Protein AF-A0A1X2G4L2-F1 (afdb_monomer)

Radius of gyration: 29.06 Å; Cα contacts (8 Å, |Δi|>4): 930; chains: 1; bounding box: 88×46×89 Å

Nearest PDB structures (foldseek):
  8ej4-assembly1_C  TM=4.981E-01  e=4.860E-02  Homo sapiens

Sequence (518 aa):
MNRGDLSIQDLCRFLQVCPDVNTLVLHSFVFSESYRRLSSAKQSRLDSHTTELHAHLKENLRPLFDSRPNIKTLKLIDAAFQPLLYDIIHSILPHLSHLRSLDLGVRESSIRDDSSIGFPPSLAQLQSCCPQLESLIYPVTRQEYGSIYQWKDEKKKGTDPDAVIEPWTTVTDLWMMDPSNNFTVGTLGSFAAFTSVKFPRVKSFGTRFEIDYDQVEPVGLNQAWMDPSLASFLQLEALDLQVDGCVRAALLVFNHFTSTEPRALKSLTIHLDDGDNSFDFLDVLSQFSSIQHLRTEGSGGISAAVTNDTYLVCNSLTSINMARSWPVYHQHSDAALLAIGKLCPQLQHLKFTLGPWEASTKKENSVAFTIKEYALDQMNLVSRCILPQPKVIALPDFNNLSSLDIDSFEDHDVPGLLFVAEVECSSSSLGHTATKAWYIEPALAEGQPRKIRRLGNGNHPELDGLDDIGHWDETAAVSDSNDSDTSSETPTFEGFVNVIVMQKLPKNLYFNSQKLSM

Mean predicted aligned error: 14.3 Å

pLDDT: mean 71.01, std 20.46, range [24.78, 98.19]

Organism: NCBI:txid101127

Solvent-accessible surface area (backbone atoms only — not comparable to full-atom values): 29118 Å² total; per-residue (Å²): 129,87,73,81,76,61,47,60,67,55,52,46,54,50,47,66,77,42,69,83,52,35,68,46,78,43,53,52,67,47,53,45,61,73,44,54,76,51,55,83,78,41,82,92,44,52,89,81,42,49,69,61,52,49,51,52,51,37,66,64,48,43,68,62,41,72,76,35,81,55,41,30,30,45,34,37,38,66,54,94,46,50,40,58,50,26,58,48,45,65,60,48,38,82,50,38,46,64,24,32,31,44,33,68,27,66,91,76,44,85,76,71,89,64,93,73,72,51,71,61,69,50,69,68,57,47,44,73,29,27,62,54,26,31,30,42,36,48,74,45,49,69,77,64,38,53,47,43,59,59,26,52,52,31,51,73,71,69,55,73,29,50,82,71,48,64,64,41,68,53,31,29,36,40,32,43,29,43,87,82,33,77,38,50,71,48,55,47,28,42,43,53,36,27,47,20,51,36,28,49,42,27,28,33,41,31,38,49,44,28,29,66,70,91,71,73,57,86,85,59,54,80,78,59,45,74,61,44,91,79,28,39,42,72,43,31,30,33,42,36,41,37,37,48,60,43,55,67,59,52,52,54,45,50,34,56,31,39,64,61,82,72,63,45,44,29,33,41,35,40,34,20,80,42,66,86,38,61,47,54,51,60,58,52,48,72,60,45,61,54,28,27,34,42,37,34,32,39,47,12,29,36,34,32,79,76,54,101,81,69,81,70,68,35,71,47,30,32,34,40,35,28,51,69,14,27,65,39,65,55,101,86,42,70,42,18,60,46,28,47,22,65,30,27,54,49,26,28,33,45,31,44,32,51,69,81,85,74,94,73,80,83,85,79,89,88,89,86,91,55,80,61,55,71,61,43,64,68,63,66,62,91,75,92,69,95,49,69,81,64,48,75,46,68,42,69,47,44,73,50,32,46,32,40,38,42,37,40,64,71,93,54,82,53,29,37,40,41,38,41,30,33,41,70,91,57,99,84,65,94,58,64,47,76,78,49,38,36,40,35,48,44,49,91,46,96,91,54,69,54,55,74,44,75,50,66,98,63,87,42,85,88,39,60,60,50,61,48,65,72,51,66,77,73,80,77,80,77,78,84,75,88,82,81,92,76,89,70,80,78,73,80,65,84,42,50,41,39,36,38,39,25,55,51,76,39,85,39,77,47,79,48,63,55,71,79,84,127

InterPro domains:
  IPR032675 Leucine-rich repeat domain superfamily [G3DSA:3.80.10.10] (2-353)

Foldseek 3Di:
DPDPQQELVNVLVVCVVVLQDQADEAEPCNCVVLVVVVVVPDPPCCVVCLVVSLVVLLVSCCSVQQVRLSHQYYAYADDPPQLVLQSSCVSCLLRQQSHAEYHSHPVVDPPPPDPPHHDHDAPVSNCVSHLQHQYYADEDECVRLVLLVVLLVCVVVVHDSCVSAPARANHAHYEYEHPVLEDQLLSLQSNLQSCCRNHVNHQEYEYEHEYAPVRDDPPCNVVSHDQLVNGANPRHAEYEYEYRYDPLSNLVSNLRRQVDPPRRHAYYEYEDADQDDEDEPVSNCVSRLQYAEYEYHYNYEYEYADDPPDPQARANHAEYADYNYAHDDDPDDPRRLQRCLVRHLNHAYYEHEDDDDPVDDPDDDDDDDDPVCVVVVQLPDDDDAPDDDAAEAENASNPNYQEYEYEYEDQDQFKEKEWEWAFAPDDDDTQIDGQWMKIWDGDPDPPDFTDIDTDHPDDDVLCVLVVCVRVSPDPRPDDPDDDDDDPPPRRHGDGHHYYYYYNDDHNYYHYGYDYDPD

Secondary structure (DSSP, 8-state):
----PPPHHHHHHHHHH-TT--EEEEEGGGGHHHHHHHHTT-GGGHHHHHHHHHHHHHHHHHHHHTT-TT--EEEEE-GGGHHHHHHHHHHHGGG-TT-SEEE-SGGG------S--PPPPPHHHHHHH-TT-SEEEEEPPHHHHTTHHHHHHHHHHTS-GGGTS----S--EEEEEEEEEE--HHHHHHHHHHHHHH-TT-SEEEEEEEE-GGG--TTTHHHHSPPTTTS--SS--EEEEEEEE-HHHHHHHHHHHH-SSS----EEEEEE-STT-EEEHHHHHHH-TT--EEEEEES-EEE----TT-----SS--EEEEES-EE--BTTB-HHHHHHHHH-TT--EEEEEE----S-----------THHHHHTTS-S-----SPPPEEEEETT-TT-SEEEEEE----SS-EEEEEEEE---TT---EEEEEEEEEPPPSSTTPPPPEEEE-SS--TTTTTTGGGGG-SSSSS--SS-------PPPP--SEEEEEEESS--SEEEEEEPPP--

Structure (mmCIF, N/CA/C/O backbone):
data_AF-A0A1X2G4L2-F1
#
_entry.id   AF-A0A1X2G4L2-F1
#
loop_
_atom_site.group_PDB
_atom_site.id
_atom_site.type_symbol
_atom_site.label_atom_id
_atom_site.label_alt_id
_atom_site.label_comp_id
_atom_site.label_asym_id
_atom_site.label_entity_id
_atom_site.label_seq_id
_atom_site.pdbx_PDB_ins_code
_atom_site.Cartn_x
_atom_site.Cartn_y
_atom_site.Cartn_z
_atom_site.occupancy
_atom_site.B_iso_or_equiv
_atom_site.auth_seq_id
_atom_site.auth_comp_id
_atom_site.auth_asym_id
_atom_site.auth_atom_id
_atom_site.pdbx_PDB_model_num
ATOM 1 N N . MET A 1 1 ? -26.179 1.017 -23.003 1.00 33.75 1 MET A N 1
ATOM 2 C CA . MET A 1 1 ? -26.585 -0.380 -22.729 1.00 33.75 1 MET A CA 1
ATOM 3 C C . MET A 1 1 ? -27.273 -0.389 -21.372 1.00 33.75 1 MET A C 1
ATOM 5 O O . MET A 1 1 ? -26.608 -0.103 -20.387 1.00 33.75 1 MET A O 1
ATOM 9 N N . ASN A 1 2 ? -28.586 -0.625 -21.315 1.00 36.69 2 ASN A N 1
ATOM 10 C CA . ASN A 1 2 ? -29.303 -0.773 -20.045 1.00 36.69 2 ASN A CA 1
ATOM 11 C C . ASN A 1 2 ? -28.877 -2.111 -19.425 1.00 36.69 2 ASN A C 1
ATOM 13 O O . ASN A 1 2 ? -29.384 -3.154 -19.836 1.00 36.69 2 ASN A O 1
ATOM 17 N N . ARG A 1 3 ? -27.899 -2.098 -18.505 1.00 44.97 3 ARG A N 1
ATOM 18 C CA . ARG A 1 3 ? -27.647 -3.247 -17.625 1.00 44.97 3 ARG A CA 1
ATOM 19 C C . ARG A 1 3 ? -28.967 -3.525 -16.904 1.00 44.97 3 ARG A C 1
ATOM 21 O O . ARG A 1 3 ? -29.538 -2.617 -16.312 1.00 44.97 3 ARG A O 1
ATOM 28 N N . GLY A 1 4 ? -29.503 -4.734 -17.043 1.00 48.75 4 GLY A N 1
ATOM 29 C CA . GLY A 1 4 ? -30.631 -5.161 -16.223 1.00 48.75 4 GLY A CA 1
ATOM 30 C C . GLY A 1 4 ? -30.143 -5.225 -14.783 1.00 48.75 4 GLY A C 1
ATOM 31 O O . GLY A 1 4 ? -29.405 -6.147 -14.444 1.00 48.75 4 GLY A O 1
ATOM 32 N N . ASP A 1 5 ? -30.466 -4.205 -13.991 1.00 59.56 5 ASP A N 1
ATOM 33 C CA . ASP A 1 5 ? -30.067 -4.114 -12.589 1.00 59.56 5 ASP A CA 1
ATOM 34 C C . ASP A 1 5 ? -30.670 -5.313 -11.837 1.00 59.56 5 ASP A C 1
ATOM 36 O O . ASP A 1 5 ? -31.888 -5.491 -11.803 1.00 59.56 5 ASP A O 1
ATOM 40 N N . LEU A 1 6 ? -29.813 -6.180 -11.289 1.00 65.81 6 LEU A N 1
ATOM 41 C CA . LEU A 1 6 ? -30.227 -7.282 -10.420 1.00 65.81 6 LEU A CA 1
ATOM 42 C C . LEU A 1 6 ? -30.940 -6.705 -9.193 1.00 65.81 6 LEU A C 1
ATOM 44 O O . LEU A 1 6 ? -30.374 -5.864 -8.492 1.00 65.81 6 LEU A O 1
ATOM 48 N N . SER A 1 7 ? -32.154 -7.179 -8.906 1.00 75.31 7 SER A N 1
ATOM 49 C CA . SER A 1 7 ? -32.867 -6.782 -7.690 1.00 75.31 7 SER A CA 1
ATOM 50 C C . SER A 1 7 ? -32.278 -7.477 -6.454 1.00 75.31 7 SER A C 1
ATOM 52 O O . SER A 1 7 ? -31.689 -8.559 -6.541 1.00 75.31 7 SER A O 1
ATOM 54 N N . ILE A 1 8 ? -32.507 -6.913 -5.262 1.00 76.62 8 ILE A N 1
ATOM 55 C CA . ILE A 1 8 ? -32.162 -7.563 -3.981 1.00 76.62 8 ILE A CA 1
ATOM 56 C C . ILE A 1 8 ? -32.808 -8.959 -3.872 1.00 76.62 8 ILE A C 1
ATOM 58 O O . ILE A 1 8 ? -32.217 -9.888 -3.323 1.00 76.62 8 ILE A O 1
ATOM 62 N N . GLN A 1 9 ? -34.009 -9.142 -4.433 1.00 78.50 9 GLN A N 1
ATOM 63 C CA . GLN A 1 9 ? -34.698 -10.436 -4.423 1.00 78.50 9 GLN A CA 1
ATOM 64 C C . GLN A 1 9 ? -33.980 -11.476 -5.287 1.00 78.50 9 GLN A C 1
ATOM 66 O O . GLN A 1 9 ? -33.897 -12.642 -4.896 1.00 78.50 9 GLN A O 1
ATOM 71 N N . ASP A 1 10 ? -33.438 -11.068 -6.434 1.00 82.38 10 ASP A N 1
ATOM 72 C CA . ASP A 1 10 ? -32.659 -11.956 -7.298 1.00 82.38 10 ASP A CA 1
ATOM 73 C C . ASP A 1 10 ? -31.335 -12.342 -6.639 1.00 82.38 10 ASP A C 1
ATOM 75 O O . ASP A 1 10 ? -30.947 -13.509 -6.691 1.00 82.38 10 ASP A O 1
ATOM 79 N N . LEU A 1 11 ? -30.705 -11.409 -5.918 1.00 82.88 11 LEU A N 1
ATOM 80 C CA . LEU A 1 11 ? -29.530 -11.693 -5.094 1.00 82.88 11 LEU A CA 1
ATOM 81 C C . LEU A 1 11 ? -29.846 -12.735 -4.006 1.00 82.88 11 LEU A C 1
ATOM 83 O O . LEU A 1 11 ? -29.124 -13.721 -3.866 1.00 82.88 11 LEU A O 1
ATOM 87 N N . CYS A 1 12 ? -30.959 -12.574 -3.280 1.00 80.81 12 CYS A N 1
ATOM 88 C CA . CYS A 1 12 ? -31.414 -13.550 -2.285 1.00 80.81 12 CYS A CA 1
ATOM 89 C C . CYS A 1 12 ? -31.620 -14.946 -2.895 1.00 80.81 12 CYS A C 1
ATOM 91 O O . CYS A 1 12 ? -31.172 -15.938 -2.316 1.00 80.81 12 CYS A O 1
ATOM 93 N N . ARG A 1 13 ? -32.270 -15.039 -4.065 1.00 83.31 13 ARG A N 1
ATOM 94 C CA . ARG A 1 13 ? -32.468 -16.315 -4.780 1.00 83.31 13 ARG A CA 1
ATOM 95 C C . ARG A 1 13 ? -31.139 -16.925 -5.215 1.00 83.31 13 ARG A C 1
ATOM 97 O O . ARG A 1 13 ? -30.943 -18.126 -5.056 1.00 83.31 13 ARG A O 1
ATOM 104 N N . PHE A 1 14 ? -30.214 -16.113 -5.720 1.00 85.25 14 PHE A N 1
ATOM 105 C CA . PHE A 1 14 ? -28.895 -16.583 -6.130 1.00 85.25 14 PHE A CA 1
ATOM 106 C C . PHE A 1 14 ? -28.116 -17.166 -4.947 1.00 85.25 14 PHE A C 1
ATOM 108 O O . PHE A 1 14 ? -27.624 -18.289 -5.019 1.00 85.25 14 PHE A O 1
ATOM 115 N N . LEU A 1 15 ? -28.090 -16.464 -3.812 1.00 84.12 15 LEU A N 1
ATOM 116 C CA . LEU A 1 15 ? -27.441 -16.953 -2.593 1.00 84.12 15 LEU A CA 1
ATOM 117 C C . LEU A 1 15 ? -28.126 -18.207 -2.024 1.00 84.12 15 LEU A C 1
ATOM 119 O O . LEU A 1 15 ? -27.469 -19.032 -1.391 1.00 84.12 15 LEU A O 1
ATOM 123 N N . GLN A 1 16 ? -29.429 -18.405 -2.261 1.00 83.50 16 GLN A N 1
ATOM 124 C CA . GLN A 1 16 ? -30.120 -19.660 -1.930 1.00 83.50 16 GLN A CA 1
ATOM 125 C C . GLN A 1 16 ? -29.614 -20.858 -2.717 1.00 83.50 16 GLN A C 1
ATOM 127 O O . GLN A 1 16 ? -29.444 -21.921 -2.124 1.00 83.50 16 GLN A O 1
ATOM 132 N N . VAL A 1 17 ? -29.330 -20.680 -4.002 1.00 86.88 17 VAL A N 1
ATOM 133 C CA . VAL A 1 17 ? -28.780 -21.744 -4.850 1.00 86.88 17 VAL A CA 1
ATOM 134 C C . VAL A 1 17 ? -27.275 -21.935 -4.613 1.00 86.88 17 VAL A C 1
ATOM 136 O O . VAL A 1 17 ? -26.765 -23.034 -4.809 1.00 86.88 17 VAL A O 1
ATOM 139 N N . CYS A 1 18 ? -26.581 -20.903 -4.126 1.00 86.00 18 CYS A N 1
ATOM 140 C CA . CYS A 1 18 ? -25.135 -20.894 -3.894 1.00 86.00 18 CYS A CA 1
ATOM 141 C C . CYS A 1 18 ? -24.789 -20.760 -2.389 1.00 86.00 18 CYS A C 1
ATOM 143 O O . CYS A 1 18 ? -24.301 -19.711 -1.962 1.00 86.00 18 CYS A O 1
ATOM 145 N N . PRO A 1 19 ? -25.029 -21.790 -1.550 1.00 81.38 19 PRO A N 1
ATOM 146 C CA . PRO A 1 19 ? -24.873 -21.697 -0.092 1.00 81.38 19 PRO A CA 1
ATOM 147 C C . PRO A 1 19 ? -23.421 -21.562 0.398 1.00 81.38 19 PRO A C 1
ATOM 149 O O . PRO A 1 19 ? -23.205 -21.099 1.520 1.00 81.38 19 PRO A O 1
ATOM 152 N N . ASP A 1 20 ? -22.446 -21.930 -0.434 1.00 86.25 20 ASP A N 1
ATOM 153 C CA . ASP A 1 20 ? -21.015 -21.911 -0.100 1.00 86.25 20 ASP A CA 1
ATOM 154 C C . ASP A 1 20 ? -20.338 -20.558 -0.381 1.00 86.25 20 ASP A C 1
ATOM 156 O O . ASP A 1 2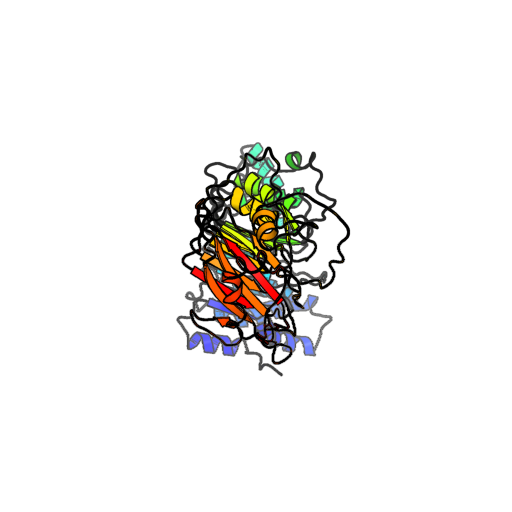0 ? -19.133 -20.402 -0.169 1.00 86.25 20 ASP A O 1
ATOM 160 N N . VAL A 1 21 ? -21.093 -19.563 -0.861 1.00 88.31 21 VAL A N 1
ATOM 161 C CA . VAL A 1 21 ? -20.574 -18.211 -1.101 1.00 88.31 21 VAL A CA 1
ATOM 162 C C . VAL A 1 21 ? -20.094 -17.604 0.215 1.00 88.31 21 VAL A C 1
ATOM 164 O O . VAL A 1 21 ? -20.864 -17.430 1.159 1.00 88.31 21 VAL A O 1
ATOM 167 N N . ASN A 1 22 ? -18.809 -17.253 0.250 1.00 90.38 22 ASN A N 1
ATOM 168 C CA . ASN A 1 22 ? -18.155 -16.644 1.408 1.00 90.38 22 ASN A CA 1
ATOM 169 C C . ASN A 1 22 ? -17.811 -15.160 1.209 1.00 90.38 22 ASN A C 1
ATOM 171 O O . ASN A 1 22 ? -17.531 -14.465 2.183 1.00 90.38 22 ASN A O 1
ATOM 175 N N . THR A 1 23 ? -17.846 -14.684 -0.036 1.00 91.44 23 THR A N 1
ATOM 176 C CA . THR A 1 23 ? -17.486 -13.324 -0.427 1.00 91.44 23 THR A CA 1
ATOM 177 C C . THR A 1 23 ? -18.632 -12.727 -1.211 1.00 91.44 23 THR A C 1
ATOM 179 O O . THR A 1 23 ? -19.058 -13.286 -2.221 1.00 91.44 23 THR A O 1
ATOM 182 N N . LEU A 1 24 ? -19.112 -11.581 -0.748 1.00 88.38 24 LEU A N 1
ATOM 183 C CA . LEU A 1 24 ? -20.172 -10.833 -1.390 1.00 88.38 24 LEU A CA 1
ATOM 184 C C . LEU A 1 24 ? -19.644 -9.451 -1.774 1.00 88.38 24 LEU A C 1
ATOM 186 O O . LEU A 1 24 ? -19.261 -8.669 -0.908 1.00 88.38 24 LEU A O 1
ATOM 190 N N . VAL A 1 25 ? -19.627 -9.165 -3.074 1.00 87.62 25 VAL A N 1
ATOM 191 C CA . VAL A 1 25 ? -19.298 -7.841 -3.613 1.00 87.62 25 VAL A CA 1
ATOM 192 C C . VAL A 1 25 ? -20.592 -7.218 -4.117 1.00 87.62 25 VAL A C 1
ATOM 194 O O . VAL A 1 25 ? -21.209 -7.737 -5.048 1.00 87.62 25 VAL A O 1
ATOM 197 N N . LEU A 1 26 ? -21.026 -6.140 -3.473 1.00 80.44 26 LEU A N 1
ATOM 198 C CA . LEU A 1 26 ? -22.259 -5.435 -3.789 1.00 80.44 26 LEU A CA 1
ATOM 199 C C . LEU A 1 26 ? -21.939 -4.085 -4.402 1.00 80.44 26 LEU A C 1
ATOM 201 O O . LEU A 1 26 ? -21.324 -3.226 -3.778 1.00 80.44 26 LEU A O 1
ATOM 205 N N . HIS A 1 27 ? -22.421 -3.889 -5.618 1.00 78.25 27 HIS A N 1
ATOM 206 C CA . HIS A 1 27 ? -22.413 -2.580 -6.240 1.00 78.25 27 HIS A CA 1
ATOM 207 C C . HIS A 1 27 ? -23.545 -1.730 -5.673 1.00 78.25 27 HIS A C 1
ATOM 209 O O . HIS A 1 27 ? -24.678 -2.205 -5.563 1.00 78.25 27 HIS A O 1
ATOM 215 N N . SER A 1 28 ? -23.267 -0.462 -5.379 1.00 71.38 28 SER A N 1
ATOM 216 C CA . SER A 1 28 ? -24.265 0.483 -4.864 1.00 71.38 28 SER A CA 1
ATOM 217 C C . SER A 1 28 ? -25.542 0.588 -5.729 1.00 71.38 28 SER A C 1
ATOM 219 O O . SER A 1 28 ? -26.637 0.757 -5.190 1.00 71.38 28 SER A O 1
ATOM 221 N N . PHE A 1 29 ? -25.458 0.370 -7.053 1.00 71.81 29 PHE A N 1
ATOM 222 C CA . PHE A 1 29 ? -26.619 0.335 -7.958 1.00 71.81 29 PHE A CA 1
ATOM 223 C C . PHE A 1 29 ? -27.647 -0.757 -7.641 1.00 71.81 29 PHE A C 1
ATOM 225 O O . PHE A 1 29 ? -28.815 -0.581 -7.990 1.00 71.81 29 PHE A O 1
ATOM 232 N N . VAL A 1 30 ? -27.280 -1.841 -6.947 1.00 72.12 30 VAL A N 1
ATOM 233 C CA . VAL A 1 30 ? -28.246 -2.868 -6.496 1.00 72.12 30 VAL A CA 1
ATOM 234 C C . VAL A 1 30 ? -29.306 -2.256 -5.566 1.00 72.12 30 VAL A C 1
ATOM 236 O O . VAL A 1 30 ? -30.431 -2.745 -5.476 1.00 72.12 30 VAL A O 1
ATOM 239 N N . PHE A 1 31 ? -28.988 -1.130 -4.923 1.00 68.12 31 PHE A N 1
ATOM 240 C CA . PHE A 1 31 ? -29.905 -0.392 -4.056 1.00 68.12 31 PHE A CA 1
ATOM 241 C C . PHE A 1 31 ? -30.700 0.699 -4.796 1.00 68.12 31 PHE A C 1
ATOM 243 O O . PHE A 1 31 ? -31.607 1.303 -4.219 1.00 68.12 31 PHE A O 1
ATOM 250 N N . SER A 1 32 ? -30.422 0.934 -6.084 1.00 65.44 32 SER A N 1
ATOM 251 C CA . SER A 1 32 ? -31.053 2.001 -6.872 1.00 65.44 32 SER A CA 1
ATOM 252 C C . SER A 1 32 ? -32.543 1.764 -7.151 1.00 65.44 32 SER A C 1
ATOM 254 O O . SER A 1 32 ? -33.298 2.728 -7.272 1.00 65.44 32 SER A O 1
ATOM 256 N N . GLU A 1 33 ? -33.016 0.511 -7.208 1.00 63.72 33 GLU A N 1
ATOM 257 C CA . GLU A 1 33 ? -34.443 0.207 -7.408 1.00 63.72 33 GLU A CA 1
ATOM 258 C C . GLU A 1 33 ? -35.287 0.629 -6.194 1.00 63.72 33 GLU A C 1
ATOM 260 O O . GLU A 1 33 ? -36.340 1.254 -6.354 1.00 63.72 33 GLU A O 1
ATOM 265 N N . SER A 1 34 ? -34.782 0.371 -4.981 1.00 61.50 34 SER A N 1
ATOM 266 C CA . SER A 1 34 ? -35.379 0.847 -3.725 1.00 61.50 34 SER A CA 1
ATOM 267 C C . SER A 1 34 ? -35.515 2.372 -3.719 1.00 61.50 34 SER A C 1
ATOM 269 O O . SER A 1 34 ? -36.486 2.906 -3.189 1.00 61.50 34 SER A O 1
ATOM 271 N N . TYR A 1 35 ? -34.587 3.070 -4.382 1.00 57.25 35 TYR A N 1
ATOM 272 C CA . TYR A 1 35 ? -34.602 4.521 -4.541 1.00 57.25 35 TYR A CA 1
ATOM 273 C C . TYR A 1 35 ? -35.544 5.007 -5.654 1.00 57.25 35 TYR A C 1
ATOM 275 O O . TYR A 1 35 ? -36.302 5.953 -5.449 1.00 57.25 35 TYR A O 1
ATOM 283 N N . ARG A 1 36 ? -35.565 4.359 -6.830 1.00 58.94 36 ARG A N 1
ATOM 284 C CA . ARG A 1 36 ? -36.454 4.722 -7.957 1.00 58.94 36 ARG A CA 1
ATOM 285 C C . ARG A 1 36 ? -37.935 4.669 -7.575 1.00 58.94 36 ARG A C 1
ATOM 287 O O . ARG A 1 36 ? -38.718 5.489 -8.048 1.00 58.94 36 ARG A O 1
ATOM 294 N N . ARG A 1 37 ? -38.319 3.745 -6.687 1.00 54.84 37 ARG A N 1
ATOM 295 C CA . ARG A 1 37 ? -39.687 3.671 -6.140 1.00 54.84 37 ARG A CA 1
ATOM 296 C C . ARG A 1 37 ? -40.048 4.866 -5.248 1.00 54.84 37 ARG A C 1
ATOM 298 O O . ARG A 1 37 ? -41.229 5.149 -5.074 1.00 54.84 37 ARG A O 1
ATOM 305 N N . LEU A 1 38 ? -39.054 5.579 -4.720 1.00 49.84 38 LEU A N 1
ATOM 306 C CA . LEU A 1 38 ? -39.224 6.782 -3.899 1.00 49.84 38 LEU A CA 1
ATOM 307 C C . LEU A 1 38 ? -39.062 8.077 -4.720 1.00 49.84 38 LEU A C 1
ATOM 309 O O . LEU A 1 38 ? -39.704 9.088 -4.417 1.00 49.84 38 LEU A O 1
ATOM 313 N N . SER A 1 39 ? -38.259 8.053 -5.793 1.00 46.50 39 SER A N 1
ATOM 314 C CA . SER A 1 39 ? -37.942 9.232 -6.612 1.00 46.50 39 SER A CA 1
ATOM 315 C C . SER A 1 39 ? -39.071 9.689 -7.540 1.00 46.50 39 SER A C 1
ATOM 317 O O . SER A 1 39 ? -39.103 10.860 -7.913 1.00 46.50 39 SER A O 1
ATOM 319 N N . SER A 1 40 ? -40.055 8.840 -7.859 1.00 48.09 40 SER A N 1
ATOM 320 C CA . SER A 1 40 ? -41.198 9.257 -8.688 1.00 48.09 40 SER A CA 1
ATOM 321 C C . SER A 1 40 ? -42.150 10.231 -7.983 1.00 48.09 40 SER A C 1
ATOM 323 O O . SER A 1 40 ? -43.070 10.737 -8.622 1.00 48.09 40 SER A O 1
ATOM 325 N N . ALA A 1 41 ? -41.958 10.502 -6.685 1.00 41.81 41 ALA A N 1
ATOM 326 C CA . ALA A 1 41 ? -42.808 11.429 -5.951 1.00 41.81 41 ALA A CA 1
ATOM 327 C C . ALA A 1 41 ? -42.084 12.645 -5.357 1.00 41.81 41 ALA A C 1
ATOM 329 O O . ALA A 1 41 ? -42.688 13.714 -5.388 1.00 41.81 41 ALA A O 1
ATOM 330 N N . LYS A 1 42 ? -40.878 12.558 -4.764 1.00 44.84 42 LYS A N 1
ATOM 331 C CA . LYS A 1 42 ? -40.361 13.687 -3.952 1.00 44.84 42 LYS A CA 1
ATOM 332 C C . LYS A 1 42 ? -38.838 13.720 -3.753 1.00 44.84 42 LYS A C 1
ATOM 334 O O . LYS A 1 42 ? -38.340 13.308 -2.710 1.00 44.84 42 LYS A O 1
ATOM 339 N N . GLN A 1 43 ? -38.106 14.340 -4.677 1.00 43.31 43 GLN A N 1
ATOM 340 C CA . GLN A 1 43 ? -36.687 14.675 -4.469 1.00 43.31 43 GLN A CA 1
ATOM 341 C C . GLN A 1 43 ? -36.488 15.717 -3.341 1.00 43.31 43 GLN A C 1
ATOM 343 O O . GLN A 1 43 ? -35.468 15.711 -2.670 1.00 43.31 43 GLN A O 1
ATOM 348 N N . SER A 1 44 ? -37.489 16.570 -3.069 1.00 44.34 44 SER A N 1
ATOM 349 C CA . SER A 1 44 ? -37.447 17.601 -2.014 1.00 44.34 44 SER A CA 1
ATOM 350 C C . SER A 1 44 ? -37.921 17.137 -0.628 1.00 44.34 44 SER A C 1
ATOM 352 O O . SER A 1 44 ? -38.052 17.958 0.276 1.00 44.34 44 SER A O 1
ATOM 354 N N . ARG A 1 45 ? -38.229 15.843 -0.441 1.00 44.78 45 ARG A N 1
ATOM 355 C CA . ARG A 1 45 ? -38.677 15.289 0.856 1.00 44.78 45 ARG A CA 1
ATOM 356 C C . ARG A 1 45 ? -37.806 14.155 1.393 1.00 44.78 45 ARG A C 1
ATOM 358 O O . ARG A 1 45 ? -38.221 13.511 2.359 1.00 44.78 45 ARG A O 1
ATOM 365 N N . LEU A 1 46 ? -36.637 13.909 0.802 1.00 46.50 46 LEU A N 1
ATOM 366 C CA . LEU A 1 46 ? -35.746 12.832 1.239 1.00 46.50 46 LEU A CA 1
ATOM 367 C C . LEU A 1 46 ? -35.372 12.962 2.726 1.00 46.50 46 LEU A C 1
ATOM 369 O O . LEU A 1 46 ? -35.486 11.982 3.455 1.00 46.50 46 LEU A O 1
ATOM 373 N N . ASP A 1 47 ? -35.115 14.183 3.199 1.00 48.03 47 ASP A N 1
ATOM 374 C CA . ASP A 1 47 ? -34.794 14.464 4.608 1.00 48.03 47 ASP A CA 1
ATOM 375 C C . ASP A 1 47 ? -35.921 14.069 5.582 1.00 48.03 47 ASP A C 1
ATOM 377 O O . ASP A 1 47 ? -35.670 13.718 6.731 1.00 48.03 47 ASP A O 1
ATOM 381 N N . SER A 1 48 ? -37.177 14.082 5.117 1.00 46.19 48 SER A N 1
ATOM 382 C CA . SER A 1 48 ? -38.370 13.776 5.926 1.00 46.19 48 SER A CA 1
ATOM 383 C C . SER A 1 48 ? -38.859 12.321 5.841 1.00 46.19 48 SER A C 1
ATOM 385 O O . SER A 1 48 ? -39.746 11.946 6.604 1.00 46.19 48 SER A O 1
ATOM 387 N N . HIS A 1 49 ? -38.306 11.503 4.936 1.00 49.94 49 HIS A N 1
ATOM 388 C CA . HIS A 1 49 ? -38.699 10.097 4.723 1.00 49.94 49 HIS A CA 1
ATOM 389 C C . HIS A 1 49 ? -37.569 9.093 5.032 1.00 49.94 49 HIS A C 1
ATOM 391 O O . HIS A 1 49 ? -37.709 7.900 4.755 1.00 49.94 49 HIS A O 1
ATOM 397 N N . THR A 1 50 ? -36.474 9.548 5.651 1.00 58.59 50 THR A N 1
ATOM 398 C CA . THR A 1 50 ? -35.326 8.720 6.069 1.00 58.59 50 THR A CA 1
ATOM 399 C C . THR A 1 50 ? -35.754 7.495 6.878 1.00 58.59 50 THR A C 1
ATOM 401 O O . THR A 1 50 ? -35.317 6.387 6.591 1.00 58.59 50 THR A O 1
ATOM 404 N N . THR A 1 51 ? -36.696 7.629 7.816 1.00 62.09 51 THR A N 1
ATOM 405 C CA . THR A 1 51 ? -37.138 6.499 8.655 1.00 62.09 51 THR A CA 1
ATOM 406 C C . THR A 1 51 ? -37.874 5.399 7.877 1.00 62.09 51 THR A C 1
ATOM 408 O O . THR A 1 51 ? -37.634 4.217 8.122 1.00 62.09 51 THR A O 1
ATOM 411 N N . GLU A 1 52 ? -38.747 5.754 6.928 1.00 64.25 52 GLU A N 1
ATOM 412 C CA . GLU A 1 52 ? -39.490 4.781 6.105 1.00 64.25 52 GLU A CA 1
ATOM 413 C C . GLU A 1 52 ? -38.570 4.091 5.090 1.00 64.25 52 GLU A C 1
ATOM 415 O O . GLU A 1 52 ? -38.651 2.875 4.908 1.00 64.25 52 GLU A O 1
ATOM 420 N N . LEU A 1 53 ? -37.646 4.844 4.481 1.00 65.44 53 LEU A N 1
ATOM 421 C CA . LEU A 1 53 ? -36.606 4.297 3.609 1.00 65.44 53 LEU A CA 1
ATOM 422 C C .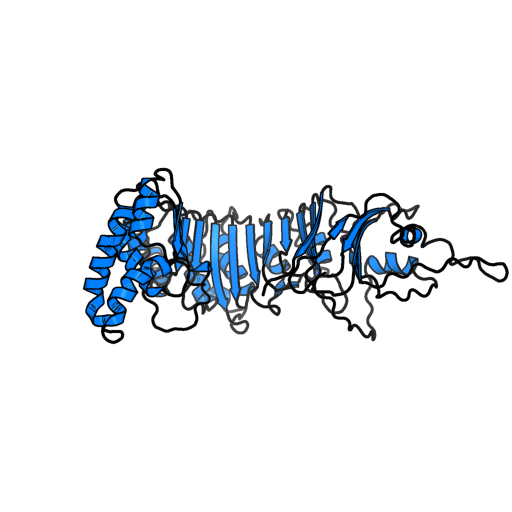 LEU A 1 53 ? -35.693 3.332 4.379 1.00 65.44 53 LEU A C 1
ATOM 424 O O . LEU A 1 53 ? -35.423 2.237 3.891 1.00 65.44 53 LEU A O 1
ATOM 428 N N . HIS A 1 54 ? -35.260 3.697 5.589 1.00 64.94 54 HIS A N 1
ATOM 429 C CA . HIS A 1 54 ? -34.423 2.841 6.433 1.00 64.94 54 HIS A CA 1
ATOM 430 C C . HIS A 1 54 ? -35.155 1.558 6.827 1.00 64.94 54 HIS A C 1
ATOM 432 O O . HIS A 1 54 ? -34.579 0.477 6.734 1.00 64.94 54 HIS A O 1
ATOM 438 N N . ALA A 1 55 ? -36.432 1.648 7.212 1.00 69.62 55 ALA A N 1
ATOM 439 C CA . ALA A 1 55 ? -37.244 0.472 7.512 1.00 69.62 55 ALA A CA 1
ATOM 440 C C . ALA A 1 55 ? -37.375 -0.448 6.286 1.00 69.62 55 ALA A C 1
ATOM 442 O O . ALA A 1 55 ? -37.150 -1.651 6.399 1.00 69.62 55 ALA A O 1
ATOM 443 N N . HIS A 1 56 ? -37.643 0.119 5.106 1.00 70.31 56 HIS A N 1
ATOM 444 C CA . HIS A 1 56 ? -37.780 -0.647 3.869 1.00 70.31 56 HIS A CA 1
ATOM 445 C C . HIS A 1 56 ? -36.467 -1.309 3.426 1.00 70.31 56 HIS A C 1
ATOM 447 O O . HIS A 1 56 ? -36.447 -2.492 3.082 1.00 70.31 56 HIS A O 1
ATOM 453 N N . LEU A 1 57 ? -35.350 -0.575 3.456 1.00 69.81 57 LEU A N 1
ATOM 454 C CA . LEU A 1 57 ? -34.026 -1.123 3.153 1.00 69.81 57 LEU A CA 1
ATOM 455 C C . LEU A 1 57 ? -33.654 -2.220 4.146 1.00 69.81 57 LEU A C 1
ATOM 457 O O . LEU A 1 57 ? -33.223 -3.293 3.732 1.00 69.81 57 LEU A O 1
ATOM 461 N N . LYS A 1 58 ? -33.884 -1.997 5.442 1.00 71.81 58 LYS A N 1
ATOM 462 C CA . LYS A 1 58 ? -33.635 -2.996 6.479 1.00 71.81 58 LYS A CA 1
ATOM 463 C C . LYS A 1 58 ? -34.441 -4.270 6.235 1.00 71.81 58 LYS A C 1
ATOM 465 O O . LYS A 1 58 ? -33.865 -5.351 6.268 1.00 71.81 58 LYS A O 1
ATOM 470 N N . GLU A 1 59 ? -35.737 -4.167 5.952 1.00 74.25 59 GLU A N 1
ATOM 471 C CA . GLU A 1 59 ? -36.583 -5.332 5.659 1.00 74.25 59 GLU A CA 1
ATOM 472 C C . GLU A 1 59 ? -36.121 -6.102 4.416 1.00 74.25 59 GLU A C 1
ATOM 474 O O . GLU A 1 59 ? -36.109 -7.333 4.434 1.00 74.25 59 GLU A O 1
ATOM 479 N N . ASN A 1 60 ? -35.686 -5.403 3.365 1.00 72.56 60 ASN A N 1
ATOM 480 C CA . ASN A 1 60 ? -35.221 -6.040 2.132 1.00 72.56 60 ASN A CA 1
ATOM 481 C C . ASN A 1 60 ? -33.822 -6.662 2.256 1.00 72.56 60 ASN A C 1
ATOM 483 O O . ASN A 1 60 ? -33.552 -7.677 1.616 1.00 72.56 60 ASN A O 1
ATOM 487 N N . LEU A 1 61 ? -32.931 -6.066 3.054 1.00 74.50 61 LEU A N 1
ATOM 488 C CA . LEU A 1 61 ? -31.543 -6.518 3.203 1.00 74.50 61 LEU A CA 1
ATOM 489 C C . LEU A 1 61 ? -31.369 -7.581 4.279 1.00 74.50 61 LEU A C 1
ATOM 491 O O . LEU A 1 61 ? -30.488 -8.428 4.167 1.00 74.50 61 LEU A O 1
ATOM 495 N N . ARG A 1 62 ? -32.213 -7.575 5.310 1.00 74.38 62 ARG A N 1
ATOM 496 C CA . ARG A 1 62 ? -32.145 -8.533 6.415 1.00 74.38 62 ARG A CA 1
ATOM 497 C C . ARG A 1 62 ? -32.085 -10.004 5.956 1.00 74.38 62 ARG A C 1
ATOM 499 O O . ARG A 1 62 ? -31.240 -10.730 6.476 1.00 74.38 62 ARG A O 1
ATOM 506 N N . PRO A 1 63 ? -32.861 -10.467 4.952 1.00 74.44 63 PRO A N 1
ATOM 507 C CA . PRO A 1 63 ? -32.751 -11.834 4.437 1.00 74.44 63 PRO A CA 1
ATOM 508 C C . PRO A 1 63 ? -31.372 -12.203 3.866 1.00 74.44 63 PRO A C 1
ATOM 510 O O . PRO A 1 63 ? -31.018 -13.383 3.877 1.00 74.44 63 PRO A O 1
ATOM 513 N N . LEU A 1 64 ? -30.593 -11.229 3.376 1.00 73.31 64 LEU A N 1
ATOM 514 C CA . LEU A 1 64 ? -29.247 -11.475 2.849 1.00 73.31 64 LEU A CA 1
ATOM 515 C C . LEU A 1 64 ? -28.260 -11.846 3.956 1.00 73.31 64 LEU A C 1
ATOM 517 O O . LEU A 1 64 ? -27.387 -12.678 3.724 1.00 73.31 64 LEU A O 1
ATOM 521 N N . PHE A 1 65 ? -28.409 -11.254 5.144 1.00 73.81 65 PHE A N 1
ATOM 522 C CA . PHE A 1 65 ? -27.399 -11.317 6.202 1.00 73.81 65 PHE A CA 1
ATOM 523 C C . PHE A 1 65 ? -27.821 -12.193 7.394 1.00 73.81 65 PHE A C 1
ATOM 525 O O . PHE A 1 65 ? -26.999 -12.954 7.898 1.00 73.81 65 PHE A O 1
ATOM 532 N N . ASP A 1 66 ? -29.105 -12.216 7.776 1.00 69.94 66 ASP A N 1
ATOM 533 C CA . ASP A 1 66 ? -29.597 -13.027 8.911 1.00 69.94 66 ASP A CA 1
ATOM 534 C C . ASP A 1 66 ? -29.460 -14.531 8.681 1.00 69.94 66 ASP A C 1
ATOM 536 O O . ASP A 1 66 ? -29.322 -15.311 9.620 1.00 69.94 66 ASP A O 1
ATOM 540 N N . SER A 1 67 ? -29.558 -14.955 7.423 1.00 66.75 67 SER A N 1
ATOM 541 C CA . SER A 1 67 ? -29.681 -16.368 7.055 1.00 66.75 67 SER A CA 1
ATOM 542 C C . SER A 1 67 ? -28.381 -16.960 6.503 1.00 66.75 67 SER A C 1
ATOM 544 O O . SER A 1 67 ? -28.403 -18.059 5.945 1.00 66.75 67 SER A O 1
ATOM 546 N N . ARG A 1 68 ? -27.256 -16.229 6.581 1.00 73.69 68 ARG A N 1
ATOM 547 C CA . ARG A 1 68 ? -26.029 -16.543 5.827 1.00 73.69 68 ARG A CA 1
ATOM 548 C C . ARG A 1 68 ? -24.741 -16.377 6.641 1.00 73.69 68 ARG A C 1
ATOM 550 O O . ARG A 1 68 ? -23.872 -15.614 6.236 1.00 73.69 68 ARG A O 1
ATOM 557 N N . PRO A 1 69 ? -24.532 -17.179 7.702 1.00 76.50 69 PRO A N 1
ATOM 558 C CA . PRO A 1 69 ? -23.303 -17.119 8.504 1.00 76.50 69 PRO A CA 1
ATOM 559 C C . PRO A 1 69 ? -22.020 -17.466 7.719 1.00 76.50 69 PRO A C 1
ATOM 561 O O . PRO A 1 69 ? -20.916 -17.273 8.222 1.00 76.50 69 PRO A O 1
ATOM 564 N N . ASN A 1 70 ? -22.147 -18.001 6.499 1.00 83.31 70 ASN A N 1
ATOM 565 C CA . ASN A 1 70 ? -21.018 -18.356 5.641 1.00 83.31 70 ASN A CA 1
ATOM 566 C C . ASN A 1 70 ? -20.353 -17.141 4.973 1.00 83.31 70 ASN A C 1
ATOM 568 O O . ASN A 1 70 ? -19.204 -17.263 4.546 1.00 83.31 70 ASN A O 1
ATOM 572 N N . ILE A 1 71 ? -21.032 -15.989 4.885 1.00 88.38 71 ILE A N 1
ATOM 573 C CA . ILE A 1 71 ? -20.489 -14.781 4.250 1.00 88.38 71 ILE A CA 1
ATOM 574 C C . ILE A 1 71 ? -19.476 -14.136 5.196 1.00 88.38 71 ILE A C 1
ATOM 576 O O . ILE A 1 71 ? -19.819 -13.457 6.153 1.00 88.38 71 ILE A O 1
ATOM 580 N N . LYS A 1 72 ? -18.191 -14.343 4.926 1.00 92.19 72 LYS A N 1
ATOM 581 C CA . LYS A 1 72 ? -17.093 -13.819 5.749 1.00 92.19 72 LYS A CA 1
ATOM 582 C C . LYS A 1 72 ? -16.547 -12.497 5.231 1.00 92.19 72 LYS A C 1
ATOM 584 O O . LYS A 1 72 ? -15.907 -11.781 5.997 1.00 92.19 72 LYS A O 1
ATOM 589 N N . THR A 1 73 ? -16.794 -12.178 3.965 1.00 93.94 73 THR A N 1
ATOM 590 C CA . THR A 1 73 ? -16.292 -10.968 3.319 1.00 93.94 73 THR A CA 1
ATOM 591 C C . THR A 1 73 ? -17.440 -10.213 2.672 1.00 93.94 73 THR A C 1
ATOM 593 O O . THR A 1 73 ? -18.146 -10.765 1.826 1.00 93.94 73 THR A O 1
ATOM 596 N N . LEU A 1 74 ? -17.596 -8.944 3.042 1.00 91.00 74 LEU A N 1
ATOM 597 C CA . LEU A 1 74 ? -18.526 -8.014 2.413 1.00 91.00 74 LEU A CA 1
ATOM 598 C C . LEU A 1 74 ? -17.734 -6.849 1.832 1.00 91.00 74 LEU A C 1
ATOM 600 O O . LEU A 1 74 ? -17.018 -6.167 2.562 1.00 91.00 74 LEU A O 1
ATOM 604 N N . LYS A 1 75 ? -17.892 -6.617 0.529 1.00 89.19 75 LYS A N 1
ATOM 605 C CA . LYS A 1 75 ? -17.352 -5.444 -0.152 1.00 89.19 75 LYS A CA 1
ATOM 606 C C . LYS A 1 75 ? -18.470 -4.642 -0.778 1.00 89.19 75 LYS A C 1
ATOM 608 O O . LYS A 1 75 ? -19.299 -5.202 -1.494 1.00 89.19 75 LYS A O 1
ATOM 613 N N . LEU A 1 76 ? -18.475 -3.347 -0.526 1.00 81.81 76 LEU A N 1
ATOM 614 C CA . LEU A 1 76 ? -19.338 -2.388 -1.191 1.00 81.81 76 LEU A CA 1
ATOM 615 C C . LEU A 1 76 ? -18.492 -1.637 -2.213 1.00 81.81 76 LEU A C 1
ATOM 617 O O . LEU A 1 76 ? -17.424 -1.156 -1.863 1.00 81.81 76 LEU A O 1
ATOM 621 N N . ILE A 1 77 ? -18.940 -1.571 -3.464 1.00 74.94 77 ILE A N 1
ATOM 622 C CA . ILE A 1 77 ? -18.214 -0.888 -4.545 1.00 74.94 77 ILE A CA 1
ATOM 623 C C . ILE A 1 77 ? -19.062 0.236 -5.150 1.00 74.94 77 ILE A C 1
ATOM 625 O O . ILE A 1 77 ? -20.299 0.160 -5.145 1.00 74.94 77 ILE A O 1
ATOM 629 N N . ASP A 1 78 ? -18.361 1.225 -5.711 1.00 67.56 78 ASP A N 1
ATOM 630 C CA . ASP A 1 78 ? -18.843 2.480 -6.313 1.00 67.56 78 ASP A CA 1
ATOM 631 C C . ASP A 1 78 ? -19.288 3.602 -5.346 1.00 67.56 78 ASP A C 1
ATOM 633 O O . ASP A 1 78 ? -20.168 3.442 -4.495 1.00 67.56 78 ASP A O 1
ATOM 637 N N . ALA A 1 79 ? -18.701 4.784 -5.568 1.00 57.16 79 ALA A N 1
ATOM 638 C CA . ALA A 1 79 ? -18.810 5.997 -4.767 1.00 57.16 79 ALA A CA 1
ATOM 639 C C . ALA A 1 79 ? -20.076 6.831 -5.029 1.00 57.16 79 ALA A C 1
ATOM 641 O O . ALA A 1 79 ? -20.423 7.674 -4.201 1.00 57.16 79 ALA A O 1
ATOM 642 N N . ALA A 1 80 ? -20.794 6.595 -6.137 1.00 58.66 80 ALA A N 1
ATOM 643 C CA . ALA A 1 80 ? -21.936 7.421 -6.552 1.00 58.66 80 ALA A CA 1
ATOM 644 C C . ALA A 1 80 ? -23.081 7.510 -5.515 1.00 58.66 80 ALA A C 1
ATOM 646 O O . ALA A 1 80 ? -23.922 8.404 -5.600 1.00 58.66 80 ALA A O 1
ATOM 647 N N . PHE A 1 81 ? -23.112 6.609 -4.524 1.00 64.62 81 PHE A N 1
ATOM 648 C CA . PHE A 1 81 ? -24.120 6.577 -3.461 1.00 64.62 81 PHE A CA 1
ATOM 649 C C . PHE A 1 81 ? -23.520 6.392 -2.051 1.00 64.62 81 PHE A C 1
ATOM 651 O O . PHE A 1 81 ? -24.147 5.749 -1.210 1.00 64.62 81 PHE A O 1
ATOM 658 N N . GLN A 1 82 ? -22.327 6.933 -1.758 1.00 66.00 82 GLN A N 1
ATOM 659 C CA . GLN A 1 82 ? -21.679 6.765 -0.439 1.00 66.00 82 GLN A CA 1
ATOM 660 C C . GLN A 1 82 ? -22.579 7.065 0.781 1.00 66.00 82 GLN A C 1
ATOM 662 O O . GLN A 1 82 ? -22.615 6.227 1.683 1.00 66.00 82 GLN A O 1
ATOM 667 N N . PRO A 1 83 ? -23.363 8.165 0.833 1.00 67.56 83 PRO A N 1
ATOM 668 C CA . PRO A 1 83 ? -24.252 8.421 1.972 1.00 67.56 83 PRO A CA 1
ATOM 669 C C . PRO A 1 83 ? -25.260 7.285 2.210 1.00 67.56 83 PRO A C 1
ATOM 671 O O . PRO A 1 83 ? -25.447 6.835 3.337 1.00 67.56 83 PRO A O 1
ATOM 674 N N . LEU A 1 84 ? -25.830 6.746 1.127 1.00 66.44 84 LEU A N 1
ATOM 675 C CA . LEU A 1 84 ? -26.757 5.615 1.175 1.00 66.44 84 LEU A CA 1
ATOM 676 C C . LEU A 1 84 ? -26.062 4.329 1.642 1.00 66.44 84 LEU A C 1
ATOM 678 O O . LEU A 1 84 ? -26.658 3.540 2.373 1.00 66.44 84 LEU A O 1
ATOM 682 N N . LEU A 1 85 ? -24.811 4.103 1.226 1.00 72.06 85 LEU A N 1
ATOM 683 C CA . LEU A 1 85 ? -24.028 2.956 1.690 1.00 72.06 85 LEU A CA 1
ATOM 684 C C . LEU A 1 85 ? -23.831 3.001 3.209 1.00 72.06 85 LEU A C 1
ATOM 686 O O . LEU A 1 85 ? -23.964 1.966 3.861 1.00 72.06 85 LEU A O 1
ATOM 690 N N . TYR A 1 86 ? -23.588 4.179 3.790 1.00 76.62 86 TYR A N 1
ATOM 691 C CA . TYR A 1 86 ? -23.460 4.309 5.241 1.00 76.62 86 TYR A CA 1
ATOM 692 C C . TYR A 1 86 ? -24.773 4.011 5.971 1.00 76.62 86 TYR A C 1
ATOM 694 O O . TYR A 1 86 ? -24.762 3.222 6.919 1.00 76.62 86 TYR A O 1
ATOM 702 N N . ASP A 1 87 ? -25.908 4.534 5.498 1.00 72.06 87 ASP A N 1
ATOM 703 C CA . ASP A 1 87 ? -27.234 4.242 6.074 1.00 72.06 87 ASP A CA 1
ATOM 704 C C . ASP A 1 87 ? -27.590 2.746 6.008 1.00 72.06 87 ASP A C 1
ATOM 706 O O . ASP A 1 87 ? -28.152 2.161 6.947 1.00 72.06 87 ASP A O 1
ATOM 710 N N . ILE A 1 88 ? -27.227 2.097 4.899 1.00 72.56 88 ILE A N 1
ATOM 711 C CA . ILE A 1 88 ? -27.380 0.654 4.721 1.00 72.56 88 ILE A CA 1
ATOM 712 C C . ILE A 1 88 ? -26.545 -0.095 5.752 1.00 72.56 88 ILE A C 1
ATOM 714 O O . ILE A 1 88 ? -27.078 -0.971 6.438 1.00 72.56 88 ILE A O 1
ATOM 718 N N . ILE A 1 89 ? -25.264 0.253 5.886 1.00 79.19 89 ILE A N 1
ATOM 719 C CA . ILE A 1 89 ? -24.356 -0.421 6.812 1.00 79.19 89 ILE A CA 1
ATOM 720 C C . ILE A 1 89 ? -24.874 -0.287 8.243 1.00 79.19 89 ILE A C 1
ATOM 722 O O . ILE A 1 89 ? -25.029 -1.307 8.912 1.00 79.19 89 ILE A O 1
ATOM 726 N N . HIS A 1 90 ? -25.275 0.911 8.677 1.00 79.69 90 HIS A N 1
ATOM 727 C CA . HIS A 1 90 ? -25.922 1.122 9.982 1.00 79.69 90 HIS A CA 1
ATOM 728 C C . HIS A 1 90 ? -27.073 0.147 10.248 1.00 79.69 90 HIS A C 1
ATOM 730 O O . HIS A 1 90 ? -27.215 -0.373 11.357 1.00 79.69 90 HIS A O 1
ATOM 736 N N . SER A 1 91 ? -27.877 -0.134 9.223 1.00 75.12 91 SER A N 1
ATOM 737 C CA . SER A 1 91 ? -29.057 -0.994 9.330 1.00 75.12 91 SER A CA 1
ATOM 738 C C . SER A 1 91 ? -28.730 -2.488 9.392 1.00 75.12 91 SER A C 1
ATOM 740 O O . SER A 1 91 ? -29.465 -3.237 10.042 1.00 75.12 91 SER A O 1
ATOM 742 N N . ILE A 1 92 ? -27.662 -2.930 8.722 1.00 79.88 92 ILE A N 1
ATOM 743 C CA . ILE A 1 92 ? -27.308 -4.355 8.615 1.00 79.88 92 ILE A CA 1
ATOM 744 C C . ILE A 1 92 ? -26.241 -4.798 9.615 1.00 79.88 92 ILE A C 1
ATOM 746 O O . ILE A 1 92 ? -26.157 -5.990 9.893 1.00 79.88 92 ILE A O 1
ATOM 750 N N . LEU A 1 93 ? -25.467 -3.876 10.197 1.00 85.50 93 LEU A N 1
ATOM 751 C CA . LEU A 1 93 ? -24.362 -4.186 11.113 1.00 85.50 93 LEU A CA 1
ATOM 752 C C . LEU A 1 93 ? -24.684 -5.210 12.213 1.00 85.50 93 LEU A C 1
ATOM 754 O O . LEU A 1 93 ? -23.881 -6.127 12.390 1.00 85.50 93 LEU A O 1
ATOM 758 N N . PRO A 1 94 ? -25.838 -5.146 12.911 1.00 85.62 94 PRO A N 1
ATOM 759 C CA . PRO A 1 94 ? -26.177 -6.128 13.947 1.00 85.62 94 PRO A CA 1
ATOM 760 C C . PRO A 1 94 ? -26.236 -7.582 13.449 1.00 85.62 94 PRO A C 1
ATOM 762 O O . PRO A 1 94 ? -26.187 -8.516 14.246 1.00 85.62 94 PRO A O 1
ATOM 765 N N . HIS A 1 95 ? -26.348 -7.775 12.136 1.00 84.50 95 HIS A N 1
ATOM 766 C CA . HIS A 1 95 ? -26.480 -9.067 11.472 1.00 84.50 95 HIS A CA 1
ATOM 767 C C . HIS A 1 95 ? -25.151 -9.565 10.871 1.00 84.50 95 HIS A C 1
ATOM 769 O O . HIS A 1 95 ? -25.086 -10.674 10.343 1.00 84.50 95 HIS A O 1
ATOM 775 N N . LEU A 1 96 ? -24.074 -8.778 10.983 1.00 87.19 96 LEU A N 1
ATOM 776 C CA . LEU A 1 96 ? -22.756 -9.048 10.395 1.00 87.19 96 LEU A CA 1
ATOM 777 C C . LEU A 1 96 ? -21.710 -9.522 11.420 1.00 87.19 96 LEU A C 1
ATOM 779 O O . LEU A 1 96 ? -20.513 -9.475 11.160 1.00 87.19 96 LEU A O 1
ATOM 783 N N . SER A 1 97 ? -22.126 -10.038 12.578 1.00 89.81 97 SER A N 1
ATOM 784 C CA . SER A 1 97 ? -21.204 -10.439 13.659 1.00 89.81 97 SER A CA 1
ATOM 785 C C . SER A 1 97 ? -20.215 -11.559 13.311 1.00 89.81 97 SER A C 1
ATOM 787 O O . SER A 1 97 ? -19.216 -11.746 14.005 1.00 89.81 97 SER A O 1
ATOM 789 N N . HIS A 1 98 ? -20.479 -12.291 12.231 1.00 89.00 98 HIS A N 1
ATOM 790 C CA . HIS A 1 98 ? -19.648 -13.371 11.703 1.00 89.00 98 HIS A CA 1
ATOM 791 C C . HIS A 1 98 ? -18.614 -12.898 10.663 1.00 89.00 98 HIS A C 1
ATOM 793 O O . HIS A 1 98 ? -17.784 -13.700 10.221 1.00 89.00 98 HIS A O 1
ATOM 799 N N . LEU A 1 99 ? -18.667 -11.623 10.257 1.00 92.88 99 LEU A N 1
ATOM 800 C CA . LEU A 1 99 ? -17.810 -11.069 9.215 1.00 92.88 99 LEU A CA 1
ATOM 801 C C . LEU A 1 99 ? -16.339 -11.053 9.660 1.00 92.88 99 LEU A C 1
ATOM 803 O O . LEU A 1 99 ? -16.014 -10.744 10.807 1.00 92.88 99 LEU A O 1
ATOM 807 N N . ARG A 1 100 ? -15.443 -11.363 8.721 1.00 96.06 100 ARG A N 1
ATOM 808 C CA . ARG A 1 100 ? -13.982 -11.308 8.881 1.00 96.06 100 ARG A CA 1
ATOM 809 C C . ARG A 1 100 ? -13.351 -10.185 8.067 1.00 96.06 100 ARG A C 1
ATOM 811 O O . ARG A 1 100 ? -12.291 -9.703 8.443 1.00 96.06 100 ARG A O 1
ATOM 818 N N . SER A 1 101 ? -13.986 -9.747 6.982 1.00 96.94 101 SER A N 1
ATOM 819 C CA . SER A 1 101 ? -13.478 -8.668 6.133 1.00 96.94 101 SER A CA 1
ATOM 820 C C . SER A 1 101 ? -14.602 -7.744 5.678 1.00 96.94 101 SER A C 1
ATOM 822 O O . SER A 1 101 ? -15.576 -8.212 5.082 1.00 96.94 101 SER A O 1
ATOM 824 N N . LEU A 1 102 ? -14.461 -6.448 5.965 1.00 93.88 102 LEU A N 1
ATOM 825 C CA . LEU A 1 102 ? -15.398 -5.400 5.560 1.00 93.88 102 LEU A CA 1
ATOM 826 C C . LEU A 1 102 ? -14.687 -4.362 4.694 1.00 93.88 102 LEU A C 1
ATOM 828 O O . LEU A 1 102 ? -13.699 -3.770 5.126 1.00 93.88 102 LEU A O 1
ATOM 832 N N . ASP A 1 103 ? -15.233 -4.104 3.511 1.00 91.62 103 ASP A N 1
ATOM 833 C CA . ASP A 1 103 ? -14.786 -3.039 2.619 1.00 91.62 103 ASP A CA 1
ATOM 834 C C . ASP A 1 103 ? -15.947 -2.105 2.285 1.00 91.62 103 ASP A C 1
ATOM 836 O O . ASP A 1 103 ? -16.955 -2.533 1.719 1.00 91.62 103 ASP A O 1
ATOM 840 N N . LEU A 1 104 ? -15.813 -0.836 2.677 1.00 85.06 104 LEU A N 1
ATOM 841 C CA . LEU A 1 104 ? -16.817 0.201 2.441 1.00 85.06 104 LEU A CA 1
ATOM 842 C C . LEU A 1 104 ? -16.616 0.963 1.118 1.00 85.06 104 LEU A C 1
ATOM 844 O O . LEU A 1 104 ? -17.285 1.970 0.902 1.00 85.06 104 LEU A O 1
ATOM 848 N N . GLY A 1 105 ? -15.722 0.506 0.233 1.00 75.31 105 GLY A N 1
ATOM 849 C CA . GLY A 1 105 ? -15.604 1.022 -1.137 1.00 75.31 105 GLY A CA 1
ATOM 850 C C . GLY A 1 105 ? -14.887 2.361 -1.257 1.00 75.31 105 GLY A C 1
ATOM 851 O O . GLY A 1 105 ? -15.020 3.059 -2.259 1.00 75.31 105 GLY A O 1
ATOM 852 N N . VAL A 1 106 ? -14.130 2.744 -0.231 1.00 74.75 106 VAL A N 1
ATOM 853 C CA . VAL A 1 106 ? -13.476 4.060 -0.153 1.00 74.75 106 VAL A CA 1
ATOM 854 C C . VAL A 1 106 ? -12.203 4.163 -0.997 1.00 74.75 106 VAL A C 1
ATOM 856 O O . VAL A 1 106 ? -11.846 5.255 -1.427 1.00 74.75 106 VAL A O 1
ATOM 859 N N . ARG A 1 107 ? -11.563 3.034 -1.328 1.00 70.12 107 ARG A N 1
ATOM 860 C CA . ARG A 1 107 ? -10.357 3.000 -2.180 1.00 70.12 107 ARG A CA 1
ATOM 861 C C . ARG A 1 107 ? -10.603 3.457 -3.620 1.00 70.12 107 ARG A C 1
ATOM 863 O O . ARG A 1 107 ? -9.681 3.924 -4.272 1.00 70.12 107 ARG A O 1
ATOM 870 N N . GLU A 1 108 ? -11.822 3.285 -4.124 1.00 59.09 108 GLU A N 1
ATOM 871 C CA . GLU A 1 108 ? -12.171 3.523 -5.534 1.00 59.09 108 GLU A CA 1
ATOM 872 C C . GLU A 1 108 ? -12.717 4.937 -5.784 1.00 59.09 108 GLU A C 1
ATOM 874 O O . GLU A 1 108 ? -13.048 5.293 -6.915 1.00 59.09 108 GLU A O 1
ATOM 879 N N . SER A 1 109 ? -12.865 5.748 -4.735 1.00 51.22 109 SER A N 1
ATOM 880 C CA . SER A 1 109 ? -13.612 6.993 -4.841 1.00 51.22 109 SER A CA 1
ATOM 881 C C . SER A 1 109 ? -12.752 8.158 -5.334 1.00 51.22 109 SER A C 1
ATOM 883 O O . SER A 1 109 ? -11.946 8.714 -4.596 1.00 51.22 109 SER A O 1
ATOM 885 N N . SER A 1 110 ? -13.002 8.603 -6.570 1.00 47.56 110 SER A N 1
ATOM 886 C CA . SER A 1 110 ? -12.836 10.012 -6.932 1.00 47.56 110 SER A CA 1
ATOM 887 C C . SER A 1 110 ? -13.930 10.787 -6.190 1.00 47.56 110 SER A C 1
ATOM 889 O O . SER A 1 110 ? -15.006 11.029 -6.748 1.00 47.56 110 SER A O 1
ATOM 891 N N . ILE A 1 111 ? -13.733 11.058 -4.896 1.00 51.38 111 ILE A N 1
ATOM 892 C CA . ILE A 1 111 ? -14.681 11.842 -4.098 1.00 51.38 111 ILE A CA 1
ATOM 893 C C . ILE A 1 111 ? -14.658 13.251 -4.679 1.00 51.38 111 ILE A C 1
ATOM 895 O O . ILE A 1 111 ? -13.816 14.076 -4.349 1.00 51.38 111 ILE A O 1
ATOM 899 N N . ARG A 1 112 ? -15.561 13.512 -5.623 1.00 44.88 112 ARG A N 1
ATOM 900 C CA . ARG A 1 112 ? -15.873 14.870 -6.039 1.00 44.88 112 ARG A CA 1
ATOM 901 C C . ARG A 1 112 ? -16.569 15.507 -4.850 1.00 44.88 112 ARG A C 1
ATOM 903 O O . ARG A 1 112 ? -17.640 15.031 -4.499 1.00 44.88 112 ARG A O 1
ATOM 910 N N . ASP A 1 113 ? -15.892 16.483 -4.255 1.00 41.62 113 ASP A N 1
ATOM 911 C CA . ASP A 1 113 ? -16.264 17.619 -3.387 1.00 41.62 113 ASP A CA 1
ATOM 912 C C . ASP A 1 113 ? -17.754 17.949 -3.100 1.00 41.62 113 ASP A C 1
ATOM 914 O O . ASP A 1 113 ? -18.117 19.102 -2.867 1.00 41.62 113 ASP A O 1
ATOM 918 N N . ASP A 1 114 ? -18.664 16.979 -3.069 1.00 44.47 114 ASP A N 1
ATOM 919 C CA . ASP A 1 114 ? -20.063 17.211 -2.745 1.00 44.47 114 ASP A CA 1
ATOM 920 C C . ASP A 1 114 ? -20.269 17.066 -1.237 1.00 44.47 114 ASP A C 1
ATOM 922 O O . ASP A 1 114 ? -20.350 15.980 -0.665 1.00 44.47 114 ASP A O 1
ATOM 926 N N . SER A 1 115 ? -20.368 18.238 -0.614 1.00 41.47 115 SER A N 1
ATOM 927 C CA . SER A 1 115 ? -20.627 18.590 0.792 1.00 41.47 115 SER A CA 1
ATOM 928 C C . SER A 1 115 ? -21.783 17.882 1.541 1.00 41.47 115 SER A C 1
ATOM 930 O O . SER A 1 115 ? -22.166 18.323 2.624 1.00 41.47 115 SER A O 1
ATOM 932 N N . SER A 1 116 ? -22.334 16.776 1.035 1.00 47.75 116 SER A N 1
ATOM 933 C CA . SER A 1 116 ? -23.391 15.983 1.688 1.00 47.75 116 SER A CA 1
ATOM 934 C C . SER A 1 116 ? -22.934 14.552 1.997 1.00 47.75 116 SER A C 1
ATOM 936 O O . SER A 1 116 ? -23.578 13.565 1.649 1.00 47.75 116 SER A O 1
ATOM 938 N N . ILE A 1 117 ? -21.785 14.429 2.659 1.00 54.31 117 ILE A N 1
ATOM 939 C CA . ILE A 1 117 ? -21.234 13.137 3.073 1.00 54.31 117 ILE A CA 1
ATOM 940 C C . ILE A 1 117 ? -22.033 12.650 4.293 1.00 54.31 117 ILE A C 1
ATOM 942 O O . ILE A 1 117 ? -21.958 13.238 5.372 1.00 54.31 117 ILE A O 1
ATOM 946 N N . GLY A 1 118 ? -22.830 11.589 4.129 1.00 58.97 118 GLY A N 1
ATOM 947 C CA . GLY A 1 118 ? -23.381 10.845 5.266 1.00 58.97 118 GLY A CA 1
ATOM 948 C C . GLY A 1 118 ? -22.246 10.329 6.158 1.00 58.97 118 GLY A C 1
ATOM 949 O O . GLY A 1 118 ? -21.134 10.122 5.682 1.00 58.97 118 GLY A O 1
ATOM 950 N N . PHE A 1 119 ? -22.489 10.123 7.451 1.00 70.31 119 PHE A N 1
ATOM 951 C CA . PHE A 1 119 ? -21.426 9.673 8.353 1.00 70.31 119 PHE A CA 1
ATOM 952 C C . PHE A 1 119 ? -21.325 8.142 8.371 1.00 70.31 119 PHE A C 1
ATOM 954 O O . PHE A 1 119 ? -22.340 7.478 8.628 1.00 70.31 119 PHE A O 1
ATOM 961 N N . PRO A 1 120 ? -20.127 7.563 8.157 1.00 80.81 120 PRO A N 1
ATOM 962 C CA . PRO A 1 120 ? -19.931 6.132 8.344 1.00 80.81 120 PRO A CA 1
ATOM 963 C C . PRO A 1 120 ? -20.257 5.723 9.793 1.00 80.81 120 PRO A C 1
ATOM 965 O O . PRO A 1 120 ? -20.189 6.551 10.709 1.00 80.81 120 PRO A O 1
ATOM 968 N N . PRO A 1 121 ? -20.631 4.454 10.035 1.00 85.75 121 PRO A N 1
ATOM 969 C CA . PRO A 1 121 ? -20.779 3.948 11.393 1.00 85.75 121 PRO A CA 1
ATOM 970 C C . PRO A 1 121 ? -19.470 4.036 12.155 1.00 85.75 121 PRO A C 1
ATOM 972 O O . PRO A 1 121 ? -18.454 3.576 11.649 1.00 85.75 121 PRO A O 1
ATOM 975 N N . SER A 1 122 ? -19.515 4.557 13.383 1.00 90.88 122 SER A N 1
ATOM 976 C CA . SER A 1 122 ? -18.307 4.738 14.187 1.00 90.88 122 SER A CA 1
ATOM 977 C C . SER A 1 122 ? -17.559 3.422 14.394 1.00 90.88 122 SER A C 1
ATOM 979 O O . SER A 1 122 ? -18.158 2.344 14.489 1.00 90.88 122 SER A O 1
ATOM 981 N N . LEU A 1 123 ? -16.241 3.502 14.562 1.00 93.81 123 LEU A N 1
ATOM 982 C CA . LEU A 1 123 ? -15.400 2.339 14.837 1.00 93.81 123 LEU A CA 1
ATOM 983 C C . LEU A 1 123 ? -15.851 1.568 16.086 1.00 93.81 123 LEU A C 1
ATOM 985 O O . LEU A 1 123 ? -15.735 0.347 16.119 1.00 93.81 123 LEU A O 1
ATOM 989 N N . ALA A 1 124 ? -16.407 2.245 17.096 1.00 93.00 124 ALA A N 1
ATOM 990 C CA . ALA A 1 124 ? -16.973 1.594 18.282 1.00 93.00 124 ALA A CA 1
ATOM 991 C C . ALA A 1 124 ? -18.234 0.772 17.948 1.00 93.00 124 ALA A C 1
ATOM 993 O O . ALA A 1 124 ? -18.408 -0.356 18.421 1.00 93.00 124 ALA A O 1
ATOM 994 N N . GLN A 1 125 ? -19.107 1.302 17.087 1.00 92.81 125 GLN A N 1
ATOM 995 C CA . GLN A 1 125 ? -20.279 0.573 16.606 1.00 92.81 125 GLN A CA 1
ATOM 996 C C . GLN A 1 125 ? -19.863 -0.631 15.750 1.00 92.81 125 GLN A C 1
ATOM 998 O O . GLN A 1 125 ? -20.394 -1.726 15.938 1.00 92.81 125 GLN A O 1
ATOM 1003 N N . LEU A 1 126 ? -18.872 -0.463 14.868 1.00 94.06 126 LEU A N 1
ATOM 1004 C CA . LEU A 1 126 ? -18.312 -1.561 14.080 1.00 94.06 126 LEU A CA 1
ATOM 1005 C C . LEU A 1 126 ? -17.690 -2.643 14.968 1.00 94.06 126 LEU A C 1
ATOM 1007 O O . LEU A 1 126 ? -17.990 -3.819 14.779 1.00 94.06 126 LEU A O 1
ATOM 1011 N N . GLN A 1 127 ? -16.890 -2.261 15.964 1.00 95.69 127 GLN A N 1
ATOM 1012 C CA . GLN A 1 127 ? -16.245 -3.195 16.890 1.00 95.69 127 GLN A CA 1
ATOM 1013 C C . GLN A 1 127 ? -17.260 -3.995 17.707 1.00 95.69 127 GLN A C 1
ATOM 1015 O O . GLN A 1 127 ? -17.112 -5.206 17.854 1.00 95.69 127 GLN A O 1
ATOM 1020 N N . SER A 1 128 ? -18.315 -3.346 18.204 1.00 95.06 128 SER A N 1
ATOM 1021 C CA . SER A 1 128 ? -19.358 -4.029 18.980 1.00 95.06 128 SER A CA 1
ATOM 1022 C C . SER A 1 128 ? -20.196 -4.995 18.136 1.00 95.06 128 SER A C 1
ATOM 1024 O O . SER A 1 128 ? -20.539 -6.080 18.604 1.00 95.06 128 SER A O 1
ATOM 1026 N N . CYS A 1 129 ? -20.515 -4.630 16.890 1.00 93.25 129 CYS A N 1
ATOM 1027 C CA . CYS A 1 129 ? -21.350 -5.453 16.014 1.00 93.25 129 CYS A CA 1
ATOM 1028 C C . CYS A 1 129 ? -20.560 -6.549 15.290 1.00 93.25 129 CYS A C 1
ATOM 1030 O O . CYS A 1 129 ? -21.095 -7.633 15.076 1.00 93.25 129 CYS A O 1
ATOM 1032 N N . CYS A 1 130 ? -19.304 -6.282 14.924 1.00 94.19 130 CYS A N 1
ATOM 1033 C CA . CYS A 1 130 ? -18.447 -7.156 14.121 1.00 94.19 130 CYS A CA 1
ATOM 1034 C C . CYS A 1 130 ? -17.100 -7.436 14.823 1.00 94.19 130 CYS A C 1
ATOM 1036 O O . CYS A 1 130 ? -16.041 -7.197 14.242 1.00 94.19 130 CYS A O 1
ATOM 1038 N N . PRO A 1 131 ? -17.085 -7.976 16.056 1.00 94.38 131 PRO A N 1
ATOM 1039 C CA . PRO A 1 131 ? -15.869 -8.071 16.871 1.00 94.38 131 PRO A CA 1
ATOM 1040 C C . PRO A 1 131 ? -14.796 -9.011 16.302 1.00 94.38 131 PRO A C 1
ATOM 1042 O O . PRO A 1 131 ? -13.669 -9.012 16.785 1.00 94.38 131 PRO A O 1
ATOM 1045 N N . GLN A 1 132 ? -15.134 -9.835 15.304 1.00 94.94 132 GLN A N 1
ATOM 1046 C CA . GLN A 1 132 ? -14.234 -10.817 14.689 1.00 94.94 132 GLN A CA 1
ATOM 1047 C C . GLN A 1 132 ? -13.549 -10.318 13.409 1.00 94.94 132 GLN A C 1
ATOM 1049 O O . GLN A 1 132 ? -12.883 -11.116 12.751 1.00 94.94 132 GLN A O 1
ATOM 1054 N N . LEU A 1 133 ? -13.703 -9.039 13.042 1.00 97.31 133 LEU A N 1
ATOM 1055 C CA . LEU A 1 133 ? -13.066 -8.491 11.844 1.00 97.31 133 LEU A CA 1
ATOM 1056 C C . LEU A 1 133 ? -11.543 -8.628 11.907 1.00 97.31 133 LEU A C 1
ATOM 1058 O O . LEU A 1 133 ? -10.910 -8.253 12.892 1.00 97.31 133 LEU A O 1
ATOM 1062 N N . GLU A 1 134 ? -10.981 -9.151 10.824 1.00 98.19 134 GLU A N 1
ATOM 1063 C CA . GLU A 1 134 ? -9.550 -9.339 10.579 1.00 98.19 134 GLU A CA 1
ATOM 1064 C C . GLU A 1 134 ? -9.028 -8.344 9.535 1.00 98.19 134 GLU A C 1
ATOM 1066 O O . GLU A 1 134 ? -7.865 -7.943 9.612 1.00 98.19 134 GLU A O 1
ATOM 1071 N N . SER A 1 135 ? -9.890 -7.929 8.597 1.00 98.00 135 SER A N 1
ATOM 1072 C CA . SER A 1 135 ? -9.599 -6.953 7.544 1.00 98.00 135 SER A CA 1
ATOM 1073 C C . SER A 1 135 ? -10.665 -5.851 7.498 1.00 98.00 135 SER A C 1
ATOM 1075 O O . SER A 1 135 ? -11.864 -6.145 7.543 1.00 98.00 135 SER A O 1
ATOM 1077 N N . LEU A 1 136 ? -10.245 -4.587 7.424 1.00 96.75 136 LEU A N 1
ATOM 1078 C CA . LEU A 1 136 ? -11.145 -3.430 7.413 1.00 96.75 136 LEU A CA 1
ATOM 1079 C C . LEU A 1 136 ? -10.655 -2.348 6.443 1.00 96.75 136 LEU A C 1
ATOM 1081 O O . LEU A 1 136 ? -9.525 -1.881 6.552 1.00 96.75 136 LEU A O 1
ATOM 1085 N N . ILE A 1 137 ? -11.527 -1.911 5.534 1.00 93.50 137 ILE A N 1
ATOM 1086 C CA . ILE A 1 137 ? -11.314 -0.753 4.656 1.00 93.50 137 ILE A CA 1
ATOM 1087 C C . ILE A 1 137 ? -12.390 0.288 4.996 1.00 93.50 137 ILE A C 1
ATOM 1089 O O . ILE A 1 137 ? -13.574 0.071 4.721 1.00 93.50 137 ILE A O 1
ATOM 1093 N N . TYR A 1 138 ? -11.989 1.383 5.651 1.00 90.62 138 TYR A N 1
ATOM 1094 C CA . TYR A 1 138 ? -12.908 2.277 6.365 1.00 90.62 138 TYR A CA 1
ATOM 1095 C C . TYR A 1 138 ? -12.518 3.770 6.273 1.00 90.62 138 TYR A C 1
ATOM 1097 O O . TYR A 1 138 ? -11.357 4.108 6.495 1.00 90.62 138 TYR A O 1
ATOM 1105 N N . PRO A 1 139 ? -13.468 4.686 6.009 1.00 88.12 139 PRO A N 1
ATOM 1106 C CA . PRO A 1 139 ? -13.243 6.128 6.104 1.00 88.12 139 PRO A CA 1
ATOM 1107 C C . PRO A 1 139 ? -13.313 6.587 7.563 1.00 88.12 139 PRO A C 1
ATOM 1109 O O . PRO A 1 139 ? -14.366 6.491 8.185 1.00 88.12 139 PRO A O 1
ATOM 1112 N N . VAL A 1 140 ? -12.225 7.129 8.107 1.00 89.50 140 VAL A N 1
ATOM 1113 C CA . VAL A 1 140 ? -12.189 7.635 9.487 1.00 89.50 140 VAL A CA 1
ATOM 1114 C C . VAL A 1 140 ? -12.265 9.148 9.515 1.00 89.50 140 VAL A C 1
ATOM 1116 O O . VAL A 1 140 ? -11.585 9.841 8.770 1.00 89.50 140 VAL A O 1
ATOM 1119 N N . THR A 1 141 ? -13.077 9.691 10.410 1.00 88.19 141 THR A N 1
ATOM 1120 C CA . THR A 1 141 ? -13.206 11.146 10.531 1.00 88.19 141 THR A CA 1
ATOM 1121 C C . THR A 1 141 ? -12.242 11.713 11.569 1.00 88.19 141 THR A C 1
ATOM 1123 O O . THR A 1 141 ? -11.864 11.043 12.535 1.00 88.19 141 THR A O 1
ATOM 1126 N N . ARG A 1 142 ? -11.925 13.007 11.447 1.00 87.19 142 ARG A N 1
ATOM 1127 C CA . ARG A 1 142 ? -11.178 13.758 12.470 1.00 87.19 142 ARG A CA 1
ATOM 1128 C C . ARG A 1 142 ? -11.800 13.722 13.858 1.00 87.19 142 ARG A C 1
ATOM 1130 O O . ARG A 1 142 ? -11.076 13.813 14.847 1.00 87.19 142 ARG A O 1
ATOM 1137 N N . GLN A 1 143 ? -13.119 13.579 13.950 1.00 87.81 143 GLN A N 1
ATOM 1138 C CA . GLN A 1 143 ? -13.791 13.421 15.238 1.00 87.81 143 GLN A CA 1
ATOM 1139 C C . GLN A 1 143 ? -13.394 12.108 15.920 1.00 87.81 143 GLN A C 1
ATOM 1141 O O . GLN A 1 143 ? -13.187 12.098 17.130 1.00 87.81 143 GLN A O 1
ATOM 1146 N N . GLU A 1 144 ? -13.227 11.026 15.153 1.00 90.75 144 GLU A N 1
ATOM 1147 C CA . GLU A 1 144 ? -12.797 9.735 15.688 1.00 90.75 144 GLU A CA 1
ATOM 1148 C C . GLU A 1 144 ? -11.316 9.757 16.070 1.00 90.75 144 GLU A C 1
ATOM 1150 O O . GLU A 1 144 ? -10.988 9.557 17.242 1.00 90.75 144 GLU A O 1
ATOM 1155 N N . TYR A 1 145 ? -10.410 10.062 15.130 1.00 91.62 145 TYR A N 1
ATOM 1156 C CA . TYR A 1 145 ? -8.976 10.022 15.441 1.00 91.62 145 TYR A CA 1
ATOM 1157 C C . TYR A 1 145 ? -8.519 11.163 16.361 1.00 91.62 145 TYR A C 1
ATOM 1159 O O . TYR A 1 145 ? -7.490 11.045 17.020 1.00 91.62 145 TYR A O 1
ATOM 1167 N N . GLY A 1 146 ? -9.294 12.247 16.483 1.00 90.69 146 GLY A N 1
ATOM 1168 C CA . GLY A 1 146 ? -9.046 13.336 17.434 1.00 90.69 146 GLY A CA 1
ATOM 1169 C C . GLY A 1 146 ? -9.121 12.913 18.907 1.00 90.69 146 GLY A C 1
ATOM 1170 O O . GLY A 1 146 ? -8.525 13.573 19.761 1.00 90.69 146 GLY A O 1
ATOM 1171 N N . SER A 1 147 ? -9.768 11.781 19.214 1.00 93.19 147 SER A N 1
ATOM 1172 C CA . SER A 1 147 ? -9.793 11.177 20.560 1.00 93.19 147 SER A CA 1
ATOM 1173 C C . SER A 1 147 ? -8.396 10.847 21.110 1.00 93.19 147 SER A C 1
ATOM 1175 O O . SER A 1 147 ? -8.207 10.752 22.325 1.00 93.19 147 SER A O 1
ATOM 1177 N N . ILE A 1 148 ? -7.388 10.761 20.236 1.00 94.00 148 ILE A N 1
ATOM 1178 C CA . ILE A 1 148 ? -5.997 10.472 20.593 1.00 94.00 148 ILE A CA 1
ATOM 1179 C C . ILE A 1 148 ? -5.388 11.495 21.562 1.00 94.00 148 ILE A C 1
ATOM 1181 O O . ILE A 1 148 ? -4.537 11.141 22.380 1.00 94.00 148 ILE A O 1
ATOM 1185 N N . TYR A 1 149 ? -5.841 12.753 21.535 1.00 92.06 149 TYR A N 1
ATOM 1186 C CA . TYR A 1 149 ? -5.384 13.770 22.486 1.00 92.06 149 TYR A CA 1
ATOM 1187 C C . TYR A 1 149 ? -5.878 13.479 23.905 1.00 92.06 149 TYR A C 1
ATOM 1189 O O . TYR A 1 149 ? -5.087 13.506 24.845 1.00 92.06 149 TYR A O 1
ATOM 1197 N N . GLN A 1 150 ? -7.157 13.125 24.054 1.00 93.38 150 GLN A N 1
ATOM 1198 C CA . GLN A 1 150 ? -7.718 12.740 25.347 1.00 93.38 150 GLN A CA 1
ATOM 1199 C C . GLN A 1 150 ? -7.071 11.448 25.857 1.00 93.38 150 GLN A C 1
ATOM 1201 O O . GLN A 1 150 ? -6.693 11.365 27.022 1.00 93.38 150 GLN A O 1
ATOM 1206 N N . TRP A 1 151 ? -6.872 10.467 24.975 1.00 95.00 151 TRP A N 1
ATOM 1207 C CA . TRP A 1 151 ? -6.194 9.215 25.307 1.00 95.00 151 TRP A CA 1
ATOM 1208 C C . TRP A 1 151 ? -4.776 9.450 25.850 1.00 95.00 151 TRP A C 1
ATOM 1210 O O . TRP A 1 151 ? -4.388 8.879 26.870 1.00 95.00 151 TRP A O 1
ATOM 1220 N N . LYS A 1 152 ? -4.014 10.353 25.215 1.00 92.00 152 LYS A N 1
ATOM 1221 C CA . LYS A 1 152 ? -2.676 10.763 25.669 1.00 92.00 152 LYS A CA 1
ATOM 1222 C C . LYS A 1 152 ? -2.712 11.368 27.070 1.00 92.00 152 LYS A C 1
ATOM 1224 O O . LYS A 1 152 ? -1.836 11.071 27.882 1.00 92.00 152 LYS A O 1
ATOM 1229 N N . ASP A 1 153 ? -3.685 12.233 27.341 1.00 91.69 153 ASP A N 1
ATOM 1230 C CA . ASP A 1 153 ? -3.814 12.902 28.633 1.00 91.69 153 ASP A CA 1
ATOM 1231 C C . ASP A 1 153 ? -4.170 11.914 29.747 1.00 91.69 153 ASP A C 1
ATOM 1233 O O . ASP A 1 153 ? -3.560 11.963 30.815 1.00 91.69 153 ASP A O 1
ATOM 1237 N N . GLU A 1 154 ? -5.083 10.975 29.493 1.00 92.62 154 GLU A N 1
ATOM 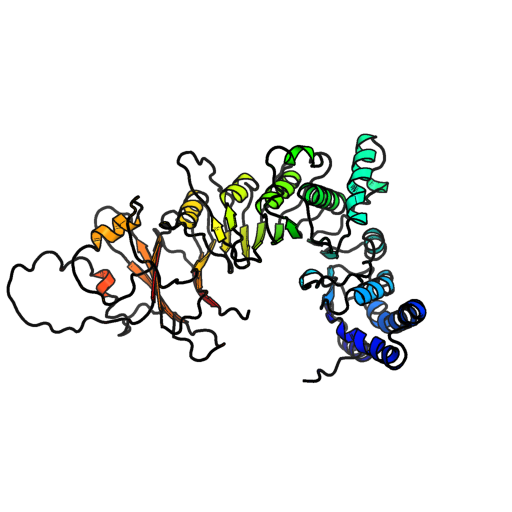1238 C CA . GLU A 1 154 ? -5.415 9.901 30.438 1.00 92.62 154 GLU A CA 1
ATOM 1239 C C . GLU A 1 154 ? -4.204 8.987 30.692 1.00 92.62 154 GLU A C 1
ATOM 1241 O O . GLU A 1 154 ? -3.822 8.746 31.841 1.00 92.62 154 GLU A O 1
ATOM 1246 N N . LYS A 1 155 ? -3.474 8.605 29.636 1.00 90.25 155 LYS A N 1
ATOM 1247 C CA . LYS A 1 155 ? -2.237 7.822 29.771 1.00 90.25 155 LYS A CA 1
ATOM 1248 C C . LYS A 1 155 ? -1.176 8.534 30.617 1.00 90.25 155 LYS A C 1
ATOM 1250 O O . LYS A 1 155 ? -0.509 7.897 31.429 1.00 90.25 155 LYS A O 1
ATOM 1255 N N . LYS A 1 156 ? -1.035 9.859 30.486 1.00 89.19 156 LYS A N 1
ATOM 1256 C CA . LYS A 1 156 ? -0.119 10.669 31.314 1.00 89.19 156 LYS A CA 1
ATOM 1257 C C . LYS A 1 156 ? -0.567 10.800 32.769 1.00 89.19 156 LYS A C 1
ATOM 1259 O O . LYS A 1 156 ? 0.284 10.900 33.649 1.00 89.19 156 LYS A O 1
ATOM 1264 N N . LYS A 1 157 ? -1.877 10.819 33.028 1.00 92.06 157 LYS A N 1
ATOM 1265 C CA . LYS A 1 157 ? -2.440 10.836 34.388 1.00 92.06 157 LYS A CA 1
ATOM 1266 C C . LYS A 1 157 ? -2.346 9.471 35.081 1.00 92.06 157 LYS A C 1
ATOM 1268 O O . LYS A 1 157 ? -2.554 9.411 36.290 1.00 92.06 157 LYS A O 1
ATOM 1273 N N . GLY A 1 158 ? -2.033 8.401 34.345 1.00 87.75 158 GLY A N 1
ATOM 1274 C CA . GLY A 1 158 ? -2.011 7.031 34.865 1.00 87.75 158 GLY A CA 1
ATOM 1275 C C . GLY A 1 158 ? -3.409 6.464 35.130 1.00 87.75 158 GLY A C 1
ATOM 1276 O O . GLY A 1 158 ? -3.556 5.587 35.979 1.00 87.75 158 GLY A O 1
ATOM 1277 N N . THR A 1 159 ? -4.431 7.000 34.459 1.00 92.31 159 THR A N 1
ATOM 1278 C CA . THR A 1 159 ? -5.810 6.488 34.479 1.00 92.31 159 THR A CA 1
ATOM 1279 C C . THR A 1 159 ? -5.980 5.379 33.433 1.00 92.31 159 THR A C 1
ATOM 1281 O O . THR A 1 159 ? -4.984 4.871 32.924 1.00 92.31 159 THR A O 1
ATOM 1284 N N . ASP A 1 160 ? -7.215 4.952 33.150 1.00 93.19 160 ASP A N 1
ATOM 1285 C CA . ASP A 1 160 ? -7.520 3.937 32.135 1.00 93.19 160 ASP A CA 1
ATOM 1286 C C . ASP A 1 160 ? -7.690 4.587 30.745 1.00 93.19 160 ASP A C 1
ATOM 1288 O O . ASP A 1 160 ? -8.745 5.167 30.467 1.00 93.19 160 ASP A O 1
ATOM 1292 N N . PRO A 1 161 ? -6.671 4.540 29.863 1.00 92.44 161 PRO A N 1
ATOM 1293 C CA . PRO A 1 161 ? -6.768 5.137 28.539 1.00 92.44 161 PRO A CA 1
ATOM 1294 C C . PRO A 1 161 ? -7.634 4.290 27.586 1.00 92.44 161 PRO A C 1
ATOM 1296 O O . PRO A 1 161 ? -8.164 4.830 26.612 1.00 92.44 161 PRO A O 1
ATOM 1299 N N . ASP A 1 162 ? -7.850 3.002 27.875 1.00 94.31 162 ASP A N 1
ATOM 1300 C CA . ASP A 1 162 ? -8.651 2.106 27.031 1.00 94.31 162 ASP A CA 1
ATOM 1301 C C . ASP A 1 162 ? -10.146 2.458 27.106 1.00 94.31 162 ASP A C 1
ATOM 1303 O O . ASP A 1 162 ? -10.902 2.187 26.174 1.00 94.31 162 ASP A O 1
ATOM 1307 N N . ALA A 1 163 ? -10.565 3.169 28.160 1.00 93.31 163 ALA A N 1
ATOM 1308 C CA . ALA A 1 163 ? -11.893 3.772 28.253 1.00 93.31 163 ALA A CA 1
ATOM 1309 C C . ALA A 1 163 ? -12.128 4.901 27.226 1.00 93.31 163 ALA A C 1
ATOM 1311 O O . ALA A 1 163 ? -13.278 5.219 26.921 1.00 93.31 163 ALA A O 1
ATOM 1312 N N . VAL A 1 164 ? -11.062 5.522 26.700 1.00 94.50 164 VAL A N 1
ATOM 1313 C CA . VAL A 1 164 ? -11.143 6.557 25.652 1.00 94.50 164 VAL A CA 1
ATOM 1314 C C . VAL A 1 164 ? -11.052 5.926 24.266 1.00 94.50 164 VAL A C 1
ATOM 1316 O O . VAL A 1 164 ? -11.857 6.231 23.388 1.00 94.50 164 VAL A O 1
ATOM 1319 N N . ILE A 1 165 ? -10.066 5.050 24.068 1.00 96.00 165 ILE A N 1
ATOM 1320 C CA . ILE A 1 165 ? -9.864 4.316 22.818 1.00 96.00 165 ILE A CA 1
ATOM 1321 C C . ILE A 1 165 ? -9.753 2.840 23.165 1.00 96.00 165 ILE A C 1
ATOM 1323 O O . ILE A 1 165 ? -8.678 2.369 23.520 1.00 96.00 165 ILE A O 1
ATOM 1327 N N . GLU A 1 166 ? -10.855 2.110 23.013 1.00 96.56 166 GLU A N 1
ATOM 1328 C CA . GLU A 1 166 ? -10.867 0.662 23.216 1.00 96.56 166 GLU A CA 1
ATOM 1329 C C . GLU A 1 166 ? -10.040 -0.027 22.112 1.00 96.56 166 GLU A C 1
ATOM 1331 O O . GLU A 1 166 ? -10.408 0.089 20.935 1.00 96.56 166 GLU A O 1
ATOM 1336 N N . PRO A 1 167 ? -8.952 -0.753 22.425 1.00 96.94 167 PRO A N 1
ATOM 1337 C CA . PRO A 1 167 ? -8.140 -1.403 21.402 1.00 96.94 167 PRO A CA 1
ATOM 1338 C C . PRO A 1 167 ? -8.888 -2.538 20.689 1.00 96.94 167 PRO A C 1
ATOM 1340 O O . PRO A 1 167 ? -9.490 -3.413 21.311 1.00 96.94 167 PRO A O 1
ATOM 1343 N N . TRP A 1 168 ? -8.788 -2.580 19.364 1.00 97.50 168 TRP A N 1
ATOM 1344 C CA . TRP A 1 168 ? -9.378 -3.599 18.507 1.00 97.50 168 TRP A CA 1
ATOM 1345 C C . TRP A 1 168 ? -8.297 -4.544 17.974 1.00 97.50 168 TRP A C 1
ATOM 1347 O O . TRP A 1 168 ? -7.600 -4.278 16.998 1.00 97.50 168 TRP A O 1
ATOM 1357 N N . THR A 1 169 ? -8.134 -5.677 18.656 1.00 96.12 169 THR A N 1
ATOM 1358 C CA . THR A 1 169 ? -6.975 -6.568 18.465 1.00 96.12 169 THR A CA 1
ATOM 1359 C C . THR A 1 169 ? -7.137 -7.630 17.376 1.00 96.12 169 THR A C 1
ATOM 1361 O O . THR A 1 169 ? -6.168 -8.319 17.064 1.00 96.12 169 THR A O 1
ATOM 1364 N N . THR A 1 170 ? -8.333 -7.822 16.820 1.00 97.81 170 THR A N 1
ATOM 1365 C CA . THR A 1 170 ? -8.569 -8.838 15.780 1.00 97.81 170 THR A CA 1
ATOM 1366 C C . THR A 1 170 ? -8.180 -8.350 14.390 1.00 97.81 170 THR A C 1
ATOM 1368 O O . THR A 1 170 ? -7.807 -9.168 13.555 1.00 97.81 170 THR A O 1
ATOM 1371 N N . VAL A 1 171 ? -8.225 -7.035 14.154 1.00 98.19 171 VAL A N 1
ATOM 1372 C CA . VAL A 1 171 ? -7.900 -6.431 12.860 1.00 98.19 171 VAL A CA 1
ATOM 1373 C C . VAL A 1 171 ? -6.389 -6.460 12.650 1.00 98.19 171 VAL A C 1
ATOM 1375 O O . VAL A 1 171 ? -5.619 -5.955 13.468 1.00 98.19 171 VAL A O 1
ATOM 1378 N N . THR A 1 172 ? -5.972 -7.068 11.543 1.00 97.62 172 THR A N 1
ATOM 1379 C CA . THR A 1 172 ? -4.562 -7.235 11.157 1.00 97.62 172 THR A CA 1
ATOM 1380 C C . THR A 1 172 ? -4.249 -6.632 9.790 1.00 97.62 172 THR A C 1
ATOM 1382 O O . THR A 1 172 ? -3.099 -6.275 9.542 1.00 97.62 172 THR A O 1
ATO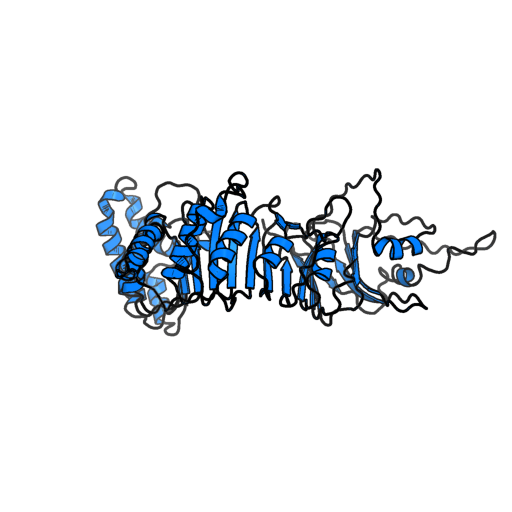M 1385 N N . ASP A 1 173 ? -5.254 -6.478 8.930 1.00 98.19 173 ASP A N 1
ATOM 1386 C CA . ASP A 1 173 ? -5.158 -5.811 7.634 1.00 98.19 173 ASP A CA 1
ATOM 1387 C C . ASP A 1 173 ? -6.108 -4.613 7.615 1.00 98.19 173 ASP A C 1
ATOM 1389 O O . ASP A 1 173 ? -7.310 -4.745 7.839 1.00 98.19 173 ASP A O 1
ATOM 1393 N N . LEU A 1 174 ? -5.565 -3.422 7.422 1.00 97.75 174 LEU A N 1
ATOM 1394 C CA . LEU A 1 174 ? -6.293 -2.188 7.646 1.00 97.75 174 LEU A CA 1
ATOM 1395 C C . LEU A 1 174 ? -6.003 -1.205 6.529 1.00 97.75 174 LEU A C 1
ATOM 1397 O O . LEU A 1 174 ? -4.854 -0.972 6.170 1.00 97.75 174 LEU A O 1
ATOM 1401 N N . TRP A 1 175 ? -7.047 -0.570 6.022 1.00 96.12 175 TRP A N 1
ATOM 1402 C CA . TRP A 1 175 ? -6.910 0.588 5.161 1.00 96.12 175 TRP A CA 1
ATOM 1403 C C . TRP A 1 175 ? -7.859 1.675 5.619 1.00 96.12 175 TRP A C 1
ATOM 1405 O O . TRP A 1 175 ? -9.054 1.430 5.795 1.00 96.12 175 TRP A O 1
ATOM 1415 N N . MET A 1 176 ? -7.322 2.868 5.834 1.00 93.44 176 MET A N 1
ATOM 1416 C CA . MET A 1 176 ? -8.087 3.996 6.341 1.00 93.44 176 MET A CA 1
ATOM 1417 C C . MET A 1 176 ? -7.741 5.265 5.581 1.00 93.44 176 MET A C 1
ATOM 1419 O O . MET A 1 176 ? -6.597 5.464 5.204 1.00 93.44 176 MET A O 1
ATOM 1423 N N . MET A 1 177 ? -8.717 6.147 5.400 1.00 89.19 177 MET A N 1
ATOM 1424 C CA . MET A 1 177 ? -8.486 7.499 4.886 1.00 89.19 177 MET A CA 1
ATOM 1425 C C . MET A 1 177 ? -9.346 8.498 5.653 1.00 89.19 177 MET A C 1
ATOM 1427 O O . MET A 1 177 ? -10.417 8.127 6.142 1.00 89.19 177 MET A O 1
ATOM 1431 N N . ASP A 1 178 ? -8.905 9.751 5.731 1.00 85.88 178 ASP A N 1
ATOM 1432 C CA . ASP A 1 178 ? -9.782 10.859 6.117 1.00 85.88 178 ASP A CA 1
ATOM 1433 C C . ASP A 1 178 ? -10.560 11.313 4.872 1.00 85.88 178 ASP A C 1
ATOM 1435 O O . ASP A 1 178 ? -9.922 11.678 3.885 1.00 85.88 178 ASP A O 1
ATOM 1439 N N . PRO A 1 179 ? -11.908 11.302 4.870 1.00 80.12 179 PRO A N 1
ATOM 1440 C CA . PRO A 1 179 ? -12.702 11.768 3.731 1.00 80.12 179 PRO A CA 1
ATOM 1441 C C . PRO A 1 179 ? -12.412 13.208 3.306 1.00 80.12 179 PRO A C 1
ATOM 1443 O O . PRO A 1 179 ? -12.640 13.546 2.152 1.00 80.12 179 PRO A O 1
ATOM 1446 N N . SER A 1 180 ? -11.931 14.057 4.222 1.00 77.12 180 SER A N 1
ATOM 1447 C CA . SER A 1 180 ? -11.511 15.419 3.875 1.00 77.12 180 SER A CA 1
ATOM 1448 C C . SER A 1 180 ? -10.205 15.460 3.083 1.00 77.12 180 SER A C 1
ATOM 1450 O O . SER A 1 180 ? -9.906 16.492 2.493 1.00 77.12 180 SER A O 1
ATOM 1452 N N . ASN A 1 181 ? -9.432 14.369 3.113 1.00 75.12 181 ASN A N 1
ATOM 1453 C CA . ASN A 1 181 ? -8.122 14.140 2.499 1.00 75.12 181 ASN A CA 1
ATOM 1454 C C . ASN A 1 181 ? -7.032 15.192 2.787 1.00 75.12 181 ASN A C 1
ATOM 1456 O O . ASN A 1 181 ? -5.878 14.955 2.466 1.00 75.12 181 ASN A O 1
ATOM 1460 N N . ASN A 1 182 ? -7.349 16.303 3.450 1.00 77.69 182 ASN A N 1
ATOM 1461 C CA . ASN A 1 182 ? -6.445 17.416 3.697 1.00 77.69 182 ASN A CA 1
ATOM 1462 C C . ASN A 1 182 ? -5.687 17.218 5.014 1.00 77.69 182 ASN A C 1
ATOM 1464 O O . ASN A 1 182 ? -6.197 17.491 6.110 1.00 77.69 182 ASN A O 1
ATOM 1468 N N . PHE A 1 183 ? -4.454 16.730 4.906 1.00 82.12 183 PHE A N 1
ATOM 1469 C CA . PHE A 1 183 ? -3.579 16.519 6.043 1.00 82.12 183 PHE A CA 1
ATOM 1470 C C . PHE A 1 183 ? -2.536 17.634 6.165 1.00 82.12 183 PHE A C 1
ATOM 1472 O O . PHE A 1 183 ? -1.823 17.992 5.238 1.00 82.12 183 PHE A O 1
ATOM 1479 N N . THR A 1 184 ? -2.355 18.103 7.395 1.00 85.19 184 THR A N 1
ATOM 1480 C CA . THR A 1 184 ? -1.075 18.656 7.850 1.00 85.19 184 THR A CA 1
ATOM 1481 C C . THR A 1 184 ? -0.198 17.519 8.378 1.00 85.19 184 THR A C 1
ATOM 1483 O O . THR A 1 184 ? -0.695 16.460 8.778 1.00 85.19 184 THR A O 1
ATOM 1486 N N . VAL A 1 185 ? 1.107 17.751 8.518 1.00 83.62 185 VAL A N 1
ATOM 1487 C CA . VAL A 1 185 ? 2.002 16.745 9.117 1.00 83.62 185 VAL A CA 1
ATOM 1488 C C . VAL A 1 185 ? 1.607 16.394 10.561 1.00 83.62 185 VAL A C 1
ATOM 1490 O O . VAL A 1 185 ? 1.714 15.244 10.988 1.00 83.62 185 VAL A O 1
ATOM 1493 N N . GLY A 1 186 ? 1.092 17.368 11.318 1.00 83.94 186 GLY A N 1
ATOM 1494 C CA . GLY A 1 186 ? 0.596 17.150 12.678 1.00 83.94 186 GLY A CA 1
ATOM 1495 C C . GLY A 1 186 ? -0.666 16.284 12.724 1.00 83.94 186 GLY A C 1
ATOM 1496 O O . GLY A 1 186 ? -0.762 15.378 13.552 1.00 83.94 186 GLY A O 1
ATOM 1497 N N . THR A 1 187 ? -1.624 16.517 11.821 1.00 87.50 187 THR A N 1
ATOM 1498 C CA . THR A 1 187 ? -2.842 15.693 11.739 1.00 87.50 187 THR A CA 1
ATOM 1499 C C . THR A 1 187 ? -2.539 14.285 11.241 1.00 87.50 187 THR A C 1
ATOM 1501 O O . THR A 1 187 ? -3.118 13.343 11.779 1.00 87.50 187 THR A O 1
ATOM 1504 N N . LEU A 1 188 ? -1.585 14.117 10.315 1.00 89.50 188 LEU A N 1
ATOM 1505 C CA . LEU A 1 188 ? -1.125 12.790 9.895 1.00 89.50 188 LEU A CA 1
ATOM 1506 C C . LEU A 1 188 ? -0.474 12.044 11.070 1.00 89.50 188 LEU A C 1
ATOM 1508 O O . LEU A 1 188 ? -0.742 10.864 11.281 1.00 89.50 188 LEU A O 1
ATOM 1512 N N . GLY A 1 189 ? 0.312 12.744 11.894 1.00 89.69 189 GLY A N 1
ATOM 1513 C CA . GLY A 1 189 ? 0.884 12.186 13.121 1.00 89.69 189 GLY A CA 1
ATOM 1514 C C . GLY A 1 189 ? -0.170 11.729 14.134 1.00 89.69 189 GLY A C 1
ATOM 1515 O O . GLY A 1 189 ? -0.072 10.627 14.670 1.00 89.69 189 GLY A O 1
ATOM 1516 N N . SER A 1 190 ? -1.211 12.533 14.371 1.00 89.62 190 SER A N 1
ATOM 1517 C CA . SER A 1 190 ? -2.342 12.137 15.226 1.00 89.62 190 SER A CA 1
ATOM 1518 C C . SER A 1 190 ? -3.102 10.935 14.669 1.00 89.62 190 SER A C 1
ATOM 1520 O O . SER A 1 190 ? -3.476 10.044 15.428 1.00 89.62 190 SER A O 1
ATOM 1522 N N . PHE A 1 191 ? -3.300 10.888 13.352 1.00 92.81 191 PHE A N 1
ATOM 1523 C CA . PHE A 1 191 ? -3.939 9.773 12.660 1.00 92.81 191 PHE A CA 1
ATOM 1524 C C . PHE A 1 191 ? -3.125 8.475 12.785 1.00 92.81 191 PHE A C 1
ATOM 1526 O O . PHE A 1 191 ? -3.677 7.435 13.151 1.00 92.81 191 PHE A O 1
ATOM 1533 N N . ALA A 1 192 ? -1.807 8.528 12.575 1.00 93.44 192 ALA A N 1
ATOM 1534 C CA . ALA A 1 192 ? -0.916 7.382 12.751 1.00 93.44 192 ALA A CA 1
ATOM 1535 C C . ALA A 1 192 ? -0.900 6.890 14.212 1.00 93.44 192 ALA A C 1
ATOM 1537 O O . ALA A 1 192 ? -1.068 5.695 14.467 1.00 93.44 192 ALA A O 1
ATOM 1538 N N . ALA A 1 193 ? -0.793 7.810 15.180 1.00 93.44 193 ALA A N 1
ATOM 1539 C CA . ALA A 1 193 ? -0.850 7.487 16.605 1.00 93.44 193 ALA A CA 1
ATOM 1540 C C . ALA A 1 193 ? -2.177 6.812 16.981 1.00 93.44 193 ALA A C 1
ATOM 1542 O O . ALA A 1 193 ? -2.166 5.736 17.582 1.00 93.44 193 ALA A O 1
ATOM 1543 N N . PHE A 1 194 ? -3.309 7.398 16.576 1.00 95.62 194 PHE A N 1
ATOM 1544 C CA . PHE A 1 194 ? -4.641 6.831 16.791 1.00 95.62 194 PHE A CA 1
ATOM 1545 C C . PHE A 1 194 ? -4.736 5.413 16.237 1.00 95.62 194 PHE A C 1
ATOM 1547 O O . PHE A 1 194 ? -5.156 4.504 16.948 1.00 95.62 194 PHE A O 1
ATOM 1554 N N . THR A 1 195 ? -4.295 5.217 14.997 1.00 96.19 195 THR A N 1
ATOM 1555 C CA . THR A 1 195 ? -4.341 3.919 14.320 1.00 96.19 195 THR A CA 1
ATOM 1556 C C . THR A 1 195 ? -3.531 2.870 15.081 1.00 96.19 195 THR A C 1
ATOM 1558 O O . THR A 1 195 ? -4.028 1.772 15.323 1.00 96.19 195 THR A O 1
ATOM 1561 N N . SER A 1 196 ? -2.323 3.214 15.537 1.00 94.69 196 SER A N 1
ATOM 1562 C CA . SER A 1 196 ? -1.464 2.289 16.290 1.00 94.69 196 SER A CA 1
ATOM 1563 C C . SER A 1 196 ? -2.040 1.884 17.656 1.00 94.69 196 SER A C 1
ATOM 1565 O O . SER A 1 196 ? -1.858 0.749 18.093 1.00 94.69 196 SER A O 1
ATOM 1567 N N . VAL A 1 197 ? -2.782 2.783 18.313 1.00 95.31 197 VAL A N 1
ATOM 1568 C CA . VAL A 1 197 ? -3.462 2.517 19.591 1.00 95.31 197 VAL A CA 1
ATOM 1569 C C . VAL A 1 197 ? -4.740 1.714 19.371 1.00 95.31 197 VAL A C 1
ATOM 1571 O O . VAL A 1 197 ? -4.984 0.726 20.064 1.00 95.31 197 VAL A O 1
ATOM 1574 N N . LYS A 1 198 ? -5.560 2.128 18.399 1.00 97.31 198 LYS A N 1
ATOM 1575 C CA . LYS A 1 198 ? -6.847 1.500 18.104 1.00 97.31 198 LYS A CA 1
ATOM 1576 C C . LYS A 1 198 ? -6.671 0.104 17.515 1.00 97.31 198 LYS A C 1
ATOM 1578 O O . LYS A 1 198 ? -7.490 -0.757 17.807 1.00 97.31 198 LYS A O 1
ATOM 1583 N N . PHE A 1 199 ? -5.617 -0.148 16.741 1.00 97.38 199 PHE A N 1
ATOM 1584 C CA . PHE A 1 199 ? -5.378 -1.418 16.051 1.00 97.38 199 PHE A CA 1
ATOM 1585 C C . PHE A 1 199 ? -3.973 -1.966 16.351 1.00 97.38 199 PHE A C 1
ATOM 1587 O O . PHE A 1 199 ? -3.124 -2.060 15.464 1.00 97.38 199 PHE A O 1
ATOM 1594 N N . PRO A 1 200 ? -3.694 -2.387 17.597 1.00 94.31 200 PRO A N 1
ATOM 1595 C CA . PRO A 1 200 ? -2.332 -2.708 18.042 1.00 94.31 200 PRO A CA 1
ATOM 1596 C C . PRO A 1 200 ? -1.734 -3.975 17.402 1.00 94.31 200 PRO A C 1
ATOM 1598 O O . PRO A 1 200 ? -0.547 -4.253 17.571 1.00 94.31 200 PRO A O 1
ATOM 1601 N N . ARG A 1 201 ? -2.545 -4.778 16.697 1.00 95.19 201 ARG A N 1
ATOM 1602 C CA . ARG A 1 201 ? -2.110 -5.987 15.971 1.00 95.19 201 ARG A CA 1
ATOM 1603 C C . ARG A 1 201 ? -2.106 -5.814 14.452 1.00 95.19 201 ARG A C 1
ATOM 1605 O O . ARG A 1 201 ? -1.999 -6.808 13.733 1.00 95.19 201 ARG A O 1
ATOM 1612 N N . VAL A 1 202 ? -2.224 -4.579 13.964 1.00 96.50 202 VAL A N 1
ATOM 1613 C CA . VAL A 1 202 ? -2.141 -4.304 12.532 1.00 96.50 202 VAL A CA 1
ATOM 1614 C C . VAL A 1 202 ? -0.773 -4.731 11.995 1.00 96.50 202 VAL A C 1
ATOM 1616 O O . VAL A 1 202 ? 0.271 -4.372 12.540 1.00 96.50 202 VAL A O 1
ATOM 1619 N N . LYS A 1 203 ? -0.800 -5.541 10.938 1.00 96.25 203 LYS A N 1
ATOM 1620 C CA . LYS A 1 203 ? 0.371 -6.039 10.209 1.00 96.25 203 LYS A CA 1
ATOM 1621 C C . LYS A 1 203 ? 0.493 -5.409 8.833 1.00 96.25 203 LYS A C 1
ATOM 1623 O O . LYS A 1 203 ? 1.604 -5.205 8.360 1.00 96.25 203 LYS A O 1
ATOM 1628 N N . SER A 1 204 ? -0.639 -5.113 8.210 1.00 97.44 204 SER A N 1
ATOM 1629 C CA . SER A 1 204 ? -0.746 -4.426 6.929 1.00 97.44 204 SER A CA 1
ATOM 1630 C C . SER A 1 204 ? -1.577 -3.173 7.145 1.00 97.44 204 SER A C 1
ATOM 1632 O O . SER A 1 204 ? -2.713 -3.271 7.609 1.00 97.44 204 SER A O 1
ATOM 1634 N N . PHE A 1 205 ? -0.997 -2.009 6.869 1.00 97.56 205 PHE A N 1
ATOM 1635 C CA . PHE A 1 205 ? -1.692 -0.735 6.966 1.00 97.56 205 PHE A CA 1
ATOM 1636 C C . PHE A 1 205 ? -1.578 0.035 5.658 1.00 97.56 205 PHE A C 1
ATOM 1638 O O . PHE A 1 205 ? -0.478 0.199 5.139 1.00 97.56 205 PHE A O 1
ATOM 1645 N N . GLY A 1 206 ? -2.700 0.540 5.153 1.00 96.00 206 GLY A N 1
ATOM 1646 C CA . GLY A 1 206 ? -2.723 1.445 4.016 1.00 96.00 206 GLY A CA 1
ATOM 1647 C C . GLY A 1 206 ? -3.514 2.720 4.274 1.00 96.00 206 GLY A C 1
ATOM 1648 O O . GLY A 1 206 ? -4.469 2.725 5.051 1.00 96.00 206 GLY A O 1
ATOM 1649 N N . THR A 1 207 ? -3.122 3.808 3.619 1.00 93.81 207 THR A N 1
ATOM 1650 C CA . THR A 1 207 ? -3.814 5.094 3.732 1.00 93.81 207 THR A CA 1
ATOM 1651 C C . THR A 1 207 ? -3.673 5.936 2.476 1.00 93.81 207 THR A C 1
ATOM 1653 O O . THR A 1 207 ? -2.659 5.853 1.785 1.00 93.81 207 THR A O 1
ATOM 1656 N N . ARG A 1 208 ? -4.677 6.781 2.222 1.00 89.62 208 ARG A N 1
ATOM 1657 C CA . ARG A 1 208 ? -4.612 7.893 1.266 1.00 89.62 208 ARG A CA 1
ATOM 1658 C C . ARG A 1 208 ? -4.614 9.222 2.012 1.00 89.62 208 ARG A C 1
ATOM 1660 O O . ARG A 1 208 ? -5.320 9.340 3.016 1.00 89.62 208 ARG A O 1
ATOM 1667 N N . PHE A 1 209 ? -3.801 10.168 1.562 1.00 86.56 209 PHE A N 1
ATOM 1668 C CA . PHE A 1 209 ? -3.752 11.523 2.104 1.00 86.56 209 PHE A CA 1
ATOM 1669 C C . PHE A 1 209 ? -3.209 12.511 1.070 1.00 86.56 209 PHE A C 1
ATOM 1671 O O . PHE A 1 209 ? -2.419 12.141 0.200 1.00 86.56 209 PHE A O 1
ATOM 1678 N N . GLU A 1 210 ? -3.575 13.778 1.244 1.00 85.81 210 GLU A N 1
ATOM 1679 C CA . GLU A 1 210 ? -3.022 14.921 0.527 1.00 85.81 210 GLU A CA 1
ATOM 1680 C C . GLU A 1 210 ? -2.280 15.845 1.502 1.00 85.81 210 GLU A C 1
ATOM 1682 O O . GLU A 1 210 ? -2.818 16.207 2.554 1.00 85.81 210 GLU A O 1
ATOM 1687 N N . ILE A 1 211 ? -1.023 16.182 1.191 1.00 81.06 211 ILE A N 1
ATOM 1688 C CA . ILE A 1 211 ? -0.202 17.126 1.970 1.00 81.06 211 ILE A CA 1
ATOM 1689 C C . ILE A 1 211 ? 0.490 18.095 1.014 1.00 81.06 211 ILE A C 1
ATOM 1691 O O . ILE A 1 211 ? 1.353 17.687 0.229 1.00 81.06 211 ILE A O 1
ATOM 1695 N N . ASP A 1 212 ? 0.195 19.384 1.175 1.00 77.56 212 ASP A N 1
ATOM 1696 C CA . ASP A 1 212 ? 0.864 2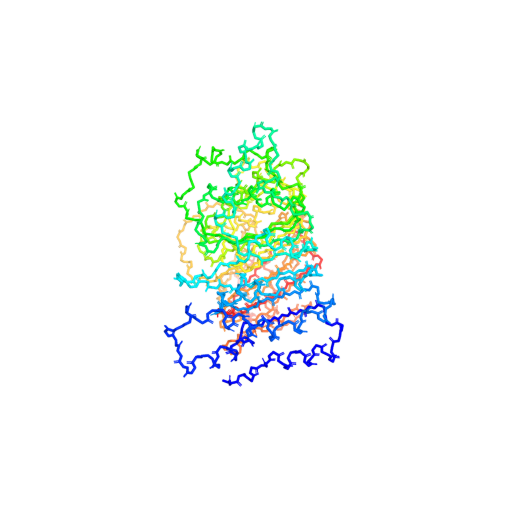0.473 0.462 1.00 77.56 212 ASP A CA 1
ATOM 1697 C C . ASP A 1 212 ? 2.387 20.457 0.687 1.00 77.56 212 ASP A C 1
ATOM 1699 O O . ASP A 1 212 ? 2.874 20.401 1.823 1.00 77.56 212 ASP A O 1
ATOM 1703 N N . TYR A 1 213 ? 3.157 20.602 -0.394 1.00 69.31 213 TYR A N 1
ATOM 1704 C CA . TYR A 1 213 ? 4.625 20.663 -0.354 1.00 69.31 213 TYR A CA 1
ATOM 1705 C C . TYR A 1 213 ? 5.172 21.781 0.542 1.00 69.31 213 TYR A C 1
ATOM 1707 O O . TYR A 1 213 ? 6.187 21.591 1.220 1.00 69.31 213 TYR A O 1
ATOM 1715 N N . ASP A 1 214 ? 4.477 22.918 0.591 1.00 65.50 214 ASP A N 1
ATOM 1716 C CA . ASP A 1 214 ? 4.901 24.117 1.321 1.00 65.50 214 ASP A CA 1
ATOM 1717 C C . ASP A 1 214 ? 4.753 23.989 2.847 1.00 65.50 214 ASP A C 1
ATOM 1719 O O . ASP A 1 214 ? 5.269 24.818 3.596 1.00 65.50 214 ASP A O 1
ATOM 1723 N N . GLN A 1 215 ? 4.076 22.946 3.341 1.00 64.19 215 GLN A N 1
ATOM 1724 C CA . GLN A 1 215 ? 3.768 22.785 4.767 1.00 64.19 215 GLN A CA 1
ATOM 1725 C C . GLN A 1 215 ? 4.817 21.975 5.557 1.00 64.19 215 GLN A C 1
ATOM 1727 O O . GLN A 1 215 ? 4.611 21.668 6.736 1.00 64.19 215 GLN A O 1
ATOM 1732 N N . VAL A 1 216 ? 5.957 21.619 4.951 1.00 63.47 216 VAL A N 1
ATOM 1733 C CA . VAL A 1 216 ? 6.991 20.781 5.590 1.00 63.47 216 VAL A CA 1
ATOM 1734 C C . VAL A 1 216 ? 8.172 21.621 6.089 1.00 63.47 216 VAL A C 1
ATOM 1736 O O . VAL A 1 216 ? 9.227 21.673 5.458 1.00 63.47 216 VAL A O 1
ATOM 1739 N N . GLU A 1 217 ? 8.034 22.242 7.264 1.00 58.00 217 GLU A N 1
ATOM 1740 C CA . GLU A 1 217 ? 9.160 22.908 7.939 1.00 58.00 217 GLU A CA 1
ATOM 1741 C C . GLU A 1 217 ? 10.019 21.912 8.755 1.00 58.00 217 GLU A C 1
ATOM 1743 O O . GLU A 1 217 ? 9.516 21.310 9.706 1.00 58.00 217 GLU A O 1
ATOM 1748 N N . PRO A 1 218 ? 11.336 21.770 8.489 1.00 52.12 218 PRO A N 1
ATOM 1749 C CA . PRO A 1 218 ? 12.199 20.772 9.140 1.00 52.12 218 PRO A CA 1
ATOM 1750 C C . PRO A 1 218 ? 12.279 20.864 10.674 1.00 52.12 218 PRO A C 1
ATOM 1752 O O . PRO A 1 218 ? 12.493 19.861 11.351 1.00 52.12 218 PRO A O 1
ATOM 1755 N N . VAL A 1 219 ? 12.141 22.070 11.234 1.00 49.81 219 VAL A N 1
ATOM 1756 C CA . VAL A 1 219 ? 12.467 22.359 12.643 1.00 49.81 219 VAL A CA 1
ATOM 1757 C C . VAL A 1 219 ? 11.259 22.167 13.580 1.00 49.81 219 VAL A C 1
ATOM 1759 O O . VAL A 1 219 ? 11.444 21.937 14.774 1.00 49.81 219 VAL A O 1
ATOM 1762 N N . GLY A 1 220 ? 10.025 22.189 13.055 1.00 48.59 220 GLY A N 1
ATOM 1763 C CA . GLY A 1 220 ? 8.783 22.067 13.840 1.00 48.59 220 GLY A CA 1
ATOM 1764 C C . GLY A 1 220 ? 8.178 20.656 13.914 1.00 48.59 220 GLY A C 1
ATOM 1765 O O . GLY A 1 220 ? 7.314 20.400 14.751 1.00 48.59 220 GLY A O 1
ATOM 1766 N N . LEU A 1 221 ? 8.643 19.728 13.073 1.00 55.06 221 LEU A N 1
ATOM 1767 C CA . LEU A 1 221 ? 8.028 18.407 12.875 1.00 55.06 221 LEU A CA 1
ATOM 1768 C C . LEU A 1 221 ? 8.034 17.536 14.140 1.00 55.06 221 LEU A C 1
ATOM 1770 O O . LEU A 1 221 ? 6.991 17.042 14.560 1.00 55.06 221 LEU A O 1
ATOM 1774 N N . ASN A 1 222 ? 9.179 17.430 14.818 1.00 53.09 222 ASN A N 1
ATOM 1775 C CA . ASN A 1 222 ? 9.328 16.548 15.983 1.00 53.09 222 ASN A CA 1
ATOM 1776 C C . ASN A 1 222 ? 8.534 17.013 17.219 1.00 53.09 222 ASN A C 1
ATOM 1778 O O . ASN A 1 222 ? 8.228 16.202 18.089 1.00 53.09 222 ASN A O 1
ATOM 1782 N N . GLN A 1 223 ? 8.206 18.307 17.327 1.00 52.78 223 GLN A N 1
ATOM 1783 C CA . GLN A 1 223 ? 7.455 18.843 18.473 1.00 52.78 223 GLN A CA 1
ATOM 1784 C C . GLN A 1 223 ? 5.940 18.623 18.347 1.00 52.78 223 GLN A C 1
ATOM 1786 O O . GLN A 1 223 ? 5.236 18.632 19.357 1.00 52.78 223 GLN A O 1
ATOM 1791 N N . ALA A 1 224 ? 5.435 18.414 17.127 1.00 59.97 224 ALA A N 1
ATOM 1792 C CA . ALA A 1 224 ? 4.011 18.226 16.861 1.00 59.97 224 ALA A CA 1
ATOM 1793 C C . ALA A 1 224 ? 3.534 16.783 17.105 1.00 59.97 224 ALA A C 1
ATOM 1795 O O . ALA A 1 224 ? 2.332 16.541 17.239 1.00 59.97 224 ALA A O 1
ATOM 1796 N N . TRP A 1 225 ? 4.456 15.820 17.161 1.00 71.69 225 TRP A N 1
ATOM 1797 C CA . TRP A 1 225 ? 4.121 14.401 17.204 1.00 71.69 225 TRP A CA 1
ATOM 1798 C C . TRP A 1 225 ? 3.942 13.863 18.623 1.00 71.69 225 TRP A C 1
ATOM 1800 O O . TRP A 1 225 ? 4.444 14.393 19.618 1.00 71.69 225 TRP A O 1
ATOM 1810 N N . MET A 1 226 ? 3.176 12.778 18.729 1.00 76.31 226 MET A N 1
ATOM 1811 C CA . MET A 1 226 ? 3.079 12.020 19.971 1.00 76.31 226 MET A CA 1
ATOM 1812 C C . MET A 1 226 ? 4.373 11.242 20.211 1.00 76.31 226 MET A C 1
ATOM 1814 O O . MET A 1 226 ? 4.957 10.727 19.269 1.00 76.31 226 MET A O 1
ATOM 1818 N N . ASP A 1 227 ? 4.807 11.135 21.466 1.00 79.19 227 ASP A N 1
ATOM 1819 C CA . ASP A 1 227 ? 5.942 10.289 21.846 1.00 79.19 227 ASP A CA 1
ATOM 1820 C C . ASP A 1 227 ? 5.674 8.824 21.424 1.00 79.19 227 ASP A C 1
ATOM 1822 O O . ASP A 1 227 ? 4.624 8.284 21.790 1.00 79.19 227 ASP A O 1
ATOM 1826 N N . PRO A 1 228 ? 6.580 8.173 20.668 1.00 79.94 228 PRO A N 1
ATOM 1827 C CA . PRO A 1 228 ? 6.357 6.827 20.147 1.00 79.94 228 PRO A CA 1
ATOM 1828 C C . PRO A 1 228 ? 6.390 5.749 21.247 1.00 79.94 228 PRO A C 1
ATOM 1830 O O . PRO A 1 228 ? 5.896 4.638 21.058 1.00 79.94 228 PRO A O 1
ATOM 1833 N N . SER A 1 229 ? 6.899 6.072 22.444 1.00 81.56 229 SER A N 1
ATOM 1834 C CA . SER A 1 229 ? 6.736 5.217 23.629 1.00 81.56 229 SER A CA 1
ATOM 1835 C C . SER A 1 229 ? 5.283 5.151 24.113 1.00 81.56 229 SER A C 1
ATOM 1837 O O . SER A 1 229 ? 4.887 4.203 24.796 1.00 81.56 229 SER A O 1
ATOM 1839 N N . LEU A 1 230 ? 4.463 6.146 23.758 1.00 83.50 230 LEU A N 1
ATOM 1840 C CA . LEU A 1 230 ? 3.042 6.152 24.076 1.00 83.50 230 LEU A CA 1
ATOM 1841 C C . LEU A 1 230 ? 2.245 5.392 23.022 1.00 83.50 230 LEU A C 1
ATOM 1843 O O . LEU A 1 230 ? 1.383 4.614 23.410 1.00 83.50 230 LEU A O 1
ATOM 1847 N N . ALA A 1 231 ? 2.529 5.576 21.740 1.00 86.44 231 ALA A N 1
ATOM 1848 C CA . ALA A 1 231 ? 1.801 4.953 20.640 1.00 86.44 231 ALA A CA 1
ATOM 1849 C C . ALA A 1 231 ? 2.806 4.468 19.591 1.00 86.44 231 ALA A C 1
ATOM 1851 O O . ALA A 1 231 ? 3.664 5.243 19.188 1.00 86.44 231 ALA A O 1
ATOM 1852 N N . SER A 1 232 ? 2.736 3.204 19.175 1.00 91.12 232 SER A N 1
ATOM 1853 C CA . SER A 1 232 ? 3.634 2.642 18.160 1.00 91.12 232 SER A CA 1
ATOM 1854 C C . SER A 1 232 ? 3.038 1.410 17.493 1.00 91.12 232 SER A C 1
ATOM 1856 O O . SER A 1 232 ? 2.247 0.662 18.073 1.00 91.12 232 SER A O 1
ATOM 1858 N N . PHE A 1 233 ? 3.435 1.198 16.245 1.00 92.38 233 PHE A N 1
ATOM 1859 C CA . PHE A 1 233 ? 3.079 0.031 15.460 1.00 92.38 233 PHE A CA 1
ATOM 1860 C C . PHE A 1 233 ? 4.006 -1.142 15.793 1.00 92.38 233 PHE A C 1
ATOM 1862 O O . PHE A 1 233 ? 5.072 -1.301 15.204 1.00 92.38 233 PHE A O 1
ATOM 1869 N N . LEU A 1 234 ? 3.583 -1.994 16.726 1.00 89.12 234 LEU A N 1
ATOM 1870 C CA . LEU A 1 234 ? 4.413 -3.098 17.227 1.00 89.12 234 LEU A CA 1
ATOM 1871 C C . LEU A 1 234 ? 4.527 -4.294 16.267 1.00 89.12 234 LEU A C 1
ATOM 1873 O O . LEU A 1 234 ? 5.441 -5.102 16.406 1.00 89.12 234 LEU A O 1
ATOM 1877 N N . GLN A 1 235 ? 3.576 -4.458 15.342 1.00 92.19 235 GLN A N 1
ATOM 1878 C CA . GLN A 1 235 ? 3.494 -5.624 14.446 1.00 92.19 235 GLN A CA 1
ATOM 1879 C C . GLN A 1 235 ? 3.415 -5.251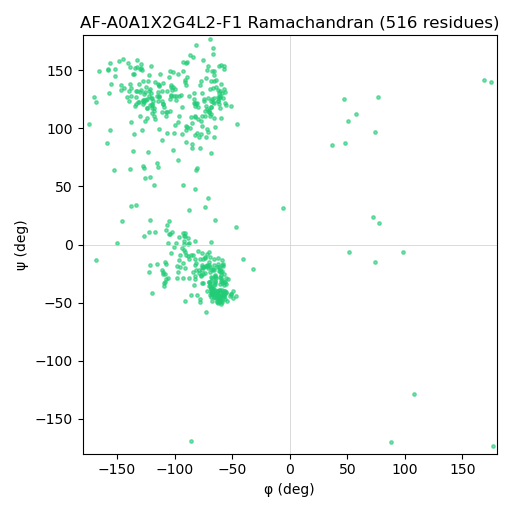 12.965 1.00 92.19 235 GLN A C 1
ATOM 1881 O O . GLN A 1 235 ? 3.185 -6.133 12.144 1.00 92.19 235 GLN A O 1
ATOM 1886 N N . LEU A 1 236 ? 3.578 -3.973 12.614 1.00 94.56 236 LEU A N 1
ATOM 1887 C CA . LEU A 1 236 ? 3.399 -3.527 11.238 1.00 94.56 236 LEU A CA 1
ATOM 1888 C C . LEU A 1 236 ? 4.533 -4.053 10.353 1.00 94.56 236 LEU A C 1
ATOM 1890 O O . LEU A 1 236 ? 5.693 -3.693 10.530 1.00 94.56 236 LEU A O 1
ATOM 1894 N N . GLU A 1 237 ? 4.176 -4.899 9.391 1.00 94.94 237 GLU A N 1
ATOM 1895 C CA . GLU A 1 237 ? 5.091 -5.530 8.440 1.00 94.94 237 GLU A CA 1
ATOM 1896 C C . GLU A 1 237 ? 4.990 -4.905 7.043 1.00 94.94 237 GLU A C 1
ATOM 1898 O O . GLU A 1 237 ? 5.985 -4.881 6.317 1.00 94.94 237 GLU A O 1
ATOM 1903 N N . ALA A 1 238 ? 3.821 -4.376 6.674 1.00 96.50 238 ALA A N 1
ATOM 1904 C CA . ALA A 1 238 ? 3.560 -3.770 5.375 1.00 96.50 238 ALA A CA 1
ATOM 1905 C C . ALA A 1 238 ? 2.845 -2.419 5.505 1.00 96.50 238 ALA A C 1
ATOM 1907 O O . ALA A 1 238 ? 1.842 -2.313 6.210 1.00 96.50 238 ALA A O 1
ATOM 1908 N N . LEU A 1 239 ? 3.351 -1.411 4.794 1.00 96.75 239 LEU A N 1
ATOM 1909 C CA . LEU A 1 239 ? 2.784 -0.068 4.719 1.00 96.75 239 LEU A CA 1
ATOM 1910 C C . LEU A 1 239 ? 2.476 0.287 3.258 1.00 96.75 239 LEU A C 1
ATOM 1912 O O . LEU A 1 239 ? 3.325 0.097 2.389 1.00 96.75 239 LEU A O 1
ATOM 1916 N N . ASP A 1 240 ? 1.276 0.793 2.996 1.00 95.69 240 ASP A N 1
ATOM 1917 C CA . ASP A 1 240 ? 0.793 1.191 1.671 1.00 95.69 240 ASP A CA 1
ATOM 1918 C C . ASP A 1 240 ? 0.340 2.662 1.682 1.00 95.69 240 ASP A C 1
ATOM 1920 O O . ASP A 1 240 ? -0.651 3.020 2.319 1.00 95.69 240 ASP A O 1
ATOM 1924 N N . LEU A 1 241 ? 1.096 3.541 1.030 1.00 93.19 241 LEU A N 1
ATOM 1925 C CA . LEU A 1 241 ? 0.884 4.988 1.054 1.00 93.19 241 LEU A CA 1
ATOM 1926 C C . LEU A 1 241 ? 0.411 5.468 -0.316 1.00 93.19 241 LEU A C 1
ATOM 1928 O O . LEU A 1 241 ? 1.180 5.433 -1.272 1.00 93.19 241 LEU A O 1
ATOM 1932 N N . GLN A 1 242 ? -0.822 5.958 -0.401 1.00 90.19 242 GLN A N 1
ATOM 1933 C CA . GLN A 1 242 ? -1.329 6.691 -1.561 1.00 90.19 242 GLN A CA 1
ATOM 1934 C C . GLN A 1 242 ? -1.178 8.185 -1.300 1.00 90.19 242 GLN A C 1
ATOM 1936 O O . GLN A 1 242 ? -1.824 8.716 -0.393 1.00 90.19 242 GLN A O 1
ATOM 1941 N N . VAL A 1 243 ? -0.270 8.832 -2.033 1.00 83.44 243 VAL A N 1
ATOM 1942 C CA . VAL A 1 243 ? 0.180 10.189 -1.713 1.00 83.44 243 VAL A CA 1
ATOM 1943 C C . VAL A 1 243 ? -0.153 11.161 -2.833 1.00 83.44 243 VAL A C 1
ATOM 1945 O O . VAL A 1 243 ? 0.457 11.123 -3.902 1.00 83.44 243 VAL A O 1
ATOM 1948 N N . ASP A 1 244 ? -1.036 12.100 -2.509 1.00 81.19 244 ASP A N 1
ATOM 1949 C CA . ASP A 1 244 ? -1.262 13.315 -3.281 1.00 81.19 244 ASP A CA 1
ATOM 1950 C C . ASP A 1 244 ? -0.364 14.422 -2.671 1.00 81.19 244 ASP A C 1
ATOM 1952 O O . ASP A 1 244 ? -0.674 15.016 -1.639 1.00 81.19 244 ASP A O 1
ATOM 1956 N N . GLY A 1 245 ? 0.838 14.636 -3.219 1.00 78.31 245 GLY A N 1
ATOM 1957 C CA . GLY A 1 245 ? 1.778 15.664 -2.740 1.00 78.31 245 GLY A CA 1
ATOM 1958 C C . GLY A 1 245 ? 3.012 15.134 -1.988 1.00 78.31 245 GLY A C 1
ATOM 1959 O O . GLY A 1 245 ? 3.778 14.314 -2.502 1.00 78.31 245 GLY A O 1
ATOM 1960 N N . CYS A 1 246 ? 3.299 15.648 -0.782 1.00 79.94 246 CYS A N 1
ATOM 1961 C CA . CYS A 1 246 ? 4.615 15.464 -0.148 1.00 79.94 246 CYS A CA 1
ATOM 1962 C C . CYS A 1 246 ? 4.846 14.083 0.515 1.00 79.94 246 CYS A C 1
ATOM 1964 O O . CYS A 1 246 ? 4.635 13.897 1.717 1.00 79.94 246 CYS A O 1
ATOM 1966 N N . VAL A 1 247 ? 5.427 13.137 -0.235 1.00 84.00 247 VAL A N 1
ATOM 1967 C CA . VAL A 1 247 ? 5.813 11.786 0.243 1.00 84.00 247 VAL A CA 1
ATOM 1968 C C . VAL A 1 247 ? 6.733 11.821 1.468 1.00 84.00 247 VAL A C 1
ATOM 1970 O O . VAL A 1 247 ? 6.545 11.054 2.415 1.00 84.00 247 VAL A O 1
ATOM 1973 N N . ARG A 1 248 ? 7.714 12.734 1.497 1.00 83.56 248 ARG A N 1
ATOM 1974 C CA . ARG A 1 248 ? 8.716 12.815 2.576 1.00 83.56 248 ARG A CA 1
ATOM 1975 C C . ARG A 1 248 ? 8.081 12.995 3.956 1.00 83.56 248 ARG A C 1
ATOM 1977 O O . ARG A 1 248 ? 8.533 12.384 4.923 1.00 83.56 248 ARG A O 1
ATOM 1984 N N . ALA A 1 249 ? 7.035 13.817 4.053 1.00 81.50 249 ALA A N 1
ATOM 1985 C CA . ALA A 1 249 ? 6.333 14.055 5.311 1.00 81.50 249 ALA A CA 1
ATOM 1986 C C . ALA A 1 249 ? 5.714 12.768 5.870 1.00 81.50 249 ALA A C 1
ATOM 1988 O O . ALA A 1 249 ? 5.797 12.504 7.070 1.00 81.50 249 ALA A O 1
ATOM 1989 N N . ALA A 1 250 ? 5.149 11.938 4.997 1.00 87.00 250 ALA A N 1
ATOM 1990 C CA . ALA A 1 250 ? 4.554 10.674 5.393 1.00 87.00 250 ALA A CA 1
ATOM 1991 C C . ALA A 1 250 ? 5.596 9.653 5.839 1.00 87.00 250 ALA A C 1
ATOM 1993 O O . ALA A 1 250 ? 5.418 9.026 6.882 1.00 87.00 250 ALA A O 1
ATOM 1994 N N . LEU A 1 251 ? 6.708 9.532 5.106 1.00 88.56 251 LEU A N 1
ATOM 1995 C CA . LEU A 1 251 ? 7.812 8.649 5.495 1.00 88.56 251 LEU A CA 1
ATOM 1996 C C . LEU A 1 251 ? 8.340 9.010 6.890 1.00 88.56 251 LEU A C 1
ATOM 1998 O O . LEU A 1 251 ? 8.527 8.123 7.719 1.00 88.56 251 LEU A O 1
ATOM 2002 N N . LEU A 1 252 ? 8.507 10.307 7.170 1.00 86.81 252 LEU A N 1
ATOM 2003 C CA . LEU A 1 252 ? 8.918 10.817 8.481 1.00 86.81 252 LEU A CA 1
ATOM 2004 C C . LEU A 1 252 ? 7.932 10.431 9.593 1.00 86.81 252 LEU A C 1
ATOM 2006 O O . LEU A 1 252 ? 8.341 9.883 10.618 1.00 86.81 252 LEU A O 1
ATOM 2010 N N . VAL A 1 253 ? 6.637 10.692 9.388 1.00 88.88 253 VAL A N 1
ATOM 2011 C CA . VAL A 1 253 ? 5.597 10.394 10.383 1.00 88.88 253 VAL A CA 1
ATOM 2012 C C . VAL A 1 253 ? 5.491 8.896 10.645 1.00 88.88 253 VAL A C 1
ATOM 2014 O O . VAL A 1 253 ? 5.489 8.472 11.799 1.00 88.88 253 VAL A O 1
ATOM 2017 N N . PHE A 1 254 ? 5.401 8.073 9.601 1.00 91.12 254 PHE A N 1
ATOM 2018 C CA . PHE A 1 254 ? 5.242 6.636 9.792 1.00 91.12 254 PHE A CA 1
ATOM 2019 C C . PHE A 1 254 ? 6.496 6.004 10.380 1.00 91.12 254 PHE A C 1
ATOM 2021 O O . PHE A 1 254 ? 6.362 5.181 11.282 1.00 91.12 254 PHE A O 1
ATOM 2028 N N . ASN A 1 255 ? 7.693 6.449 9.984 1.00 89.50 255 ASN A N 1
ATOM 2029 C CA . ASN A 1 255 ? 8.917 5.971 10.615 1.00 89.50 255 ASN A CA 1
ATOM 2030 C C . ASN A 1 255 ? 8.938 6.248 12.119 1.00 89.50 255 ASN A C 1
ATOM 2032 O O . ASN A 1 255 ? 9.267 5.360 12.905 1.00 89.50 255 ASN A O 1
ATOM 2036 N N . HIS A 1 256 ? 8.526 7.450 12.533 1.00 88.50 256 HIS A N 1
ATOM 2037 C CA . HIS A 1 256 ? 8.443 7.814 13.946 1.00 88.50 256 HIS A CA 1
ATOM 2038 C C . HIS A 1 256 ? 7.637 6.784 14.753 1.00 88.50 256 HIS A C 1
ATOM 2040 O O . HIS A 1 256 ? 8.106 6.317 15.792 1.00 88.50 256 HIS A O 1
ATOM 2046 N N . PHE A 1 257 ? 6.494 6.332 14.229 1.00 89.12 257 PHE A N 1
ATOM 2047 C CA . PHE A 1 257 ? 5.619 5.350 14.884 1.00 89.12 257 PHE A CA 1
ATOM 2048 C C . PHE A 1 257 ? 5.980 3.875 14.633 1.00 89.12 257 PHE A C 1
ATOM 2050 O O . PHE A 1 257 ? 5.425 3.006 15.304 1.00 89.12 257 PHE A O 1
A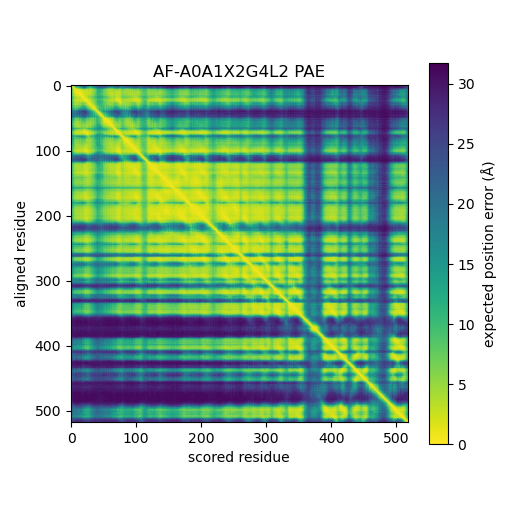TOM 2057 N N . THR A 1 258 ? 6.907 3.569 13.722 1.00 88.12 258 THR A N 1
ATOM 2058 C CA . THR A 1 258 ? 7.425 2.205 13.476 1.00 88.12 258 THR A CA 1
ATOM 2059 C C . THR A 1 258 ? 8.839 1.982 14.022 1.00 88.12 258 THR A C 1
ATOM 2061 O O . THR A 1 258 ? 9.414 0.910 13.840 1.00 88.12 258 THR A O 1
ATOM 2064 N N . SER A 1 259 ? 9.428 2.993 14.666 1.00 72.25 259 SER A N 1
ATOM 2065 C CA . SER A 1 259 ? 10.834 3.007 15.093 1.00 72.25 259 SER A CA 1
ATOM 2066 C C . SER A 1 259 ? 11.146 2.170 16.344 1.00 72.25 259 SER A C 1
ATOM 2068 O O . SER A 1 259 ? 12.317 2.010 16.697 1.00 72.25 259 SER A O 1
ATOM 2070 N N . THR A 1 260 ? 10.135 1.622 17.024 1.00 70.12 260 THR A N 1
ATOM 2071 C CA . THR A 1 260 ? 10.312 0.796 18.226 1.00 70.12 260 THR A CA 1
ATOM 2072 C C . THR A 1 260 ? 10.846 -0.593 17.872 1.00 70.12 260 THR A C 1
ATOM 2074 O O . THR A 1 260 ? 10.241 -1.307 17.076 1.00 70.12 260 THR A O 1
ATOM 2077 N N . GLU A 1 261 ? 11.966 -0.993 18.480 1.00 66.62 261 GLU A N 1
ATOM 2078 C CA . GLU A 1 261 ? 12.575 -2.309 18.258 1.00 66.62 261 GLU A CA 1
ATOM 2079 C C . GLU A 1 261 ? 11.717 -3.458 18.834 1.00 66.62 261 GLU A C 1
ATOM 2081 O O . GLU A 1 261 ? 11.202 -3.330 19.950 1.00 66.62 261 GLU A O 1
ATOM 2086 N N . PRO A 1 262 ? 11.615 -4.608 18.136 1.00 64.56 262 PRO A N 1
ATOM 2087 C CA . PRO A 1 262 ? 12.234 -4.910 16.842 1.00 64.56 262 PRO A CA 1
ATOM 2088 C C . PRO A 1 262 ? 11.517 -4.230 15.661 1.00 64.56 262 PRO A C 1
ATOM 2090 O O . PRO A 1 262 ? 10.305 -4.376 15.512 1.00 64.56 262 PRO A O 1
ATOM 2093 N N . ARG A 1 263 ? 12.266 -3.539 14.784 1.00 67.75 263 ARG A N 1
ATOM 2094 C CA . ARG A 1 263 ? 11.713 -2.913 13.560 1.00 67.75 263 ARG A CA 1
ATOM 2095 C C . ARG A 1 263 ? 11.073 -3.970 12.652 1.00 67.75 263 ARG A C 1
ATOM 2097 O O . ARG A 1 263 ? 11.784 -4.766 12.035 1.00 67.75 263 ARG A O 1
ATOM 2104 N N . ALA A 1 264 ? 9.743 -3.965 12.557 1.00 72.56 264 ALA A N 1
ATOM 2105 C CA . ALA A 1 264 ? 8.976 -4.995 11.853 1.00 72.56 264 ALA A CA 1
ATOM 2106 C C . ALA A 1 264 ? 8.675 -4.680 10.377 1.00 72.56 264 ALA A C 1
ATOM 2108 O O . ALA A 1 264 ? 8.331 -5.605 9.639 1.00 72.56 264 ALA A O 1
ATOM 2109 N N . LEU A 1 265 ? 8.823 -3.425 9.925 1.00 91.38 265 LEU A N 1
ATOM 2110 C CA . LEU A 1 265 ? 8.417 -3.037 8.572 1.00 91.38 265 LEU A CA 1
ATOM 2111 C C . LEU A 1 265 ? 9.337 -3.660 7.511 1.00 91.38 265 LEU A C 1
ATOM 2113 O O . LEU A 1 265 ? 10.518 -3.326 7.413 1.00 91.38 265 LEU A O 1
ATOM 2117 N N . LYS A 1 266 ? 8.770 -4.557 6.703 1.00 93.69 266 LYS A N 1
ATOM 2118 C CA . LYS A 1 266 ? 9.449 -5.296 5.628 1.00 93.69 266 LYS A CA 1
ATOM 2119 C C . LYS A 1 266 ? 8.997 -4.856 4.243 1.00 93.69 266 LYS A C 1
ATOM 2121 O O . LYS A 1 266 ? 9.737 -5.060 3.289 1.00 93.69 266 LYS A O 1
ATOM 2126 N N . SER A 1 267 ? 7.801 -4.292 4.107 1.00 96.19 267 SER A N 1
ATOM 2127 C CA . SER A 1 267 ? 7.232 -3.925 2.812 1.00 96.19 267 SER A CA 1
ATOM 2128 C C . SER A 1 267 ? 6.714 -2.493 2.826 1.00 96.19 267 SER A C 1
ATOM 2130 O O . SER A 1 267 ? 5.949 -2.129 3.716 1.00 96.19 267 SER A O 1
ATOM 2132 N N . LEU A 1 268 ? 7.082 -1.707 1.817 1.00 95.62 268 LEU A N 1
ATOM 2133 C CA . LEU A 1 268 ? 6.539 -0.370 1.575 1.00 95.62 268 LEU A CA 1
ATOM 2134 C C . LEU A 1 268 ? 6.014 -0.287 0.144 1.00 95.62 268 LEU A C 1
ATOM 2136 O O . LEU A 1 268 ? 6.734 -0.631 -0.794 1.00 95.62 268 LEU A O 1
ATOM 2140 N N . THR A 1 269 ? 4.783 0.184 -0.012 1.00 94.38 269 THR A N 1
ATOM 2141 C CA . THR A 1 269 ? 4.205 0.575 -1.300 1.00 94.38 269 THR A CA 1
ATOM 2142 C C . THR A 1 269 ? 3.946 2.076 -1.283 1.00 94.38 269 THR A C 1
ATOM 2144 O O . THR A 1 269 ? 3.398 2.584 -0.307 1.00 94.38 269 THR A O 1
ATOM 2147 N N . ILE A 1 270 ? 4.369 2.787 -2.328 1.00 91.81 270 ILE A N 1
ATOM 2148 C CA . ILE A 1 270 ? 4.124 4.224 -2.502 1.00 91.81 270 ILE A CA 1
ATOM 2149 C C . ILE A 1 270 ? 3.416 4.426 -3.842 1.00 91.81 270 ILE A C 1
ATOM 2151 O O . ILE A 1 270 ? 3.995 4.122 -4.884 1.00 91.81 270 ILE A O 1
ATOM 2155 N N . HIS A 1 271 ? 2.191 4.940 -3.826 1.00 89.12 271 HIS A N 1
ATOM 2156 C CA . HIS A 1 271 ? 1.468 5.355 -5.029 1.00 89.12 271 HIS A CA 1
ATOM 2157 C C . HIS A 1 271 ? 1.657 6.856 -5.227 1.00 89.12 271 HIS A C 1
ATOM 2159 O O . HIS A 1 271 ? 1.456 7.640 -4.297 1.00 89.12 271 HIS A O 1
ATOM 2165 N N . LEU A 1 272 ? 2.088 7.220 -6.430 1.00 77.88 272 LEU A N 1
ATOM 2166 C CA . LEU A 1 272 ? 2.379 8.577 -6.867 1.00 77.88 272 LEU A CA 1
ATOM 2167 C C . LEU A 1 272 ? 1.361 8.952 -7.947 1.00 77.88 272 LEU A C 1
ATOM 2169 O O . LEU A 1 272 ? 1.505 8.550 -9.101 1.00 77.88 272 LEU A O 1
ATOM 2173 N N . ASP A 1 273 ? 0.329 9.698 -7.566 1.00 71.25 273 ASP A N 1
ATOM 2174 C CA . ASP A 1 273 ? -0.811 9.982 -8.449 1.00 71.25 273 ASP A CA 1
ATOM 2175 C C . ASP A 1 273 ? -0.516 11.084 -9.499 1.00 71.25 273 ASP A C 1
ATOM 2177 O O . ASP A 1 273 ? -1.257 11.203 -10.473 1.00 71.25 273 ASP A O 1
ATOM 2181 N N . ASP A 1 274 ? 0.586 11.840 -9.359 1.00 67.62 274 ASP A N 1
ATOM 2182 C CA . ASP A 1 274 ? 1.001 12.922 -10.273 1.00 67.62 274 ASP A CA 1
ATOM 2183 C C . ASP A 1 274 ? 2.415 12.685 -10.850 1.00 67.62 274 ASP A C 1
ATOM 2185 O O . ASP A 1 274 ? 3.290 12.120 -10.189 1.00 67.62 274 ASP A O 1
ATOM 2189 N N . GLY A 1 275 ? 2.631 13.102 -12.102 1.00 61.44 275 GLY A N 1
ATOM 2190 C CA . GLY A 1 275 ? 3.889 13.009 -12.849 1.00 61.44 275 GLY A CA 1
ATOM 2191 C C . GLY A 1 275 ? 5.035 13.834 -12.266 1.00 61.44 275 GLY A C 1
ATOM 2192 O O . GLY A 1 275 ? 6.200 13.449 -12.379 1.00 61.44 275 GLY A O 1
ATOM 2193 N N . ASP A 1 276 ? 4.701 14.936 -11.595 1.00 64.69 276 ASP A N 1
ATOM 2194 C CA . ASP A 1 276 ? 5.679 15.814 -10.947 1.00 64.69 276 ASP A CA 1
ATOM 2195 C C . ASP A 1 276 ? 6.102 15.300 -9.558 1.00 64.69 276 ASP A C 1
ATOM 2197 O O . ASP A 1 276 ? 7.115 15.738 -8.996 1.00 64.69 276 ASP A O 1
ATOM 2201 N N . ASN A 1 277 ? 5.376 14.321 -9.004 1.00 69.75 277 ASN A N 1
ATOM 2202 C CA . ASN A 1 277 ? 5.697 13.756 -7.702 1.00 69.75 277 ASN A CA 1
ATOM 2203 C C . ASN A 1 277 ? 6.944 12.883 -7.830 1.00 69.75 277 ASN A C 1
ATOM 2205 O O . ASN A 1 277 ? 6.950 11.861 -8.512 1.00 69.75 277 ASN A O 1
ATOM 2209 N N . SER A 1 278 ? 8.005 13.236 -7.112 1.00 74.81 278 SER A N 1
ATOM 2210 C CA . SER A 1 278 ? 9.149 12.349 -6.925 1.00 74.81 278 SER A CA 1
ATOM 2211 C C . SER A 1 278 ? 9.514 12.218 -5.457 1.00 74.81 278 SER A C 1
ATOM 2213 O O . SER A 1 278 ? 9.210 13.092 -4.641 1.00 74.81 278 SER A O 1
ATOM 2215 N N . PHE A 1 279 ? 10.152 11.106 -5.103 1.00 78.06 279 PHE A N 1
ATOM 2216 C CA . PHE A 1 279 ? 10.715 10.921 -3.770 1.00 78.06 279 PHE A CA 1
ATOM 2217 C C . PHE A 1 279 ? 12.166 10.464 -3.851 1.00 78.06 279 PHE A C 1
ATOM 2219 O O . PHE A 1 279 ? 12.571 9.793 -4.805 1.00 78.06 279 PHE A O 1
ATOM 2226 N N . ASP A 1 280 ? 12.926 10.819 -2.817 1.00 84.50 280 ASP A N 1
ATOM 2227 C CA . ASP A 1 280 ? 14.306 10.385 -2.665 1.00 84.50 280 ASP A CA 1
ATOM 2228 C C . ASP A 1 280 ? 14.349 8.974 -2.064 1.00 84.50 280 ASP A C 1
ATOM 2230 O O . ASP A 1 280 ? 13.883 8.715 -0.951 1.00 84.50 280 ASP A O 1
ATOM 2234 N N . PHE A 1 281 ? 14.924 8.034 -2.803 1.00 85.88 281 PHE A N 1
ATOM 2235 C CA . PHE A 1 281 ? 15.139 6.664 -2.356 1.00 85.88 281 PHE A CA 1
ATOM 2236 C C . PHE A 1 281 ? 16.011 6.589 -1.094 1.00 85.88 281 PHE A C 1
ATOM 2238 O O . PHE A 1 281 ? 15.807 5.706 -0.257 1.00 85.88 281 PHE A O 1
ATOM 2245 N N . LEU A 1 282 ? 16.954 7.522 -0.914 1.00 84.88 282 LEU A N 1
ATOM 2246 C CA . LEU A 1 282 ? 17.775 7.593 0.296 1.00 84.88 282 LEU A CA 1
ATOM 2247 C C . LEU A 1 282 ? 16.940 7.928 1.534 1.00 84.88 282 LEU A C 1
ATOM 2249 O O . LEU A 1 282 ? 17.200 7.373 2.607 1.00 84.88 282 LEU A O 1
ATOM 2253 N N . ASP A 1 283 ? 15.905 8.762 1.392 1.00 84.00 283 ASP A N 1
ATOM 2254 C CA . ASP A 1 283 ? 14.973 9.046 2.484 1.00 84.00 283 ASP A CA 1
ATOM 2255 C C . ASP A 1 283 ? 14.267 7.756 2.915 1.00 84.00 283 ASP A C 1
ATOM 2257 O O . ASP A 1 283 ? 14.214 7.454 4.104 1.00 84.00 283 ASP A O 1
ATOM 2261 N N . VAL A 1 284 ? 13.813 6.926 1.972 1.00 87.88 284 VAL A N 1
ATOM 2262 C CA . VAL A 1 284 ? 13.188 5.633 2.302 1.00 87.88 284 VAL A CA 1
ATOM 2263 C C . VAL A 1 284 ? 14.154 4.721 3.060 1.00 87.88 284 VAL A C 1
ATOM 2265 O O . VAL A 1 284 ? 13.789 4.180 4.104 1.00 87.88 284 VAL A O 1
ATOM 2268 N N . LEU A 1 285 ? 15.387 4.560 2.571 1.00 87.06 285 LEU A N 1
ATOM 2269 C CA . LEU A 1 285 ? 16.365 3.665 3.196 1.00 87.06 285 LEU A CA 1
ATOM 2270 C C . LEU A 1 285 ? 16.823 4.141 4.579 1.00 87.06 285 LEU A C 1
ATOM 2272 O O . LEU A 1 285 ? 17.040 3.317 5.470 1.00 87.06 285 LEU A O 1
ATOM 2276 N N . SER A 1 286 ? 16.978 5.454 4.766 1.00 83.94 286 SER A N 1
ATOM 2277 C CA . SER A 1 286 ? 17.394 6.029 6.050 1.00 83.94 286 SER A CA 1
ATOM 2278 C C . SER A 1 286 ? 16.319 5.872 7.129 1.00 83.94 286 SER A C 1
ATOM 2280 O O . SER A 1 286 ? 16.641 5.616 8.292 1.00 83.94 286 SER A O 1
ATOM 2282 N N . GLN A 1 287 ? 15.046 5.965 6.740 1.00 85.44 287 GLN A N 1
ATOM 2283 C CA . GLN A 1 287 ? 13.905 5.799 7.634 1.00 85.44 287 GLN A CA 1
ATOM 2284 C C . GLN A 1 287 ? 13.656 4.307 7.920 1.00 85.44 287 GLN A C 1
ATOM 2286 O O . GLN A 1 287 ? 13.595 3.893 9.076 1.00 85.44 287 GLN A O 1
ATOM 2291 N N . PHE A 1 288 ? 13.605 3.463 6.884 1.00 88.56 288 PHE A N 1
ATOM 2292 C CA . PHE A 1 288 ? 13.160 2.069 6.976 1.00 88.56 288 PHE A CA 1
ATOM 2293 C C . PHE A 1 288 ? 14.277 1.063 6.672 1.00 88.56 288 PHE A C 1
ATOM 2295 O O . PHE A 1 288 ? 14.217 0.299 5.714 1.00 88.56 288 PHE A O 1
ATOM 2302 N N . SER A 1 289 ? 15.291 0.999 7.532 1.00 85.38 289 SER A N 1
ATOM 2303 C CA . SER A 1 289 ? 16.476 0.144 7.330 1.00 85.38 289 SER A CA 1
ATOM 2304 C C . SER A 1 289 ? 16.210 -1.372 7.248 1.00 85.38 289 SER A C 1
ATOM 2306 O O . SER A 1 289 ? 17.053 -2.118 6.751 1.00 85.38 289 SER A O 1
ATOM 2308 N N . SER A 1 290 ? 15.064 -1.859 7.731 1.00 88.81 290 SER A N 1
ATOM 2309 C CA . SER A 1 290 ? 14.679 -3.284 7.686 1.00 88.81 290 SER A CA 1
ATOM 2310 C C . SER A 1 290 ? 13.875 -3.672 6.442 1.00 88.81 290 SER A C 1
ATOM 2312 O O . SER A 1 290 ? 13.480 -4.833 6.313 1.00 88.81 290 SER A O 1
ATOM 2314 N N . ILE A 1 291 ? 13.619 -2.721 5.542 1.00 92.25 291 ILE A N 1
ATOM 2315 C CA . ILE A 1 291 ? 12.761 -2.936 4.384 1.00 92.25 291 ILE A CA 1
ATOM 2316 C C . ILE A 1 291 ? 13.327 -4.017 3.456 1.00 92.25 291 ILE A C 1
ATOM 2318 O O . ILE A 1 291 ? 14.501 -4.019 3.109 1.00 92.25 291 ILE A O 1
ATOM 2322 N N . GLN A 1 292 ? 12.473 -4.948 3.044 1.00 95.00 292 GLN A N 1
ATOM 2323 C CA . GLN A 1 292 ? 12.803 -6.064 2.157 1.00 95.00 292 GLN A CA 1
ATOM 2324 C C . GLN A 1 292 ? 12.195 -5.884 0.768 1.00 95.00 292 GLN A C 1
ATOM 2326 O O . GLN A 1 292 ? 12.794 -6.298 -0.228 1.00 95.00 292 GLN A O 1
ATOM 2331 N N . HIS A 1 293 ? 11.030 -5.243 0.701 1.00 96.12 293 HIS A N 1
ATOM 2332 C CA . HIS A 1 293 ? 10.272 -5.027 -0.520 1.00 96.12 293 HIS A CA 1
ATOM 2333 C C . HIS A 1 293 ? 9.869 -3.559 -0.630 1.00 96.12 293 HIS A C 1
ATOM 2335 O O . HIS A 1 293 ? 9.182 -3.031 0.243 1.00 96.12 293 HIS A O 1
ATOM 2341 N N . LEU A 1 294 ? 10.276 -2.915 -1.720 1.00 94.44 294 LEU A N 1
ATOM 2342 C CA . LEU A 1 294 ? 9.802 -1.591 -2.094 1.00 94.44 294 LEU A CA 1
ATOM 2343 C C . LEU A 1 294 ? 9.003 -1.703 -3.388 1.00 94.44 294 LEU A C 1
ATOM 2345 O O . LEU A 1 294 ? 9.515 -2.174 -4.404 1.00 94.44 294 LEU A O 1
ATOM 2349 N N . ARG A 1 295 ? 7.756 -1.248 -3.360 1.00 92.50 295 ARG A N 1
ATOM 2350 C CA . ARG A 1 295 ? 6.926 -1.082 -4.546 1.00 92.50 295 ARG A CA 1
ATOM 2351 C C . ARG A 1 295 ? 6.584 0.388 -4.710 1.00 92.50 295 ARG A C 1
ATOM 2353 O O . ARG A 1 295 ? 6.295 1.085 -3.746 1.00 92.50 295 ARG A O 1
ATOM 2360 N N . THR A 1 296 ? 6.615 0.849 -5.944 1.00 87.94 296 THR A N 1
ATOM 2361 C CA . THR A 1 296 ? 6.123 2.168 -6.317 1.00 87.94 296 THR A CA 1
ATOM 2362 C C . THR A 1 296 ? 5.142 2.000 -7.462 1.00 87.94 296 THR A C 1
ATOM 2364 O O . THR A 1 296 ? 5.325 1.121 -8.310 1.00 87.94 296 THR A O 1
ATOM 2367 N N . GLU A 1 297 ? 4.073 2.781 -7.416 1.00 82.31 297 GLU A N 1
ATOM 2368 C CA . GLU A 1 297 ? 2.972 2.768 -8.371 1.00 82.31 297 GLU A CA 1
ATOM 2369 C C . GLU A 1 297 ? 2.637 4.194 -8.811 1.00 82.31 297 GLU A C 1
ATOM 2371 O O . GLU A 1 297 ? 2.955 5.146 -8.103 1.00 82.31 297 GLU A O 1
ATOM 2376 N N . GLY A 1 298 ? 1.982 4.340 -9.961 1.00 73.56 298 GLY A N 1
ATOM 2377 C CA . GLY A 1 298 ? 1.558 5.645 -10.482 1.00 73.56 298 GLY A CA 1
ATOM 2378 C C . GLY A 1 298 ? 2.623 6.330 -11.339 1.00 73.56 298 GLY A C 1
ATOM 2379 O O . GLY A 1 298 ? 3.586 5.683 -11.727 1.00 73.56 298 GLY A O 1
ATOM 2380 N N . SER A 1 299 ? 2.431 7.598 -11.696 1.00 68.50 299 SER A N 1
ATOM 2381 C CA . SER A 1 299 ? 3.248 8.316 -12.687 1.00 68.50 299 SER A CA 1
ATOM 2382 C C . SER A 1 299 ? 4.421 9.095 -12.092 1.00 68.50 299 SER A C 1
ATOM 2384 O O . SER A 1 299 ? 5.030 9.884 -12.788 1.00 68.50 299 SER A O 1
ATOM 2386 N N . GLY A 1 300 ? 4.754 8.923 -10.818 1.00 69.12 300 GLY A N 1
ATOM 2387 C CA . GLY A 1 300 ? 5.850 9.681 -10.218 1.00 69.12 300 GLY A CA 1
ATOM 2388 C C . GLY A 1 300 ? 7.255 9.126 -10.485 1.00 69.12 300 GLY A C 1
ATOM 2389 O O . GLY A 1 300 ? 7.455 8.014 -10.990 1.00 69.12 300 GLY A O 1
ATOM 2390 N N . GLY A 1 301 ? 8.253 9.910 -10.079 1.00 74.44 301 GLY A N 1
ATOM 2391 C CA . GLY A 1 301 ? 9.672 9.609 -10.231 1.00 74.44 301 GLY A CA 1
ATOM 2392 C C . GLY A 1 301 ? 10.365 9.096 -8.958 1.00 74.44 301 GLY A C 1
ATOM 2393 O O . GLY A 1 301 ? 10.070 9.528 -7.847 1.00 74.44 301 GLY A O 1
ATOM 2394 N N . ILE A 1 302 ? 11.368 8.229 -9.108 1.00 78.44 302 ILE A N 1
ATOM 2395 C CA . ILE A 1 302 ? 12.300 7.863 -8.026 1.00 78.44 302 ILE A CA 1
ATOM 2396 C C . ILE A 1 302 ? 13.635 8.564 -8.252 1.00 78.44 302 ILE A C 1
ATOM 2398 O O . ILE A 1 302 ? 14.333 8.258 -9.220 1.00 78.44 302 ILE A O 1
ATOM 2402 N N . SER A 1 303 ? 14.015 9.477 -7.362 1.00 81.31 303 SER A N 1
ATOM 2403 C CA . SER A 1 303 ? 15.345 10.086 -7.369 1.00 81.31 303 SER A CA 1
ATOM 2404 C C . SER A 1 303 ? 16.259 9.369 -6.378 1.00 81.31 303 SER A C 1
ATOM 2406 O O . SER A 1 303 ? 15.821 8.842 -5.358 1.00 81.31 303 SER A O 1
ATOM 2408 N N . ALA A 1 304 ? 17.545 9.288 -6.703 1.00 79.12 304 ALA A N 1
ATOM 2409 C CA . ALA A 1 304 ? 18.568 8.852 -5.764 1.00 79.12 304 ALA A CA 1
ATOM 2410 C C . ALA A 1 304 ? 19.917 9.397 -6.233 1.00 79.12 304 ALA A C 1
ATOM 2412 O O . ALA A 1 304 ? 20.279 9.244 -7.402 1.00 79.12 304 ALA A O 1
ATOM 2413 N N . ALA A 1 305 ? 20.668 10.024 -5.330 1.00 70.94 305 ALA A N 1
ATOM 2414 C CA . ALA A 1 305 ? 21.986 10.569 -5.630 1.00 70.94 305 ALA A CA 1
ATOM 2415 C C . ALA A 1 305 ? 22.998 10.106 -4.581 1.00 70.94 305 ALA A C 1
ATOM 2417 O O . ALA A 1 305 ? 22.958 10.530 -3.429 1.00 70.94 305 ALA A O 1
ATOM 2418 N N . VAL A 1 306 ? 23.938 9.244 -4.978 1.00 65.44 306 VAL A N 1
ATOM 2419 C CA . VAL A 1 306 ? 25.059 8.872 -4.104 1.00 65.44 306 VAL A CA 1
ATOM 2420 C C . VAL A 1 306 ? 26.026 10.047 -4.046 1.00 65.44 306 VAL A C 1
ATOM 2422 O O . VAL A 1 306 ? 26.654 10.393 -5.045 1.00 65.44 306 VAL A O 1
ATOM 2425 N N . THR A 1 307 ? 26.164 10.648 -2.869 1.00 64.69 307 THR A N 1
ATOM 2426 C CA . THR A 1 307 ? 27.261 11.579 -2.577 1.00 64.69 307 THR A CA 1
ATOM 2427 C C . THR A 1 307 ? 28.460 10.797 -2.033 1.00 64.69 307 THR A C 1
ATOM 2429 O O . THR A 1 307 ? 28.298 9.688 -1.515 1.00 64.69 307 THR A O 1
ATOM 2432 N N . ASN A 1 308 ? 29.675 11.344 -2.144 1.00 53.44 308 ASN A N 1
ATOM 2433 C CA . ASN A 1 308 ? 30.918 10.654 -1.758 1.00 53.44 308 ASN A CA 1
ATOM 2434 C C . ASN A 1 308 ? 30.975 10.207 -0.277 1.00 53.44 308 ASN A C 1
ATOM 2436 O O . ASN A 1 308 ? 31.812 9.375 0.058 1.00 53.44 308 ASN A O 1
ATOM 2440 N N . ASP A 1 309 ? 30.064 10.691 0.575 1.00 51.88 309 ASP A N 1
ATOM 2441 C CA . ASP A 1 309 ? 29.973 10.377 2.008 1.00 51.88 309 ASP A CA 1
ATOM 2442 C C . ASP A 1 309 ? 28.799 9.434 2.366 1.00 51.88 309 ASP A C 1
ATOM 2444 O O . ASP A 1 309 ? 28.386 9.346 3.524 1.00 51.88 309 ASP A O 1
ATOM 2448 N N . THR A 1 310 ? 28.212 8.726 1.392 1.00 57.81 310 THR A N 1
ATOM 2449 C CA . THR A 1 310 ? 27.014 7.902 1.643 1.00 57.81 310 THR A CA 1
ATOM 2450 C C . THR A 1 310 ? 27.378 6.546 2.271 1.00 57.81 310 THR A C 1
ATOM 2452 O O . THR A 1 310 ? 27.688 5.586 1.572 1.00 57.81 310 THR A O 1
ATOM 2455 N N . TYR A 1 311 ? 27.297 6.441 3.602 1.00 60.47 311 TYR A N 1
ATOM 2456 C CA . TYR A 1 311 ? 27.509 5.192 4.367 1.00 60.47 311 TYR A CA 1
ATOM 2457 C C . TYR A 1 311 ? 26.276 4.263 4.432 1.00 60.47 311 TYR A C 1
ATOM 2459 O O . TYR A 1 311 ? 26.295 3.241 5.121 1.00 60.47 311 TYR A O 1
ATOM 2467 N N . LEU A 1 312 ? 25.178 4.616 3.760 1.00 70.81 312 LEU A N 1
ATOM 2468 C CA . LEU A 1 312 ? 23.893 3.919 3.855 1.00 70.81 312 LEU A CA 1
ATOM 2469 C C . LEU A 1 312 ? 23.838 2.717 2.902 1.00 70.81 312 LEU A C 1
ATOM 2471 O O . LEU A 1 312 ? 23.292 2.806 1.810 1.00 70.81 312 LEU A O 1
ATOM 2475 N N . VAL A 1 313 ? 24.385 1.576 3.321 1.00 79.62 313 VAL A N 1
ATOM 2476 C CA . VAL A 1 313 ? 24.178 0.299 2.617 1.00 79.62 313 VAL A CA 1
ATOM 2477 C C . VAL A 1 313 ? 23.000 -0.443 3.246 1.00 79.62 313 VAL A C 1
ATOM 2479 O O . VAL A 1 313 ? 23.041 -0.816 4.420 1.00 79.62 313 VAL A O 1
ATOM 2482 N N . CYS A 1 314 ? 21.955 -0.687 2.458 1.00 83.19 314 CYS A N 1
ATOM 2483 C CA . CYS A 1 314 ? 20.787 -1.462 2.852 1.00 83.19 314 CYS A CA 1
ATOM 2484 C C . CYS A 1 314 ? 20.924 -2.911 2.362 1.00 83.19 314 CYS A C 1
ATOM 2486 O O . CYS A 1 314 ? 20.759 -3.212 1.181 1.00 83.19 314 CYS A O 1
ATOM 2488 N N . ASN A 1 315 ? 21.221 -3.824 3.288 1.00 84.75 315 ASN A N 1
ATOM 2489 C CA . ASN A 1 315 ? 21.380 -5.253 2.985 1.00 84.75 315 ASN A CA 1
ATOM 2490 C C . ASN A 1 315 ? 20.077 -6.059 3.107 1.00 84.75 315 ASN A C 1
ATOM 2492 O O . ASN A 1 315 ? 20.056 -7.238 2.764 1.00 84.75 315 ASN A O 1
ATOM 2496 N N . SER A 1 316 ? 19.016 -5.459 3.643 1.00 89.44 316 SER A N 1
ATOM 2497 C CA . SER A 1 316 ? 17.709 -6.094 3.842 1.00 89.44 316 SER A CA 1
ATOM 2498 C C . SER A 1 316 ? 16.853 -6.070 2.576 1.00 89.44 316 SER A C 1
ATOM 2500 O O . SER A 1 316 ? 16.062 -6.993 2.375 1.00 89.44 316 SER A O 1
ATOM 2502 N N . LEU A 1 317 ? 17.025 -5.064 1.709 1.00 93.25 317 LEU A N 1
ATOM 2503 C CA . LEU A 1 317 ? 16.200 -4.882 0.518 1.00 93.25 317 LEU A CA 1
ATOM 2504 C C . LEU A 1 317 ? 16.519 -5.940 -0.546 1.00 93.25 317 LEU A C 1
ATOM 2506 O O . LEU A 1 317 ? 17.617 -5.991 -1.096 1.00 93.25 317 LEU A O 1
ATOM 2510 N N . THR A 1 318 ? 15.525 -6.771 -0.858 1.00 95.19 318 THR A N 1
ATOM 2511 C CA . THR A 1 318 ? 15.633 -7.886 -1.814 1.00 95.19 318 THR A CA 1
ATOM 2512 C C . THR A 1 318 ? 14.828 -7.659 -3.087 1.00 95.19 318 THR A C 1
ATOM 2514 O O . THR A 1 318 ? 15.145 -8.256 -4.116 1.00 95.19 318 THR A O 1
ATOM 2517 N N . SER A 1 319 ? 13.812 -6.791 -3.052 1.00 96.06 319 SER A N 1
ATOM 2518 C CA . SER A 1 319 ? 12.946 -6.526 -4.200 1.00 96.06 319 SER A CA 1
ATOM 2519 C C . SER A 1 319 ? 12.604 -5.049 -4.338 1.00 96.06 319 SER A C 1
ATOM 2521 O O . SER A 1 319 ? 12.123 -4.436 -3.387 1.00 96.06 319 SER A O 1
ATOM 2523 N N . ILE A 1 320 ? 12.756 -4.522 -5.552 1.00 93.75 320 ILE A N 1
ATOM 2524 C CA . ILE A 1 320 ? 12.237 -3.217 -5.967 1.00 93.75 320 ILE A CA 1
ATOM 2525 C C . ILE A 1 320 ? 11.317 -3.422 -7.165 1.00 93.75 320 ILE A C 1
ATOM 2527 O O . ILE A 1 320 ? 11.710 -4.039 -8.154 1.00 93.75 320 ILE A O 1
ATOM 2531 N N . ASN A 1 321 ? 10.103 -2.887 -7.081 1.00 91.50 321 ASN A N 1
ATOM 2532 C CA . ASN A 1 321 ? 9.136 -2.890 -8.166 1.00 91.50 321 ASN A CA 1
ATOM 2533 C C . ASN A 1 321 ? 8.656 -1.469 -8.468 1.00 91.50 321 ASN A C 1
ATOM 2535 O O . ASN A 1 321 ? 7.888 -0.899 -7.700 1.00 91.50 321 ASN A O 1
ATOM 2539 N N . MET A 1 322 ? 9.115 -0.909 -9.584 1.00 84.56 322 MET A N 1
ATOM 2540 C CA . MET A 1 322 ? 8.691 0.392 -10.105 1.00 84.56 322 MET A CA 1
ATOM 2541 C C . MET A 1 322 ? 7.617 0.184 -11.172 1.00 84.56 322 MET A C 1
ATOM 2543 O O . MET A 1 322 ? 7.873 0.257 -12.375 1.00 84.56 322 MET A O 1
ATOM 2547 N N . ALA A 1 323 ? 6.419 -0.191 -10.728 1.00 68.94 323 ALA A N 1
ATOM 2548 C CA . ALA A 1 323 ? 5.300 -0.437 -11.621 1.00 68.94 323 ALA A CA 1
ATOM 2549 C C . ALA A 1 323 ? 4.689 0.908 -12.025 1.00 68.94 323 ALA A C 1
ATOM 2551 O O . ALA A 1 323 ? 3.998 1.518 -11.225 1.00 68.94 323 ALA A O 1
ATOM 2552 N N . ARG A 1 324 ? 4.881 1.343 -13.275 1.00 68.06 324 ARG A N 1
ATOM 2553 C CA . ARG A 1 324 ? 4.357 2.614 -13.834 1.00 68.06 324 ARG A CA 1
ATOM 2554 C C . ARG A 1 324 ? 5.060 3.892 -13.364 1.00 68.06 324 ARG A C 1
ATOM 2556 O O . ARG A 1 324 ? 4.922 4.898 -14.048 1.00 68.06 324 ARG A O 1
ATOM 2563 N N . SER A 1 325 ? 5.858 3.834 -12.303 1.00 67.19 325 SER A N 1
ATOM 2564 C CA . SER A 1 325 ? 6.808 4.884 -11.926 1.00 67.19 325 SER A CA 1
ATOM 2565 C C . SER A 1 325 ? 8.124 4.721 -12.693 1.00 67.19 325 SER A C 1
ATOM 2567 O O . SER A 1 325 ? 8.430 3.639 -13.215 1.00 67.19 325 SER A O 1
ATOM 2569 N N . TRP A 1 326 ? 8.933 5.780 -12.752 1.00 67.56 326 TRP A N 1
ATOM 2570 C CA . TRP A 1 326 ? 10.228 5.747 -13.436 1.00 67.56 326 TRP A CA 1
ATOM 2571 C C . TRP A 1 326 ? 11.370 6.288 -12.573 1.00 67.56 326 TRP A C 1
ATOM 2573 O O . TRP A 1 326 ? 11.169 7.157 -11.726 1.00 67.56 326 TRP A O 1
ATOM 2583 N N . PRO A 1 327 ? 12.608 5.812 -12.772 1.00 61.06 327 PRO A N 1
ATOM 2584 C CA . PRO A 1 327 ? 13.770 6.489 -12.208 1.00 61.06 327 PRO A CA 1
ATOM 2585 C C . PRO A 1 327 ? 13.873 7.912 -12.784 1.00 61.06 327 PRO A C 1
ATOM 2587 O O . PRO A 1 327 ? 13.811 8.095 -13.999 1.00 61.06 327 PRO A O 1
ATOM 2590 N N . VAL A 1 328 ? 14.041 8.924 -11.929 1.00 59.75 328 VAL A N 1
ATOM 2591 C CA . VAL A 1 328 ? 14.259 10.311 -12.365 1.00 59.75 328 VAL A CA 1
ATOM 2592 C C . VAL A 1 328 ? 15.629 10.405 -13.023 1.00 59.75 328 VAL A C 1
ATOM 2594 O O . VAL A 1 328 ? 1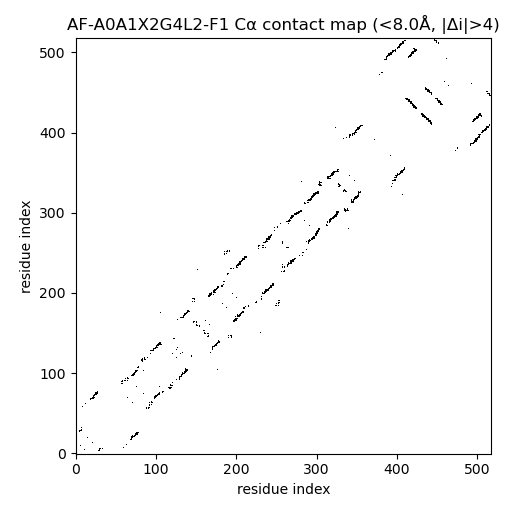6.664 10.183 -12.390 1.00 59.75 328 VAL A O 1
ATOM 2597 N N . TYR A 1 329 ? 15.627 10.772 -14.300 1.00 57.47 329 TYR A N 1
ATOM 2598 C CA . TYR A 1 329 ? 16.833 11.094 -15.046 1.00 57.47 329 TYR A CA 1
ATOM 2599 C C . TYR A 1 329 ? 17.111 12.589 -14.872 1.00 57.47 329 TYR A C 1
ATOM 2601 O O . TYR A 1 329 ? 16.470 13.429 -15.500 1.00 57.47 329 TYR A O 1
ATOM 2609 N N . HIS A 1 330 ? 18.054 12.956 -14.003 1.00 48.94 330 HIS A N 1
ATOM 2610 C CA . HIS A 1 330 ? 18.583 14.321 -14.040 1.00 48.94 330 HIS A CA 1
ATOM 2611 C C . HIS A 1 330 ? 19.374 14.499 -15.332 1.00 48.94 330 HIS A C 1
ATOM 2613 O O . HIS A 1 330 ? 19.956 13.531 -15.814 1.00 48.94 330 HIS A O 1
ATOM 2619 N N . GLN A 1 331 ? 19.384 15.726 -15.863 1.00 43.00 331 GLN A N 1
ATOM 2620 C CA . GLN A 1 331 ? 19.680 16.120 -17.249 1.00 43.00 331 GLN A CA 1
ATOM 2621 C C . GLN A 1 331 ? 20.842 15.419 -17.985 1.00 43.00 331 GLN A C 1
ATOM 2623 O O . GLN A 1 331 ? 20.865 15.516 -19.203 1.00 43.00 331 GLN A O 1
ATOM 2628 N N . HIS A 1 332 ? 21.735 14.662 -17.333 1.00 38.81 332 HIS A N 1
ATOM 2629 C CA . HIS A 1 332 ? 22.769 13.847 -17.979 1.00 38.81 332 HIS A CA 1
ATOM 2630 C C . HIS A 1 332 ? 23.139 12.512 -17.275 1.00 38.81 332 HIS A C 1
ATOM 2632 O O . HIS A 1 332 ? 24.217 11.989 -17.556 1.00 38.81 332 HIS A O 1
ATOM 2638 N N . SER A 1 333 ? 22.326 11.910 -16.386 1.00 42.59 333 SER A N 1
ATOM 2639 C CA . SER A 1 333 ? 22.712 10.616 -15.775 1.00 42.59 333 SER A CA 1
ATOM 2640 C C . SER A 1 333 ? 21.576 9.677 -15.343 1.00 42.59 333 SER A C 1
ATOM 2642 O O . SER A 1 333 ? 20.551 10.092 -14.804 1.00 42.59 333 SER A O 1
ATOM 2644 N N . ASP A 1 334 ? 21.831 8.368 -15.493 1.00 55.28 334 ASP A N 1
ATOM 2645 C CA . ASP A 1 334 ? 21.087 7.252 -14.878 1.00 55.28 334 ASP A CA 1
ATOM 2646 C C . ASP A 1 334 ? 21.352 7.169 -13.352 1.00 55.28 334 ASP A C 1
ATOM 2648 O O . ASP A 1 334 ? 21.553 6.086 -12.793 1.00 55.28 334 ASP A O 1
ATOM 2652 N N . ALA A 1 335 ? 21.415 8.318 -12.663 1.00 66.44 335 ALA A N 1
ATOM 2653 C CA . ALA A 1 335 ? 21.863 8.418 -11.272 1.00 66.44 335 ALA A CA 1
ATOM 2654 C C . ALA A 1 335 ? 21.074 7.509 -10.327 1.00 66.44 335 ALA A C 1
ATOM 2656 O O . ALA A 1 335 ? 21.679 6.866 -9.472 1.00 66.44 335 ALA A O 1
ATOM 2657 N N . ALA A 1 336 ? 19.753 7.409 -10.510 1.00 75.94 336 ALA A N 1
ATOM 2658 C CA . ALA A 1 336 ? 18.897 6.686 -9.581 1.00 75.94 336 ALA A CA 1
ATOM 2659 C C . ALA A 1 336 ? 19.157 5.170 -9.586 1.00 75.94 336 ALA A C 1
ATOM 2661 O O . ALA A 1 336 ? 19.356 4.576 -8.529 1.00 75.94 336 ALA A O 1
ATOM 2662 N N . LEU A 1 337 ? 19.218 4.535 -10.762 1.00 79.75 337 LEU A N 1
ATOM 2663 C CA . LEU A 1 337 ? 19.467 3.090 -10.860 1.00 79.75 337 LEU A CA 1
ATOM 2664 C C . LEU A 1 337 ? 20.893 2.730 -10.429 1.00 79.75 337 LEU A C 1
ATOM 2666 O O . LEU A 1 337 ? 21.081 1.747 -9.713 1.00 79.75 337 LEU A O 1
ATOM 2670 N N . LEU A 1 338 ? 21.886 3.547 -10.796 1.00 78.12 338 LEU A N 1
ATOM 2671 C CA . LEU A 1 338 ? 23.264 3.373 -10.329 1.00 78.12 338 LEU A CA 1
ATOM 2672 C C . LEU A 1 338 ? 23.358 3.497 -8.803 1.00 78.12 338 LEU A C 1
ATOM 2674 O O . LEU A 1 338 ? 24.012 2.685 -8.151 1.00 78.12 338 LEU A O 1
ATOM 2678 N N . ALA A 1 339 ? 22.683 4.491 -8.225 1.00 80.38 339 ALA A N 1
ATOM 2679 C CA . ALA A 1 339 ? 22.614 4.671 -6.784 1.00 80.38 339 ALA A CA 1
ATOM 2680 C C . ALA A 1 339 ? 21.965 3.466 -6.099 1.00 80.38 339 ALA A C 1
ATOM 2682 O O . ALA A 1 339 ? 22.545 2.914 -5.171 1.00 80.38 339 ALA A O 1
ATOM 2683 N N . ILE A 1 340 ? 20.810 3.010 -6.588 1.00 86.94 340 ILE A N 1
ATOM 2684 C CA . ILE A 1 340 ? 20.107 1.841 -6.049 1.00 86.94 340 ILE A CA 1
ATOM 2685 C C . ILE A 1 340 ? 21.009 0.604 -6.057 1.00 86.94 340 ILE A C 1
ATOM 2687 O O . ILE A 1 340 ? 21.105 -0.076 -5.037 1.00 86.94 340 ILE A O 1
ATOM 2691 N N . GLY A 1 341 ? 21.704 0.333 -7.166 1.00 85.31 341 GLY A N 1
ATOM 2692 C CA . GLY A 1 341 ? 22.617 -0.808 -7.264 1.00 85.31 341 GLY A CA 1
ATOM 2693 C C . GLY A 1 341 ? 23.717 -0.769 -6.200 1.00 85.31 341 GLY A C 1
ATOM 2694 O O . GLY A 1 341 ? 23.970 -1.770 -5.534 1.00 85.31 341 GLY A O 1
ATOM 2695 N N . LYS A 1 342 ? 24.313 0.409 -5.969 1.00 83.31 342 LYS A N 1
ATOM 2696 C CA . LYS A 1 342 ? 25.344 0.606 -4.935 1.00 83.31 342 LYS A CA 1
ATOM 2697 C C . LYS A 1 342 ? 24.803 0.486 -3.513 1.00 83.31 342 LYS A C 1
ATOM 2699 O O . LYS A 1 342 ? 25.466 -0.082 -2.649 1.00 83.31 342 LYS A O 1
ATOM 2704 N N . LEU A 1 343 ? 23.625 1.051 -3.258 1.00 87.12 343 LEU A N 1
ATOM 2705 C CA . LEU A 1 343 ? 23.021 1.110 -1.926 1.00 87.12 343 LEU A CA 1
ATOM 2706 C C . LEU A 1 343 ? 22.400 -0.231 -1.514 1.00 87.12 343 LEU A C 1
ATOM 2708 O O . LEU A 1 343 ? 22.299 -0.509 -0.320 1.00 87.12 343 LEU A O 1
ATOM 2712 N N . CYS A 1 344 ? 21.995 -1.066 -2.476 1.00 91.00 344 CYS A N 1
ATOM 2713 C CA . CYS A 1 344 ? 21.256 -2.307 -2.243 1.00 91.00 344 CYS A CA 1
ATOM 2714 C C . CYS A 1 344 ? 21.937 -3.521 -2.900 1.00 91.00 344 CYS A C 1
ATOM 2716 O O . CYS A 1 344 ? 21.361 -4.155 -3.787 1.00 91.00 344 CYS A O 1
ATOM 2718 N N . PRO A 1 345 ? 23.140 -3.919 -2.447 1.00 87.75 345 PRO A N 1
ATOM 2719 C CA . PRO A 1 345 ? 23.906 -4.998 -3.076 1.00 87.75 345 PRO A CA 1
ATOM 2720 C C . PRO A 1 345 ? 23.240 -6.381 -2.967 1.00 87.75 345 PRO A C 1
ATOM 2722 O O . PRO A 1 345 ? 23.604 -7.299 -3.700 1.00 87.75 345 PRO A O 1
ATOM 2725 N N . GLN A 1 346 ? 22.280 -6.564 -2.052 1.00 90.69 346 GLN A N 1
ATOM 2726 C CA . GLN A 1 346 ? 21.539 -7.820 -1.859 1.00 90.69 346 GLN A CA 1
ATOM 2727 C C . GLN A 1 346 ? 20.252 -7.908 -2.693 1.00 90.69 346 GLN A C 1
ATOM 2729 O O . GLN A 1 346 ? 19.479 -8.854 -2.528 1.00 90.69 346 GLN A O 1
ATOM 2734 N N . LEU A 1 347 ? 20.011 -6.948 -3.592 1.00 94.12 347 LEU A N 1
ATOM 2735 C CA . LEU A 1 347 ? 18.811 -6.937 -4.414 1.00 94.12 347 LEU A CA 1
ATOM 2736 C C . LEU A 1 347 ? 18.755 -8.174 -5.326 1.00 94.12 347 LEU A C 1
ATOM 2738 O O . LEU A 1 347 ? 19.685 -8.453 -6.082 1.00 94.12 347 LEU A O 1
ATOM 2742 N N . GLN A 1 348 ? 17.641 -8.904 -5.262 1.00 95.12 348 GLN A N 1
ATOM 2743 C CA . GLN A 1 348 ? 17.391 -10.130 -6.028 1.00 95.12 348 GLN A CA 1
ATOM 2744 C C . GLN A 1 348 ? 16.358 -9.931 -7.136 1.00 95.12 348 GLN A C 1
ATOM 2746 O O . GLN A 1 348 ? 16.372 -10.673 -8.121 1.00 95.12 348 GLN A O 1
ATOM 2751 N N . HIS A 1 349 ? 15.464 -8.958 -6.978 1.00 95.50 349 HIS A N 1
ATOM 2752 C CA . HIS A 1 349 ? 14.404 -8.655 -7.929 1.00 95.50 349 HIS A CA 1
ATOM 2753 C C . HIS A 1 349 ? 14.383 -7.157 -8.212 1.00 95.50 349 HIS A C 1
ATOM 2755 O O . HIS A 1 349 ? 14.228 -6.346 -7.298 1.00 95.50 349 HIS A O 1
ATOM 2761 N N . LEU A 1 350 ? 14.521 -6.800 -9.485 1.00 92.88 350 LEU A N 1
ATOM 2762 C CA . LEU A 1 350 ? 14.361 -5.433 -9.954 1.00 92.88 350 LEU A CA 1
ATOM 2763 C C . LEU A 1 350 ? 13.313 -5.418 -11.058 1.00 92.88 350 LEU A C 1
ATOM 2765 O O . LEU A 1 350 ? 13.457 -6.113 -12.061 1.00 92.88 350 LEU A O 1
ATOM 2769 N N . LYS A 1 351 ? 12.285 -4.599 -10.880 1.00 90.94 351 LYS A N 1
ATOM 2770 C CA . LYS A 1 351 ? 11.341 -4.250 -11.928 1.00 90.94 351 LYS A CA 1
ATOM 2771 C C . LYS A 1 351 ? 11.369 -2.744 -12.152 1.00 90.94 351 LYS A C 1
ATOM 2773 O O . LYS A 1 351 ? 11.191 -2.000 -11.188 1.00 90.94 351 LYS A O 1
ATOM 2778 N N . PHE A 1 352 ? 11.578 -2.303 -13.392 1.00 84.81 352 PHE A N 1
ATOM 2779 C CA . PHE A 1 352 ? 11.540 -0.882 -13.739 1.00 84.81 352 PHE A CA 1
ATOM 2780 C C . PHE A 1 352 ? 10.862 -0.604 -15.079 1.00 84.81 352 PHE A C 1
ATOM 2782 O O . PHE A 1 352 ? 10.809 -1.460 -15.964 1.00 84.81 352 PHE A O 1
ATOM 2789 N N . THR A 1 353 ? 10.359 0.622 -15.210 1.00 76.31 353 THR A N 1
ATOM 2790 C CA . THR A 1 353 ? 9.714 1.119 -16.425 1.00 76.31 353 THR A CA 1
ATOM 2791 C C . THR A 1 353 ? 10.699 1.967 -17.234 1.00 76.31 353 THR A C 1
ATOM 2793 O O . THR A 1 353 ? 11.393 2.825 -16.685 1.00 76.31 353 THR A O 1
ATOM 2796 N N . LEU A 1 354 ? 10.769 1.744 -18.546 1.00 70.75 354 LEU A N 1
ATOM 2797 C CA . LEU A 1 354 ? 11.438 2.645 -19.482 1.00 70.75 354 LEU A CA 1
ATOM 2798 C C . LEU A 1 354 ? 10.558 3.896 -19.652 1.00 70.75 354 LEU A C 1
ATOM 2800 O O . LEU A 1 354 ? 9.462 3.793 -20.201 1.00 70.75 354 LEU A O 1
ATOM 2804 N N . GLY A 1 355 ? 11.015 5.046 -19.140 1.00 58.62 355 GLY A N 1
ATOM 2805 C CA . GLY A 1 355 ? 10.303 6.329 -19.260 1.00 58.62 355 GLY A CA 1
ATOM 2806 C C . GLY A 1 355 ? 10.213 6.856 -20.705 1.00 58.62 355 GLY A C 1
ATOM 2807 O O . GLY A 1 355 ? 10.908 6.317 -21.574 1.00 58.62 355 GLY A O 1
ATOM 2808 N N . PRO A 1 356 ? 9.399 7.905 -20.950 1.00 49.19 356 PRO A N 1
ATOM 2809 C CA . PRO A 1 356 ? 9.075 8.369 -22.294 1.00 49.19 356 PRO A CA 1
ATOM 2810 C C . PRO A 1 356 ? 10.260 8.954 -23.090 1.00 49.19 356 PRO A C 1
ATOM 2812 O O . PRO A 1 356 ? 11.166 9.583 -22.539 1.00 49.19 356 PRO A O 1
ATOM 2815 N N . TRP A 1 357 ? 10.256 8.734 -24.403 1.00 51.62 357 TRP A N 1
ATOM 2816 C CA . TRP A 1 357 ? 11.189 9.190 -25.419 1.00 51.62 357 TRP A CA 1
ATOM 2817 C C . TRP A 1 357 ? 10.786 10.587 -25.884 1.00 51.62 357 TRP A C 1
ATOM 2819 O O . TRP A 1 357 ? 10.111 10.782 -26.898 1.00 51.62 357 TRP A O 1
ATOM 2829 N N . GLU A 1 358 ? 11.251 11.608 -25.173 1.00 36.06 358 GLU A N 1
ATOM 2830 C CA . GLU A 1 358 ? 11.226 12.951 -25.737 1.00 36.06 358 GLU A CA 1
ATOM 2831 C C . GLU A 1 358 ? 12.243 13.023 -26.884 1.00 36.06 358 GLU A C 1
ATOM 2833 O O . GLU A 1 358 ? 13.459 12.989 -26.685 1.00 36.06 358 GLU A O 1
ATOM 2838 N N . ALA A 1 359 ? 11.746 13.141 -28.117 1.00 25.53 359 ALA A N 1
ATOM 2839 C CA . ALA A 1 359 ? 12.536 13.269 -29.343 1.00 25.53 359 ALA A CA 1
ATOM 2840 C C . ALA A 1 359 ? 13.369 14.572 -29.438 1.00 25.53 359 ALA A C 1
ATOM 2842 O O . ALA A 1 359 ? 13.770 14.981 -30.527 1.00 25.53 359 ALA A O 1
ATOM 2843 N N . SER A 1 360 ? 13.661 15.248 -28.328 1.00 26.05 360 SER A N 1
ATOM 2844 C CA . SER A 1 360 ? 14.394 16.509 -28.329 1.00 26.05 360 SER A CA 1
ATOM 2845 C C . SER A 1 360 ? 15.453 16.574 -27.237 1.00 26.05 360 SER A C 1
ATOM 2847 O O . SER A 1 360 ? 15.296 17.264 -26.238 1.00 26.05 360 SER A O 1
ATOM 2849 N N . THR A 1 361 ? 16.609 15.965 -27.491 1.00 26.34 361 THR A N 1
ATOM 2850 C CA . THR A 1 361 ? 17.869 16.448 -26.911 1.00 26.34 361 THR A CA 1
ATOM 2851 C C . THR A 1 361 ? 18.745 17.031 -28.018 1.00 26.34 361 THR A C 1
ATOM 2853 O O . THR A 1 361 ? 19.558 16.359 -28.650 1.00 26.34 361 THR A O 1
ATOM 2856 N N . LYS A 1 362 ? 18.581 18.339 -28.264 1.00 26.16 362 LYS A N 1
ATOM 2857 C CA . LYS A 1 362 ? 19.644 19.154 -28.867 1.00 26.16 362 LYS A CA 1
ATOM 2858 C C . LYS A 1 362 ? 20.749 19.308 -27.817 1.00 26.16 362 LYS A C 1
ATOM 2860 O O . LYS A 1 362 ? 20.525 19.911 -26.774 1.00 26.16 362 LYS A O 1
ATOM 2865 N N . LYS A 1 363 ? 21.922 18.733 -28.093 1.00 29.00 363 LYS A N 1
ATOM 2866 C CA . LYS A 1 363 ? 23.147 18.854 -27.287 1.00 29.00 363 LYS A CA 1
ATOM 2867 C C . LYS A 1 363 ? 23.701 20.280 -27.333 1.00 29.00 363 LYS A C 1
ATOM 2869 O O . LYS A 1 363 ? 24.092 20.710 -28.410 1.00 29.00 363 LYS A O 1
ATOM 2874 N N . GLU A 1 364 ? 23.900 20.908 -26.176 1.00 30.64 364 GLU A N 1
ATOM 2875 C CA . GLU A 1 364 ? 25.027 21.824 -25.945 1.00 30.64 364 GLU A CA 1
ATOM 2876 C C . GLU A 1 364 ? 25.622 21.559 -24.547 1.00 30.64 364 GLU A C 1
ATOM 2878 O O . GLU A 1 364 ? 25.041 21.902 -23.528 1.00 30.64 364 GLU A O 1
ATOM 2883 N N . ASN A 1 365 ? 26.789 20.903 -24.549 1.00 40.09 365 ASN A N 1
ATOM 2884 C CA . ASN A 1 365 ? 27.847 20.885 -23.528 1.00 40.09 365 ASN A CA 1
ATOM 2885 C C . ASN A 1 365 ? 27.499 20.588 -22.049 1.00 40.09 365 ASN A C 1
ATOM 2887 O O . ASN A 1 365 ? 27.142 21.492 -21.302 1.00 40.09 365 ASN A O 1
ATOM 2891 N N . SER A 1 366 ? 27.844 19.384 -21.564 1.00 29.84 366 SER A N 1
ATOM 2892 C CA . SER A 1 366 ? 28.454 19.191 -20.228 1.00 29.84 366 SER A CA 1
ATOM 2893 C C . SER A 1 366 ? 29.060 17.783 -20.059 1.00 29.84 366 SER A C 1
ATOM 2895 O O . SER A 1 366 ? 28.620 16.827 -20.691 1.00 29.84 366 SER A O 1
ATOM 2897 N N . VAL A 1 367 ? 30.124 17.687 -19.252 1.00 35.97 367 VAL A N 1
ATOM 2898 C CA . VAL A 1 367 ? 30.999 16.520 -19.020 1.00 35.97 367 VAL A CA 1
ATOM 2899 C C . VAL A 1 367 ? 30.981 16.150 -17.532 1.00 35.97 367 VAL A C 1
ATOM 2901 O O . VAL A 1 367 ? 31.185 17.043 -16.710 1.00 35.97 367 VAL A O 1
ATOM 2904 N N . ALA A 1 368 ? 30.830 14.856 -17.209 1.00 27.11 368 ALA A N 1
ATOM 2905 C CA . ALA A 1 368 ? 31.392 14.164 -16.032 1.00 27.11 368 ALA A CA 1
ATOM 2906 C C . ALA A 1 368 ? 31.192 12.635 -16.176 1.00 27.11 368 ALA A C 1
ATOM 2908 O O . ALA A 1 368 ? 30.071 12.186 -16.407 1.00 27.11 368 ALA A O 1
ATOM 2909 N N . PHE A 1 369 ? 32.281 11.858 -16.052 1.00 45.78 369 PHE A N 1
ATOM 2910 C CA . PHE A 1 369 ? 32.405 10.525 -16.654 1.00 45.78 369 PHE A CA 1
ATOM 2911 C C . PHE A 1 369 ? 31.923 9.314 -15.806 1.00 45.78 369 PHE A C 1
ATOM 2913 O O . PHE A 1 369 ? 32.153 9.274 -14.597 1.00 45.78 369 PHE A O 1
ATOM 2920 N N . THR A 1 370 ? 31.333 8.282 -16.443 1.00 29.70 370 THR A N 1
ATOM 2921 C CA . THR A 1 370 ? 30.819 7.016 -15.840 1.00 29.70 370 THR A CA 1
ATOM 2922 C C . THR A 1 370 ? 30.936 5.822 -16.818 1.00 29.70 370 THR A C 1
ATOM 2924 O O . THR A 1 370 ? 30.968 6.049 -18.015 1.00 29.70 370 THR A O 1
ATOM 2927 N N . ILE A 1 371 ? 30.957 4.559 -16.339 1.00 31.06 371 ILE A N 1
ATOM 2928 C CA . ILE A 1 371 ? 31.192 3.230 -17.010 1.00 31.06 371 ILE A CA 1
ATOM 2929 C C . ILE A 1 371 ? 30.744 3.056 -18.490 1.00 31.06 371 ILE A C 1
ATOM 2931 O O . ILE A 1 371 ? 31.264 2.217 -19.219 1.00 31.06 371 ILE A O 1
ATOM 2935 N N . LYS A 1 372 ? 29.818 3.878 -18.965 1.00 30.25 372 LYS A N 1
ATOM 2936 C CA . LYS A 1 372 ? 29.363 4.005 -20.348 1.00 30.25 372 LYS A CA 1
ATOM 2937 C C . LYS A 1 372 ? 30.318 4.792 -21.270 1.00 30.25 372 LYS A C 1
ATOM 2939 O O . LYS A 1 372 ? 30.354 4.472 -22.445 1.00 30.25 372 LYS A O 1
ATOM 2944 N N . GLU A 1 373 ? 31.143 5.733 -20.805 1.00 36.06 373 GLU A N 1
ATOM 2945 C CA . GLU A 1 373 ? 32.228 6.303 -21.639 1.00 36.06 373 GLU A CA 1
ATOM 2946 C C . GLU A 1 373 ? 33.408 5.340 -21.785 1.00 36.06 373 GLU A C 1
ATOM 2948 O O . GLU A 1 373 ? 34.065 5.354 -22.812 1.00 36.06 373 GLU A O 1
ATOM 2953 N N . TYR A 1 374 ? 33.614 4.425 -20.833 1.00 35.22 374 TYR A N 1
ATOM 2954 C CA . TYR A 1 374 ? 34.525 3.284 -21.000 1.00 35.22 374 TYR A CA 1
ATOM 2955 C C . TYR A 1 374 ? 34.036 2.308 -22.092 1.00 35.22 374 TYR A C 1
ATOM 2957 O O . TYR A 1 374 ? 34.848 1.756 -22.825 1.00 35.22 374 TYR A O 1
ATOM 2965 N N . ALA A 1 375 ? 32.714 2.141 -22.242 1.00 32.03 375 ALA A N 1
ATOM 2966 C CA . ALA A 1 375 ? 32.102 1.327 -23.300 1.00 32.03 375 ALA A CA 1
ATOM 2967 C C . ALA A 1 375 ? 31.921 2.072 -24.642 1.00 32.03 375 ALA A C 1
ATOM 2969 O O . ALA A 1 375 ? 31.850 1.438 -25.688 1.00 32.03 375 ALA A O 1
ATOM 2970 N N . LEU A 1 376 ? 31.848 3.407 -24.632 1.00 32.41 376 LEU A N 1
ATOM 2971 C CA . LEU A 1 376 ? 31.642 4.233 -25.829 1.00 32.41 376 LEU A CA 1
ATOM 2972 C C . LEU A 1 376 ? 32.935 4.815 -26.424 1.00 32.41 376 LEU A C 1
ATOM 2974 O O . LEU A 1 376 ? 32.949 5.053 -27.626 1.00 32.41 376 LEU A O 1
ATOM 2978 N N . ASP A 1 377 ? 34.033 4.985 -25.675 1.00 33.38 377 ASP A N 1
ATOM 2979 C CA . ASP A 1 377 ? 35.332 5.372 -26.269 1.00 33.38 377 ASP A CA 1
ATOM 2980 C C . ASP A 1 377 ? 35.951 4.228 -27.104 1.00 33.38 377 ASP A C 1
ATOM 2982 O O . ASP A 1 377 ? 36.775 4.474 -27.977 1.00 33.38 377 ASP A O 1
ATOM 2986 N N . GLN A 1 378 ? 35.472 2.992 -26.902 1.00 34.84 378 GLN A N 1
ATOM 2987 C CA . GLN A 1 378 ? 35.753 1.804 -27.726 1.00 34.84 378 GLN A CA 1
ATOM 2988 C C . GLN A 1 378 ? 34.790 1.631 -28.922 1.00 34.84 378 GLN A C 1
ATOM 2990 O O . GLN A 1 378 ? 35.071 0.853 -29.820 1.00 34.84 378 GLN A O 1
ATOM 2995 N N . MET A 1 379 ? 33.674 2.372 -28.987 1.00 32.00 379 MET A N 1
ATOM 2996 C CA . MET A 1 379 ? 32.804 2.436 -30.181 1.00 32.00 379 MET A CA 1
ATOM 2997 C C . MET A 1 379 ? 33.076 3.683 -31.042 1.00 32.00 379 MET A C 1
ATOM 2999 O O . MET A 1 379 ? 32.417 3.922 -32.057 1.00 32.00 379 MET A O 1
ATOM 3003 N N . ASN A 1 380 ? 34.048 4.508 -30.649 1.00 26.94 380 ASN A N 1
ATOM 3004 C CA . ASN A 1 380 ? 34.540 5.611 -31.457 1.00 26.94 380 ASN A CA 1
ATOM 3005 C C . ASN A 1 380 ? 35.463 5.058 -32.547 1.00 26.94 380 ASN A C 1
ATOM 3007 O O . ASN A 1 380 ? 36.648 4.913 -32.291 1.00 26.94 380 ASN A O 1
ATOM 3011 N N . LEU A 1 381 ? 34.938 4.804 -33.753 1.00 26.38 381 LEU A N 1
ATOM 3012 C CA . LEU A 1 381 ? 35.578 5.122 -35.043 1.00 26.38 381 LEU A CA 1
ATOM 3013 C C . LEU A 1 381 ? 34.616 4.814 -36.219 1.00 26.38 381 LEU A C 1
ATOM 3015 O O . LEU A 1 381 ? 34.426 3.684 -36.640 1.00 26.38 381 LEU A O 1
ATOM 3019 N N . VAL A 1 382 ? 34.039 5.888 -36.768 1.00 27.97 382 VAL A N 1
ATOM 3020 C CA . VAL A 1 382 ? 33.622 6.066 -38.175 1.00 27.97 382 VAL A CA 1
ATOM 3021 C C . VAL A 1 382 ? 32.797 4.940 -38.830 1.00 27.97 382 VAL A C 1
ATOM 3023 O O . VAL A 1 382 ? 33.291 4.163 -39.637 1.00 27.97 382 VAL A O 1
ATOM 3026 N N . SER A 1 383 ? 31.474 5.001 -38.669 1.00 26.55 383 SER A N 1
ATOM 3027 C CA . SER A 1 383 ? 30.533 4.716 -39.768 1.00 26.55 383 SER A CA 1
ATOM 3028 C C . SER A 1 383 ? 29.191 5.424 -39.524 1.00 26.55 383 SER A C 1
ATOM 3030 O O . SER A 1 383 ? 28.713 5.546 -38.397 1.00 26.55 383 SER A O 1
ATOM 3032 N N . ARG A 1 384 ? 28.607 6.013 -40.577 1.00 24.78 384 ARG A N 1
ATOM 3033 C CA . ARG A 1 384 ? 27.342 6.764 -40.497 1.00 24.78 384 ARG A CA 1
ATOM 3034 C C . ARG A 1 384 ? 26.179 5.795 -40.280 1.00 24.78 384 ARG A C 1
ATOM 3036 O O . ARG A 1 384 ? 25.658 5.248 -41.243 1.00 24.78 384 ARG A O 1
ATOM 3043 N N . CYS A 1 385 ? 25.725 5.654 -39.042 1.00 29.67 385 CYS A N 1
ATOM 3044 C CA . CYS A 1 385 ? 24.398 5.120 -38.756 1.00 29.67 385 CYS A CA 1
ATOM 3045 C C . CYS A 1 385 ? 23.357 6.236 -38.920 1.00 29.67 385 CYS A C 1
ATOM 3047 O O . CYS A 1 385 ? 23.417 7.250 -38.226 1.00 29.67 385 CYS A O 1
ATOM 3049 N N . ILE A 1 386 ? 22.384 6.054 -39.814 1.00 35.81 386 ILE A N 1
ATOM 3050 C CA . ILE A 1 386 ? 21.167 6.885 -39.892 1.00 35.81 386 ILE A CA 1
ATOM 3051 C C . ILE A 1 386 ? 20.159 6.355 -38.849 1.00 35.81 386 ILE A C 1
ATOM 3053 O O . ILE A 1 386 ? 19.010 6.074 -39.164 1.00 35.81 386 ILE A O 1
ATOM 3057 N N . LEU A 1 387 ? 20.614 6.122 -37.615 1.00 43.44 387 LEU A N 1
ATOM 3058 C CA . LEU A 1 387 ? 19.804 5.584 -36.518 1.00 43.44 387 LEU A CA 1
ATOM 3059 C C . LEU A 1 387 ? 19.628 6.660 -35.434 1.00 43.44 387 LEU A C 1
ATOM 3061 O O . LEU A 1 387 ? 20.562 7.435 -35.197 1.00 43.44 387 LEU A O 1
ATOM 3065 N N . PRO A 1 388 ? 18.486 6.718 -34.725 1.00 47.34 388 PRO A N 1
ATOM 3066 C CA . PRO A 1 388 ? 18.428 7.422 -33.448 1.00 47.34 388 PRO A CA 1
ATOM 3067 C C . PRO A 1 388 ? 19.434 6.781 -32.475 1.00 47.34 388 PRO A C 1
ATOM 3069 O O . PRO A 1 388 ? 19.586 5.561 -32.446 1.00 47.34 388 PRO A O 1
ATOM 3072 N N . GLN A 1 389 ? 20.163 7.593 -31.702 1.00 55.12 389 GLN A N 1
ATOM 3073 C CA . GLN A 1 389 ? 21.190 7.090 -30.777 1.00 55.12 389 GLN A CA 1
ATOM 3074 C C . GLN A 1 389 ? 20.587 6.063 -29.798 1.00 55.12 389 GLN A C 1
ATOM 3076 O O . GLN A 1 389 ? 19.556 6.365 -29.190 1.00 55.12 389 GLN A O 1
ATOM 3081 N N . PRO A 1 390 ? 21.203 4.878 -29.610 1.00 59.44 390 PRO A N 1
ATOM 3082 C CA . PRO A 1 390 ? 20.678 3.871 -28.696 1.00 59.44 390 PRO A CA 1
ATOM 3083 C C . PRO A 1 390 ? 20.703 4.382 -27.251 1.00 59.44 390 PRO A C 1
ATOM 3085 O O . PRO A 1 390 ? 21.701 4.938 -26.780 1.00 59.44 390 PRO A O 1
ATOM 3088 N N . LYS A 1 391 ? 19.614 4.155 -26.511 1.00 64.38 391 LYS A N 1
ATOM 3089 C CA . LYS A 1 391 ? 19.560 4.456 -25.078 1.00 64.38 391 LYS A CA 1
ATOM 3090 C C . LYS A 1 391 ? 20.197 3.305 -24.307 1.00 64.38 391 LYS A C 1
ATOM 3092 O O . LYS A 1 391 ? 19.650 2.208 -24.244 1.00 64.38 391 LYS A O 1
ATOM 3097 N N . VAL A 1 392 ? 21.365 3.564 -23.726 1.00 68.25 392 VAL A N 1
ATOM 3098 C CA . VAL A 1 392 ? 22.096 2.586 -22.905 1.00 68.25 392 VAL A CA 1
ATOM 3099 C C . VAL A 1 392 ? 21.835 2.842 -21.422 1.00 68.25 392 VAL A C 1
ATOM 3101 O O . VAL A 1 392 ? 22.133 3.948 -20.969 1.00 68.25 392 VAL A O 1
ATOM 3104 N N . ILE A 1 393 ? 21.355 1.826 -20.701 1.00 73.44 393 ILE A N 1
ATOM 3105 C CA . ILE A 1 393 ? 21.162 1.797 -19.243 1.00 73.44 393 ILE A CA 1
ATOM 3106 C C . ILE A 1 393 ? 22.194 0.840 -18.642 1.00 73.44 393 ILE A C 1
ATOM 3108 O O . ILE A 1 393 ? 22.216 -0.344 -18.977 1.00 73.44 393 ILE A O 1
ATOM 3112 N N . ALA A 1 394 ? 23.038 1.336 -17.740 1.00 70.75 394 ALA A N 1
ATOM 3113 C CA . ALA A 1 394 ? 24.052 0.522 -17.072 1.00 70.75 394 ALA A CA 1
ATOM 3114 C C . ALA A 1 394 ? 23.589 0.088 -15.672 1.00 70.75 394 ALA A C 1
ATOM 3116 O O . ALA A 1 394 ? 23.241 0.925 -14.841 1.00 70.75 394 ALA A O 1
ATOM 3117 N N . LEU A 1 395 ? 23.656 -1.216 -15.389 1.00 78.44 395 LEU A N 1
ATOM 3118 C CA . LEU A 1 395 ? 23.344 -1.834 -14.094 1.00 78.44 395 LEU A CA 1
ATOM 3119 C C . LEU A 1 395 ? 24.566 -2.607 -13.541 1.00 78.44 395 LEU A C 1
ATOM 3121 O O . LEU A 1 395 ? 24.484 -3.816 -13.311 1.00 78.44 395 LEU A O 1
ATOM 3125 N N . PRO A 1 396 ? 25.724 -1.947 -13.348 1.00 71.31 396 PRO A N 1
ATOM 3126 C CA . PRO A 1 396 ? 26.977 -2.616 -13.002 1.00 71.31 396 PRO A CA 1
ATOM 3127 C C . PRO A 1 396 ? 26.976 -3.220 -11.592 1.00 71.31 396 PRO A C 1
ATOM 3129 O O . PRO A 1 396 ? 27.607 -4.244 -11.372 1.00 71.31 396 PRO A O 1
ATOM 3132 N N . ASP A 1 397 ? 26.251 -2.618 -10.647 1.00 79.75 397 ASP A N 1
ATOM 3133 C CA . ASP A 1 397 ? 26.301 -2.998 -9.229 1.00 79.75 397 ASP A CA 1
ATOM 3134 C C . ASP A 1 397 ? 25.243 -4.059 -8.841 1.00 79.75 397 ASP A C 1
ATOM 3136 O O . ASP A 1 397 ? 25.145 -4.479 -7.690 1.00 79.75 397 ASP A O 1
ATOM 3140 N N . PHE A 1 398 ? 24.464 -4.556 -9.808 1.00 82.75 398 PHE A N 1
ATOM 3141 C CA . PHE A 1 398 ? 23.341 -5.478 -9.592 1.00 82.75 398 PHE A CA 1
ATOM 3142 C C . PHE A 1 398 ? 23.730 -6.964 -9.697 1.00 82.75 398 PHE A C 1
ATOM 3144 O O . PHE A 1 398 ? 23.106 -7.759 -10.402 1.00 82.75 398 PHE A O 1
ATOM 3151 N N . ASN A 1 399 ? 24.767 -7.363 -8.966 1.00 78.56 399 ASN A N 1
ATOM 3152 C CA . ASN A 1 399 ? 25.408 -8.676 -9.122 1.00 78.56 399 ASN A CA 1
ATOM 3153 C C . ASN A 1 399 ? 24.609 -9.880 -8.594 1.00 78.56 399 ASN A C 1
ATOM 3155 O O . ASN A 1 399 ? 24.882 -11.022 -8.973 1.00 78.56 399 ASN A O 1
ATOM 3159 N N . ASN A 1 400 ? 23.621 -9.638 -7.730 1.00 85.38 400 ASN A N 1
ATOM 3160 C CA . ASN A 1 400 ? 22.812 -10.678 -7.089 1.00 85.38 400 ASN A CA 1
ATOM 3161 C C . ASN A 1 400 ? 21.392 -10.800 -7.666 1.00 85.38 400 ASN A C 1
ATOM 3163 O O . ASN A 1 400 ? 20.576 -11.552 -7.124 1.00 85.38 400 ASN A O 1
ATOM 3167 N N . LEU A 1 401 ? 21.092 -10.112 -8.776 1.00 90.00 401 LEU A N 1
ATOM 3168 C CA . LEU A 1 401 ? 19.770 -10.189 -9.390 1.00 90.00 401 LEU A CA 1
ATOM 3169 C C . LEU A 1 401 ? 19.459 -11.611 -9.869 1.00 90.00 401 LEU A C 1
ATOM 3171 O O . LEU A 1 401 ? 20.159 -12.216 -10.679 1.00 90.00 401 LEU A O 1
ATOM 3175 N N . SER A 1 402 ? 18.349 -12.142 -9.372 1.00 92.31 402 SER A N 1
ATOM 3176 C CA . SER A 1 402 ? 17.750 -13.397 -9.815 1.00 92.31 402 SER A CA 1
ATOM 3177 C C . SER A 1 402 ? 16.692 -13.174 -10.900 1.00 92.31 402 SER A C 1
ATOM 3179 O O . SER A 1 402 ? 16.514 -14.043 -11.759 1.00 92.31 402 SER A O 1
ATOM 3181 N N . SER A 1 403 ? 16.031 -12.010 -10.883 1.00 93.31 403 SER A N 1
ATOM 3182 C CA . SER A 1 403 ? 15.021 -11.586 -11.854 1.00 93.31 403 SER A CA 1
ATOM 3183 C C . SER A 1 403 ? 15.187 -10.115 -12.214 1.00 93.31 403 SER A C 1
ATOM 3185 O O . SER A 1 403 ? 15.384 -9.284 -11.324 1.00 93.31 403 SER A O 1
ATOM 3187 N N . LEU A 1 404 ? 15.044 -9.810 -13.502 1.00 90.88 404 LEU A N 1
ATOM 3188 C CA . LEU A 1 404 ? 14.889 -8.452 -14.014 1.00 90.88 404 LEU A CA 1
ATOM 3189 C C . LEU A 1 404 ? 13.633 -8.375 -14.894 1.00 90.88 404 LEU A C 1
ATOM 3191 O O . LEU A 1 404 ? 13.528 -9.104 -15.887 1.00 90.88 404 LEU A O 1
ATOM 3195 N N . ASP A 1 405 ? 12.720 -7.475 -14.533 1.00 89.81 405 ASP A N 1
ATOM 3196 C CA . ASP A 1 405 ? 11.482 -7.211 -15.266 1.00 89.81 405 ASP A CA 1
ATOM 3197 C C . ASP A 1 405 ? 11.529 -5.792 -15.842 1.00 89.81 405 ASP A C 1
ATOM 3199 O O . ASP A 1 405 ? 11.778 -4.821 -15.124 1.00 89.81 405 ASP A O 1
ATOM 3203 N N . ILE A 1 406 ? 11.282 -5.665 -17.141 1.00 84.94 406 ILE A N 1
ATOM 3204 C CA . ILE A 1 406 ? 11.330 -4.386 -17.848 1.00 84.94 406 ILE A CA 1
ATOM 3205 C C . ILE A 1 406 ? 9.951 -4.118 -18.442 1.00 84.94 406 ILE A C 1
ATOM 3207 O O . ILE A 1 406 ? 9.462 -4.901 -19.259 1.00 84.94 406 ILE A O 1
ATOM 3211 N N . ASP A 1 407 ? 9.345 -3.002 -18.054 1.00 79.62 407 ASP A N 1
ATOM 3212 C CA . ASP A 1 407 ? 8.100 -2.519 -18.649 1.00 79.62 407 ASP A CA 1
ATOM 3213 C C . ASP A 1 407 ? 8.404 -1.354 -19.612 1.00 79.62 407 ASP A C 1
ATOM 3215 O O . ASP A 1 407 ? 9.210 -0.476 -19.310 1.00 79.62 407 ASP A O 1
ATOM 3219 N N . SER A 1 408 ? 7.768 -1.330 -20.785 1.00 72.62 408 SER A N 1
ATOM 3220 C CA . SER A 1 408 ? 7.796 -0.189 -21.717 1.00 72.62 408 SER A CA 1
ATOM 3221 C C . SER A 1 408 ? 6.455 0.547 -21.698 1.00 72.62 408 SER A C 1
ATOM 3223 O O . SER A 1 408 ? 5.405 -0.098 -21.773 1.00 72.62 408 SER A O 1
ATOM 3225 N N . PHE A 1 409 ? 6.513 1.880 -21.580 1.00 59.69 409 PHE A N 1
ATOM 3226 C CA . PHE A 1 409 ? 5.372 2.750 -21.269 1.00 59.69 409 PHE A CA 1
ATOM 3227 C C . PHE A 1 409 ? 4.779 3.525 -22.461 1.00 59.69 409 PHE A C 1
ATOM 3229 O O . PHE A 1 409 ? 3.739 4.157 -22.315 1.00 59.69 409 PHE A O 1
ATOM 3236 N N . GLU A 1 410 ? 5.387 3.499 -23.649 1.00 59.72 410 GLU A N 1
ATOM 3237 C CA . GLU A 1 410 ? 5.026 4.463 -24.702 1.00 59.72 410 GLU A CA 1
ATOM 3238 C C . GLU A 1 410 ? 4.181 3.926 -25.851 1.00 59.72 410 GLU A C 1
ATOM 3240 O O . GLU A 1 410 ? 4.433 2.838 -26.367 1.00 59.72 410 GLU A O 1
ATOM 3245 N N . ASP A 1 411 ? 3.273 4.776 -26.347 1.00 50.50 411 ASP A N 1
ATOM 3246 C CA . ASP A 1 411 ? 2.589 4.707 -27.645 1.00 50.50 411 ASP A CA 1
ATOM 3247 C C . ASP A 1 411 ? 3.494 5.257 -28.783 1.00 50.50 411 ASP A C 1
ATOM 3249 O O . ASP A 1 411 ? 3.230 6.282 -29.393 1.00 50.50 411 ASP A O 1
ATOM 3253 N N . HIS A 1 412 ? 4.609 4.591 -29.084 1.00 54.06 412 HIS A N 1
ATOM 3254 C CA . HIS A 1 412 ? 5.265 4.707 -30.386 1.00 54.06 412 HIS A CA 1
ATOM 3255 C C . HIS A 1 412 ? 4.462 4.059 -31.526 1.00 54.06 412 HIS A C 1
ATOM 3257 O O . HIS A 1 412 ? 4.061 2.892 -31.446 1.00 54.06 412 HIS A O 1
ATOM 3263 N N . ASP A 1 413 ? 4.346 4.784 -32.635 1.00 59.22 413 ASP A N 1
ATOM 3264 C CA . ASP A 1 413 ? 3.906 4.241 -33.928 1.00 59.22 413 ASP A CA 1
ATOM 3265 C C . ASP A 1 413 ? 5.038 3.508 -34.674 1.00 59.22 413 ASP A C 1
ATOM 3267 O O . ASP A 1 413 ? 4.814 2.892 -35.715 1.00 59.22 413 ASP A O 1
ATOM 3271 N N . VAL A 1 414 ? 6.262 3.560 -34.137 1.00 60.72 414 VAL A N 1
ATOM 3272 C CA . VAL A 1 414 ? 7.470 2.976 -34.731 1.00 60.72 414 VAL A CA 1
ATOM 3273 C C . VAL A 1 414 ? 7.882 1.678 -34.021 1.00 60.72 414 VAL A C 1
ATOM 3275 O O . VAL A 1 414 ? 7.646 1.535 -32.816 1.00 60.72 414 VAL A O 1
ATOM 3278 N N . PRO A 1 415 ? 8.500 0.721 -34.737 1.00 66.88 415 PRO A N 1
ATOM 3279 C CA . PRO A 1 415 ? 9.025 -0.495 -34.127 1.00 66.88 415 PRO A CA 1
ATOM 3280 C C . PRO A 1 415 ? 10.203 -0.198 -33.188 1.00 66.88 415 PRO A C 1
ATOM 3282 O O . PRO A 1 415 ? 10.826 0.865 -33.242 1.00 66.88 415 PRO A O 1
ATOM 3285 N N . GLY A 1 416 ? 10.543 -1.169 -32.341 1.00 70.38 416 GLY A N 1
ATOM 3286 C CA . GLY A 1 416 ? 11.652 -1.031 -31.400 1.00 70.38 416 GLY A CA 1
ATOM 3287 C C . GLY A 1 416 ? 12.428 -2.308 -31.133 1.00 70.38 416 GLY A C 1
ATOM 3288 O O . GLY A 1 416 ? 11.928 -3.417 -31.318 1.00 70.38 416 GLY A O 1
ATOM 3289 N N . LEU A 1 417 ? 13.654 -2.134 -30.649 1.00 72.06 417 LEU A N 1
ATOM 3290 C CA . LEU A 1 417 ? 14.556 -3.201 -30.235 1.00 72.06 417 LEU A CA 1
ATOM 3291 C C . LEU A 1 417 ? 15.016 -2.979 -28.792 1.00 72.06 417 LEU A C 1
ATOM 3293 O O . LEU A 1 417 ? 15.390 -1.870 -28.403 1.00 72.06 417 LEU A O 1
ATOM 3297 N N . LEU A 1 418 ? 15.008 -4.050 -28.002 1.00 76.12 418 LEU A N 1
ATOM 3298 C CA . LEU A 1 418 ? 15.553 -4.083 -26.647 1.00 76.12 418 LEU A CA 1
ATOM 3299 C C . LEU A 1 418 ? 16.593 -5.197 -26.541 1.00 76.12 418 LEU A C 1
ATOM 3301 O O . LEU A 1 418 ? 16.276 -6.363 -26.781 1.00 76.12 418 LEU A O 1
ATOM 3305 N N . PHE A 1 419 ? 17.797 -4.836 -26.110 1.00 73.69 419 PHE A N 1
ATOM 3306 C CA . PHE A 1 419 ? 18.908 -5.747 -25.858 1.00 73.69 419 PHE A CA 1
ATOM 3307 C C . PHE A 1 419 ? 19.249 -5.772 -24.374 1.00 73.69 419 PHE A C 1
ATOM 3309 O O . PHE A 1 419 ? 19.323 -4.724 -23.732 1.00 73.69 419 PHE A O 1
ATOM 3316 N N . VAL A 1 420 ? 19.507 -6.964 -23.840 1.00 74.38 420 VAL A N 1
ATOM 3317 C CA . VAL A 1 420 ? 20.128 -7.131 -22.523 1.00 74.38 420 VAL A CA 1
ATOM 3318 C C . VAL A 1 420 ? 21.454 -7.856 -22.724 1.00 74.38 420 VAL A C 1
ATOM 3320 O O . VAL A 1 420 ? 21.485 -8.989 -23.214 1.00 74.38 420 VAL A O 1
ATOM 3323 N N . ALA A 1 421 ? 22.542 -7.175 -22.378 1.00 68.19 421 ALA A N 1
ATOM 3324 C CA . ALA A 1 421 ? 23.907 -7.627 -22.599 1.00 68.19 421 ALA A CA 1
ATOM 3325 C C . ALA A 1 421 ? 24.624 -7.899 -21.272 1.00 68.19 421 ALA A C 1
ATOM 3327 O O . ALA A 1 421 ? 24.537 -7.111 -20.325 1.00 68.19 421 ALA A O 1
ATOM 3328 N N . GLU A 1 422 ? 25.355 -9.013 -21.238 1.00 67.25 422 GLU A N 1
ATOM 3329 C CA . GLU A 1 422 ? 26.339 -9.307 -20.197 1.00 67.25 422 GLU A CA 1
ATOM 3330 C C . GLU A 1 422 ? 27.704 -8.766 -20.621 1.00 67.25 422 GLU A C 1
ATOM 3332 O O . GLU A 1 422 ? 28.103 -8.918 -21.779 1.00 67.25 422 GLU A O 1
ATOM 3337 N N . VAL A 1 423 ? 28.421 -8.145 -19.688 1.00 63.34 423 VAL A N 1
ATOM 3338 C CA . VAL A 1 423 ? 29.779 -7.644 -19.910 1.00 63.34 423 VAL A CA 1
ATOM 3339 C C . VAL A 1 423 ? 30.728 -8.327 -18.941 1.00 63.34 423 VAL A C 1
ATOM 3341 O O . VAL A 1 423 ? 30.664 -8.091 -17.735 1.00 63.34 423 VAL A O 1
ATOM 3344 N N . GLU A 1 424 ? 31.633 -9.149 -19.474 1.00 55.28 424 GLU A N 1
ATOM 3345 C CA . GLU A 1 424 ? 32.709 -9.745 -18.685 1.00 55.28 424 GLU A CA 1
ATOM 3346 C C . GLU A 1 424 ? 33.709 -8.668 -18.238 1.00 55.28 424 GLU A C 1
ATOM 3348 O O . GLU A 1 424 ? 34.313 -7.972 -19.051 1.00 55.28 424 GLU A O 1
ATOM 3353 N N . CYS A 1 425 ? 33.941 -8.551 -16.928 1.00 47.50 425 CYS A N 1
ATOM 3354 C CA . CYS A 1 425 ? 34.982 -7.681 -16.367 1.00 47.50 425 CYS A CA 1
ATOM 3355 C C . CYS A 1 425 ? 36.366 -8.368 -16.269 1.00 47.50 425 CYS A C 1
ATOM 3357 O O . CYS A 1 425 ? 37.137 -8.051 -15.361 1.00 47.50 425 CYS A O 1
ATOM 3359 N N . SER A 1 426 ? 36.707 -9.321 -17.150 1.00 43.56 426 SER A N 1
ATOM 3360 C CA . SER A 1 426 ? 38.043 -9.947 -17.173 1.00 43.56 426 SER A CA 1
ATOM 3361 C C . SER A 1 426 ? 38.990 -9.269 -18.164 1.00 43.56 426 SER A C 1
ATOM 3363 O O . SER A 1 426 ? 38.692 -9.093 -19.340 1.00 43.56 426 SER A O 1
ATOM 3365 N N . SER A 1 427 ? 40.173 -8.910 -17.671 1.00 39.34 427 SER A N 1
ATOM 3366 C CA . SER A 1 427 ? 41.132 -7.963 -18.251 1.00 39.34 427 SER A CA 1
ATOM 3367 C C . SER A 1 427 ? 41.920 -8.433 -19.488 1.00 39.34 427 SER A C 1
ATOM 3369 O O . SER A 1 427 ? 43.076 -8.037 -19.631 1.00 39.34 427 SER A O 1
ATOM 3371 N N . SER A 1 428 ? 41.380 -9.277 -20.374 1.00 38.72 428 SER A N 1
ATOM 3372 C CA . SER A 1 428 ? 42.162 -9.720 -21.548 1.00 38.72 428 SER A CA 1
ATOM 3373 C C . SER A 1 428 ? 41.415 -10.076 -22.838 1.00 38.72 428 SER A C 1
ATOM 3375 O O . SER A 1 428 ? 42.082 -10.421 -23.807 1.00 38.72 428 SER A O 1
ATOM 3377 N N . SER A 1 429 ? 40.089 -9.957 -22.917 1.00 37.69 429 SER A N 1
ATOM 3378 C CA . SER A 1 429 ? 39.361 -10.084 -24.194 1.00 37.69 429 SER A CA 1
ATOM 3379 C C . SER A 1 429 ? 37.918 -9.610 -24.029 1.00 37.69 429 SER A C 1
ATOM 3381 O O . SER A 1 429 ? 37.204 -10.132 -23.177 1.00 37.69 429 SER A O 1
ATOM 3383 N N . LEU A 1 430 ? 37.508 -8.620 -24.828 1.00 40.47 430 LEU A N 1
ATOM 3384 C CA . LEU A 1 430 ? 36.147 -8.084 -24.880 1.00 40.47 430 LEU A CA 1
ATOM 3385 C C . LEU A 1 430 ? 35.217 -9.084 -25.577 1.00 40.47 430 LEU A C 1
ATOM 3387 O O . LEU A 1 430 ? 35.088 -9.092 -26.795 1.00 40.47 430 LEU A O 1
ATOM 3391 N N . GLY A 1 431 ? 34.572 -9.947 -24.798 1.00 42.50 431 GLY A N 1
ATOM 3392 C CA . GLY A 1 431 ? 33.412 -10.707 -25.247 1.00 42.50 431 GLY A CA 1
ATOM 3393 C C . GLY A 1 431 ? 32.139 -10.056 -24.720 1.00 42.50 431 GLY A C 1
ATOM 3394 O O . GLY A 1 431 ? 31.741 -10.314 -23.587 1.00 42.50 431 GLY A O 1
ATOM 3395 N N . HIS A 1 432 ? 31.477 -9.213 -25.513 1.00 44.16 432 HIS A N 1
ATOM 3396 C CA . HIS A 1 432 ? 30.090 -8.846 -25.231 1.00 44.16 432 HIS A CA 1
ATOM 3397 C C . HIS A 1 432 ? 29.194 -9.949 -25.777 1.00 44.16 432 HIS A C 1
ATOM 3399 O O . HIS A 1 432 ? 29.072 -10.111 -26.987 1.00 44.16 432 HIS A O 1
ATOM 3405 N N . THR A 1 433 ? 28.553 -10.715 -24.897 1.00 50.53 433 THR A N 1
ATOM 3406 C CA . THR A 1 433 ? 27.564 -11.699 -25.347 1.00 50.53 433 THR A CA 1
ATOM 3407 C C . THR A 1 433 ? 26.175 -11.099 -25.154 1.00 50.53 433 THR A C 1
ATOM 3409 O O . THR A 1 433 ? 25.653 -11.035 -24.036 1.00 50.53 433 THR A O 1
ATOM 3412 N N . ALA A 1 434 ? 25.558 -10.630 -26.242 1.00 50.56 434 ALA A N 1
ATOM 3413 C CA . ALA A 1 434 ? 24.122 -10.372 -26.253 1.00 50.56 434 ALA A CA 1
ATOM 3414 C C . ALA A 1 434 ? 23.405 -11.721 -26.099 1.00 50.56 434 ALA A C 1
ATOM 3416 O O . ALA A 1 434 ? 23.625 -12.645 -26.875 1.00 50.56 434 ALA A O 1
ATOM 3417 N N . THR A 1 435 ? 22.581 -11.881 -25.069 1.00 60.94 435 THR A N 1
ATOM 3418 C CA . THR A 1 435 ? 22.016 -13.203 -24.721 1.00 60.94 435 THR A CA 1
ATOM 3419 C C . THR A 1 435 ? 20.497 -13.229 -24.726 1.00 60.94 435 THR A C 1
ATOM 3421 O O . THR A 1 435 ? 19.920 -14.317 -24.807 1.00 60.94 435 THR A O 1
ATOM 3424 N N . LYS A 1 436 ? 19.818 -12.072 -24.668 1.00 67.56 436 LYS A N 1
ATOM 3425 C CA . LYS A 1 436 ? 18.374 -11.962 -24.923 1.00 67.56 436 LYS A CA 1
ATOM 3426 C C . LYS A 1 436 ? 18.035 -10.626 -25.577 1.00 67.56 436 LYS A C 1
ATOM 3428 O O . LYS A 1 436 ? 18.449 -9.570 -25.101 1.00 67.56 436 LYS A O 1
ATOM 3433 N N . ALA A 1 437 ? 17.232 -10.699 -26.633 1.00 70.06 437 ALA A N 1
ATOM 3434 C CA . ALA A 1 437 ? 16.716 -9.542 -27.341 1.00 70.06 437 ALA A CA 1
ATOM 3435 C C . ALA A 1 437 ? 15.209 -9.675 -27.588 1.00 70.06 437 ALA A C 1
ATOM 3437 O O . ALA A 1 437 ? 14.655 -10.779 -27.680 1.00 70.06 437 ALA A O 1
ATOM 3438 N N . TRP A 1 438 ? 14.544 -8.532 -27.700 1.00 78.00 438 TRP A N 1
ATOM 3439 C CA . TRP A 1 438 ? 13.125 -8.436 -28.011 1.00 78.00 438 TRP A CA 1
ATOM 3440 C C . TRP A 1 438 ? 12.911 -7.439 -29.138 1.00 78.00 438 TRP A C 1
ATOM 3442 O O . TRP A 1 438 ? 13.509 -6.364 -29.149 1.00 78.00 438 TRP A O 1
ATOM 3452 N N . TYR A 1 439 ? 12.022 -7.808 -30.055 1.00 74.56 439 TYR A N 1
ATOM 3453 C CA . TYR A 1 439 ? 11.475 -6.919 -31.064 1.00 74.56 439 TYR A CA 1
ATOM 3454 C C . TYR A 1 439 ? 10.069 -6.492 -30.655 1.00 74.56 439 TYR A C 1
ATOM 3456 O O . TYR A 1 439 ? 9.241 -7.317 -30.250 1.00 74.56 439 TYR A O 1
ATOM 3464 N N . ILE A 1 440 ? 9.822 -5.194 -30.752 1.00 74.94 440 ILE A N 1
ATOM 3465 C CA . ILE A 1 440 ? 8.569 -4.535 -30.412 1.00 74.94 440 ILE A CA 1
ATOM 3466 C C . ILE A 1 440 ? 7.920 -4.133 -31.733 1.00 74.94 440 ILE A C 1
ATOM 3468 O O . ILE A 1 440 ? 8.433 -3.264 -32.437 1.00 74.94 440 ILE A O 1
ATOM 3472 N N . GLU A 1 441 ? 6.813 -4.789 -32.078 1.00 74.12 441 GLU A N 1
ATOM 3473 C CA . GLU A 1 441 ? 6.059 -4.488 -33.297 1.00 74.12 441 GLU A CA 1
ATOM 3474 C C . GLU A 1 441 ? 5.325 -3.140 -33.167 1.00 74.12 441 GLU A C 1
ATOM 3476 O O . GLU A 1 441 ? 4.913 -2.774 -32.060 1.00 74.12 441 GLU A O 1
ATOM 3481 N N . PRO A 1 442 ? 5.103 -2.413 -34.278 1.00 69.38 442 PRO A N 1
ATOM 3482 C CA . PRO A 1 442 ? 4.281 -1.207 -34.259 1.00 69.38 442 PRO A CA 1
ATOM 3483 C C . PRO A 1 442 ? 2.842 -1.534 -33.833 1.00 69.38 442 PRO A C 1
ATOM 3485 O O . PRO A 1 442 ? 2.346 -2.653 -34.015 1.00 69.38 442 PRO A O 1
ATOM 3488 N N . ALA A 1 443 ? 2.142 -0.554 -33.260 1.00 67.75 443 ALA A N 1
ATOM 3489 C CA . ALA A 1 443 ? 0.740 -0.729 -32.901 1.00 67.75 443 ALA A CA 1
ATOM 3490 C C . ALA A 1 443 ? -0.118 -0.882 -34.173 1.00 67.75 443 ALA A C 1
ATOM 3492 O O . ALA A 1 443 ? -0.124 -0.015 -35.040 1.00 67.75 443 ALA A O 1
ATOM 3493 N N . LEU A 1 444 ? -0.858 -1.991 -34.292 1.00 64.94 444 LEU A N 1
ATOM 3494 C CA . LEU A 1 444 ? -1.702 -2.266 -35.468 1.00 64.94 444 LEU A CA 1
ATOM 3495 C C . LEU A 1 444 ? -2.969 -1.395 -35.514 1.00 64.94 444 LEU A C 1
ATOM 3497 O O . LEU A 1 444 ? -3.545 -1.201 -36.583 1.00 64.94 444 LEU A O 1
ATOM 3501 N N . ALA A 1 445 ? -3.427 -0.919 -34.355 1.00 64.94 445 ALA A N 1
ATOM 3502 C CA . ALA A 1 445 ? -4.567 -0.026 -34.206 1.00 64.94 445 ALA A CA 1
ATOM 3503 C C . ALA A 1 445 ? -4.479 0.725 -32.874 1.00 64.94 445 ALA A C 1
ATOM 3505 O O . ALA A 1 445 ? -3.976 0.195 -31.876 1.00 64.94 445 ALA A O 1
ATOM 3506 N N . GLU A 1 446 ? -5.034 1.933 -32.848 1.00 59.56 446 GLU A N 1
ATOM 3507 C CA . GLU A 1 446 ? -5.190 2.723 -31.631 1.00 59.56 446 GLU A CA 1
ATOM 3508 C C . GLU A 1 446 ? -5.971 1.909 -30.580 1.00 59.56 446 GLU A C 1
ATOM 3510 O O . GLU A 1 446 ? -7.085 1.445 -30.828 1.00 59.56 446 GLU A O 1
ATOM 3515 N N . GLY A 1 447 ? -5.358 1.657 -29.419 1.00 56.97 447 GLY A N 1
ATOM 3516 C CA . GLY A 1 447 ? -5.994 0.917 -28.322 1.00 56.97 447 GLY A CA 1
ATOM 3517 C C . GLY A 1 447 ? -5.636 -0.568 -28.209 1.00 56.97 447 GLY A C 1
ATOM 3518 O O . GLY A 1 447 ? -6.017 -1.183 -27.214 1.00 56.97 447 GLY A O 1
ATOM 3519 N N . GLN A 1 448 ? -4.893 -1.160 -29.153 1.00 61.50 448 GLN A N 1
ATOM 3520 C CA . GLN A 1 448 ? -4.422 -2.546 -29.008 1.00 61.50 448 GLN A CA 1
ATOM 3521 C C . GLN A 1 448 ? -3.046 -2.631 -28.327 1.00 61.50 448 GLN A C 1
ATOM 3523 O O . GLN A 1 448 ? -2.178 -1.803 -28.607 1.00 61.50 448 GLN A O 1
ATOM 3528 N N . PRO A 1 449 ? -2.812 -3.635 -27.454 1.00 62.09 449 PRO A N 1
ATOM 3529 C CA . PRO A 1 449 ? -1.483 -3.891 -26.910 1.00 62.09 449 PRO A CA 1
ATOM 3530 C C . PRO A 1 449 ? -0.528 -4.293 -28.039 1.00 62.09 449 PRO A C 1
ATOM 3532 O O . PRO A 1 449 ? -0.908 -5.036 -28.950 1.00 62.09 449 PRO A O 1
ATOM 3535 N N . ARG A 1 450 ? 0.723 -3.826 -27.972 1.00 68.94 450 ARG A N 1
ATOM 3536 C CA . ARG A 1 450 ? 1.745 -4.217 -28.946 1.00 68.94 450 ARG A CA 1
ATOM 3537 C C . ARG A 1 450 ? 2.064 -5.697 -28.841 1.00 68.94 450 ARG A C 1
ATOM 3539 O O . ARG A 1 450 ? 2.035 -6.300 -27.767 1.00 68.94 450 ARG A O 1
ATOM 3546 N N . LYS A 1 451 ? 2.432 -6.270 -29.980 1.00 73.50 451 LYS A N 1
ATOM 3547 C CA . LYS A 1 451 ? 3.026 -7.598 -30.020 1.00 73.50 451 LYS A CA 1
ATOM 3548 C C . LYS A 1 451 ? 4.515 -7.475 -29.735 1.00 73.50 451 LYS A C 1
ATOM 3550 O O . LYS A 1 451 ? 5.223 -6.671 -30.336 1.00 73.50 451 LYS A O 1
ATOM 3555 N N . ILE A 1 452 ? 4.975 -8.295 -28.801 1.00 71.62 452 ILE A N 1
ATOM 3556 C CA . ILE A 1 452 ? 6.385 -8.428 -28.463 1.00 71.62 452 ILE A CA 1
ATOM 3557 C C . ILE A 1 452 ? 6.820 -9.800 -28.927 1.00 71.62 452 ILE A C 1
ATOM 3559 O O . ILE A 1 452 ? 6.270 -10.819 -28.500 1.00 71.62 452 ILE A O 1
ATOM 3563 N N . ARG A 1 453 ? 7.847 -9.828 -29.767 1.00 70.19 453 ARG A N 1
ATOM 3564 C CA . ARG A 1 453 ? 8.460 -11.066 -30.219 1.00 70.19 453 ARG A CA 1
ATOM 3565 C C . ARG A 1 453 ? 9.825 -11.192 -29.574 1.00 70.19 453 ARG A C 1
ATOM 3567 O O . ARG A 1 453 ? 10.710 -10.367 -29.789 1.00 70.19 453 ARG A O 1
ATOM 3574 N N . ARG A 1 454 ? 10.008 -12.245 -28.776 1.00 67.00 454 ARG A N 1
ATOM 3575 C CA . ARG A 1 454 ? 11.347 -12.613 -28.319 1.00 67.00 454 ARG A CA 1
ATOM 3576 C C . ARG A 1 454 ? 12.153 -13.041 -29.537 1.00 67.00 454 ARG A C 1
ATOM 3578 O O . ARG A 1 454 ? 11.729 -13.927 -30.280 1.00 67.00 454 ARG A O 1
ATOM 3585 N N . LEU A 1 455 ? 13.300 -12.413 -29.716 1.00 60.16 455 LEU A N 1
ATOM 3586 C CA . LEU A 1 455 ? 14.255 -12.812 -30.727 1.00 60.16 455 LEU A CA 1
ATOM 3587 C C . LEU A 1 455 ? 15.022 -14.008 -30.145 1.00 60.16 455 LEU A C 1
ATOM 3589 O O . LEU A 1 455 ? 15.497 -13.962 -29.007 1.00 60.16 455 LEU A O 1
ATOM 3593 N N . GLY A 1 456 ? 14.974 -15.145 -30.844 1.00 49.00 456 GLY A N 1
ATOM 3594 C CA . GLY A 1 456 ? 15.640 -16.373 -30.405 1.00 49.00 456 GLY A CA 1
ATOM 3595 C C . GLY A 1 456 ? 17.164 -16.253 -30.481 1.00 49.00 456 GLY A C 1
ATOM 3596 O O . GLY A 1 456 ? 17.691 -15.261 -30.969 1.00 49.00 456 GLY A O 1
ATOM 3597 N N . ASN A 1 457 ? 17.871 -17.298 -30.049 1.00 45.06 457 ASN A N 1
ATOM 3598 C CA . ASN A 1 457 ? 19.291 -17.457 -30.366 1.00 45.06 457 ASN A CA 1
ATOM 3599 C C . ASN A 1 457 ? 19.377 -17.971 -31.814 1.00 45.06 457 ASN A C 1
ATOM 3601 O O . ASN A 1 457 ? 19.385 -19.182 -32.032 1.00 45.06 457 ASN A O 1
ATOM 3605 N N . GLY A 1 458 ? 19.302 -17.076 -32.797 1.00 38.69 458 GLY A N 1
ATOM 3606 C CA . GLY A 1 458 ? 19.366 -17.437 -34.211 1.00 38.69 458 GLY A CA 1
ATOM 3607 C C . GLY A 1 458 ? 18.993 -16.293 -35.153 1.00 38.69 458 GLY A C 1
ATOM 3608 O O . GLY A 1 458 ? 18.058 -15.539 -34.883 1.00 38.69 458 GLY A O 1
ATOM 3609 N N . ASN A 1 459 ? 19.730 -16.232 -36.260 1.00 36.25 459 ASN A N 1
ATOM 3610 C CA . ASN A 1 459 ? 19.683 -15.265 -37.352 1.00 36.25 459 ASN A CA 1
ATOM 3611 C C . ASN A 1 459 ? 18.252 -14.976 -37.824 1.00 36.25 459 ASN A C 1
ATOM 3613 O O . ASN A 1 459 ? 17.618 -15.770 -38.525 1.00 36.25 459 ASN A O 1
ATOM 3617 N N . HIS A 1 460 ? 17.735 -13.817 -37.426 1.00 37.69 460 HIS A N 1
ATOM 3618 C CA . HIS A 1 460 ? 16.637 -13.171 -38.131 1.00 37.69 460 HIS A CA 1
ATOM 3619 C C . HIS A 1 460 ? 17.277 -12.237 -39.165 1.00 37.69 460 HIS A C 1
ATOM 3621 O O . HIS A 1 460 ? 18.228 -11.561 -38.801 1.00 37.69 460 HIS A O 1
ATOM 3627 N N . PRO A 1 461 ? 16.771 -12.101 -40.399 1.00 43.41 461 PRO A N 1
ATOM 3628 C CA . PRO A 1 461 ? 17.371 -11.190 -41.385 1.00 43.41 461 PRO A CA 1
ATOM 3629 C C . PRO A 1 461 ? 17.380 -9.714 -40.936 1.00 43.41 461 PRO A C 1
ATOM 3631 O O . PRO A 1 461 ? 18.195 -8.925 -41.394 1.00 43.41 461 PRO A O 1
ATOM 3634 N N . GLU A 1 462 ? 16.508 -9.346 -39.991 1.00 39.47 462 GLU A N 1
ATOM 3635 C CA . GLU A 1 462 ? 16.492 -8.035 -39.314 1.00 39.47 462 GLU A CA 1
ATOM 3636 C C . GLU A 1 462 ? 17.594 -7.896 -38.238 1.00 39.47 462 GLU A C 1
ATOM 3638 O O . GLU A 1 462 ? 17.897 -6.789 -37.810 1.00 39.47 462 GLU A O 1
ATOM 3643 N N . LEU A 1 463 ? 18.171 -9.018 -37.796 1.00 38.72 463 LEU A N 1
ATOM 3644 C CA . LEU A 1 463 ? 19.249 -9.158 -36.809 1.00 38.72 463 LEU A CA 1
ATOM 3645 C C . LEU A 1 463 ? 20.595 -9.562 -37.422 1.00 38.72 463 LEU A C 1
ATOM 3647 O O . LEU A 1 463 ? 21.603 -9.356 -36.763 1.00 38.72 463 LEU A O 1
ATOM 3651 N N . ASP A 1 464 ? 20.649 -10.068 -38.659 1.00 38.16 464 ASP A N 1
ATOM 3652 C CA . ASP A 1 464 ? 21.916 -10.339 -39.366 1.00 38.16 464 ASP A CA 1
ATOM 3653 C C . ASP A 1 464 ? 22.762 -9.057 -39.513 1.00 38.16 464 ASP A C 1
ATOM 3655 O O . ASP A 1 464 ? 23.980 -9.114 -39.612 1.00 38.16 464 ASP A O 1
ATOM 3659 N N . GLY A 1 465 ? 22.121 -7.885 -39.456 1.00 38.75 465 GLY A N 1
ATOM 3660 C CA . GLY A 1 465 ? 22.782 -6.583 -39.373 1.00 38.75 465 GLY A CA 1
ATOM 3661 C C . GLY A 1 465 ? 23.203 -6.114 -37.982 1.00 38.75 465 GLY A C 1
ATOM 3662 O O . GLY A 1 465 ? 23.848 -5.079 -37.851 1.00 38.75 465 GLY A O 1
ATOM 3663 N N . LEU A 1 466 ? 22.781 -6.832 -36.945 1.00 38.50 466 LEU A N 1
ATOM 3664 C CA . LEU A 1 466 ? 23.004 -6.524 -35.532 1.00 38.50 466 LEU A CA 1
ATOM 3665 C C . LEU A 1 466 ? 23.881 -7.586 -34.850 1.00 38.50 466 LEU A C 1
ATOM 3667 O O . LEU A 1 466 ? 24.464 -7.286 -33.814 1.00 38.50 466 LEU A O 1
ATOM 3671 N N . ASP A 1 467 ? 24.044 -8.776 -35.439 1.00 35.62 467 ASP A N 1
ATOM 3672 C CA . ASP A 1 467 ? 25.121 -9.718 -35.100 1.00 35.62 467 ASP A CA 1
ATOM 3673 C C . ASP A 1 467 ? 26.511 -9.083 -35.348 1.00 35.62 467 ASP A C 1
ATOM 3675 O O . ASP A 1 467 ? 27.471 -9.403 -34.648 1.00 35.62 467 ASP A O 1
ATOM 3679 N N . ASP A 1 468 ? 26.592 -8.064 -36.216 1.00 36.06 468 ASP A N 1
ATOM 3680 C CA . ASP A 1 468 ? 27.760 -7.182 -36.379 1.00 36.06 468 ASP A CA 1
ATOM 3681 C C . ASP A 1 468 ? 27.977 -6.190 -35.218 1.00 36.06 468 ASP A C 1
ATOM 3683 O O . ASP A 1 468 ? 29.035 -5.572 -35.134 1.00 36.06 468 ASP A O 1
ATOM 3687 N N . ILE A 1 469 ? 27.055 -6.066 -34.252 1.00 37.88 469 ILE A N 1
ATOM 3688 C CA . ILE A 1 469 ? 27.340 -5.342 -32.994 1.00 37.88 469 ILE A CA 1
ATOM 3689 C C . ILE A 1 469 ? 28.377 -6.117 -32.166 1.00 37.88 469 ILE A C 1
ATOM 3691 O O . ILE A 1 469 ? 29.166 -5.511 -31.442 1.00 37.88 469 ILE A O 1
ATOM 3695 N N . GLY A 1 470 ? 28.422 -7.449 -32.304 1.00 35.69 470 GLY A N 1
ATOM 3696 C CA . GLY A 1 470 ? 29.476 -8.297 -31.736 1.00 35.69 470 GLY A CA 1
ATOM 3697 C C . GLY A 1 470 ? 30.824 -8.195 -32.466 1.00 35.69 470 GLY A C 1
ATOM 3698 O O . GLY A 1 470 ? 31.829 -8.659 -31.934 1.00 35.69 470 GLY A O 1
ATOM 3699 N N . HIS A 1 471 ? 30.852 -7.562 -33.645 1.00 34.00 471 HIS A N 1
ATOM 3700 C CA . HIS A 1 471 ? 32.038 -7.307 -34.472 1.00 34.00 471 HIS A CA 1
ATOM 3701 C C . HIS A 1 471 ? 32.273 -5.812 -34.739 1.00 34.00 471 HIS A C 1
ATOM 3703 O O . HIS A 1 471 ? 33.021 -5.446 -35.644 1.00 34.00 471 HIS A O 1
ATOM 3709 N N . TRP A 1 472 ? 31.716 -4.924 -33.906 1.00 36.28 472 TRP A N 1
ATOM 3710 C CA . TRP A 1 472 ? 31.975 -3.481 -34.005 1.00 36.28 472 TRP A CA 1
ATOM 3711 C C . TRP A 1 472 ? 33.408 -3.067 -33.645 1.00 36.28 472 TRP A C 1
ATOM 3713 O O . TRP A 1 472 ? 33.748 -1.887 -33.708 1.00 36.28 472 TRP A O 1
ATOM 3723 N N . ASP A 1 473 ? 34.251 -4.041 -33.327 1.00 34.16 473 ASP A N 1
ATOM 3724 C CA . ASP A 1 473 ? 35.654 -3.877 -33.010 1.00 34.16 473 ASP A CA 1
ATOM 3725 C C . ASP A 1 473 ? 36.473 -4.757 -33.969 1.00 34.16 473 ASP A C 1
ATOM 3727 O O . ASP A 1 473 ? 36.828 -5.876 -33.620 1.00 34.16 473 ASP A O 1
ATOM 3731 N N . GLU A 1 474 ? 36.687 -4.294 -35.216 1.00 30.77 474 GLU A N 1
ATOM 3732 C CA . GLU A 1 474 ? 37.890 -4.668 -35.996 1.00 30.77 474 GLU A CA 1
ATOM 3733 C C . GLU A 1 474 ? 38.176 -3.881 -37.299 1.00 30.77 474 GLU A C 1
ATOM 3735 O O . GLU A 1 474 ? 39.305 -3.936 -37.780 1.00 30.77 474 GLU A O 1
ATOM 3740 N N . THR A 1 475 ? 37.273 -3.080 -37.883 1.00 34.47 475 THR A N 1
ATOM 3741 C CA . THR A 1 475 ? 37.571 -2.423 -39.190 1.00 34.47 475 THR A CA 1
ATOM 3742 C C . THR A 1 475 ? 37.956 -0.944 -39.144 1.00 34.47 475 THR A C 1
ATOM 3744 O O . THR A 1 475 ? 38.083 -0.307 -40.188 1.00 34.47 475 THR A O 1
ATOM 3747 N N . ALA A 1 476 ? 38.223 -0.376 -37.970 1.00 34.19 476 ALA A N 1
ATOM 3748 C CA . ALA A 1 476 ? 38.618 1.029 -37.863 1.00 34.19 476 ALA A CA 1
ATOM 3749 C C . ALA A 1 476 ? 40.130 1.303 -37.978 1.00 34.19 476 ALA A C 1
ATOM 3751 O O . ALA A 1 476 ? 40.548 2.460 -37.894 1.00 34.19 476 ALA A O 1
ATOM 3752 N N . ALA A 1 477 ? 40.966 0.278 -38.172 1.00 35.62 477 ALA A N 1
ATOM 3753 C CA . ALA A 1 477 ? 42.415 0.463 -38.136 1.00 35.62 477 ALA A CA 1
ATOM 3754 C C . ALA A 1 477 ? 43.215 -0.283 -39.212 1.00 35.62 477 ALA A C 1
ATOM 3756 O O . ALA A 1 477 ? 44.358 -0.607 -38.946 1.00 35.62 477 ALA A O 1
ATOM 3757 N N . VAL A 1 478 ? 42.697 -0.486 -40.430 1.00 39.28 478 VAL A N 1
ATOM 3758 C CA . VAL A 1 478 ? 43.528 -0.485 -41.656 1.00 39.28 478 VAL A CA 1
ATOM 3759 C C . VAL A 1 478 ? 42.643 -0.140 -42.859 1.00 39.28 478 VAL A C 1
ATOM 3761 O O . VAL A 1 478 ? 42.005 -1.009 -43.440 1.00 39.28 478 VAL A O 1
ATOM 3764 N N . SER A 1 479 ? 42.649 1.119 -43.289 1.00 33.31 479 SER A N 1
ATOM 3765 C CA . SER A 1 479 ? 42.387 1.444 -44.695 1.00 33.31 479 SER A CA 1
ATOM 3766 C C . SER A 1 479 ? 43.083 2.752 -45.068 1.00 33.31 479 SER A C 1
ATOM 3768 O O . SER A 1 479 ? 42.451 3.749 -45.420 1.00 33.31 479 SER A O 1
ATOM 3770 N N . ASP A 1 480 ? 44.415 2.737 -45.007 1.00 36.72 480 ASP A N 1
ATOM 3771 C CA . ASP A 1 480 ? 45.164 3.450 -46.035 1.00 36.72 480 ASP A CA 1
ATOM 3772 C C . ASP A 1 480 ? 44.893 2.716 -47.352 1.00 36.72 480 ASP A C 1
ATOM 3774 O O . ASP A 1 480 ? 45.344 1.594 -47.548 1.00 36.72 480 ASP A O 1
ATOM 3778 N N . SER A 1 481 ? 44.113 3.370 -48.212 1.00 42.56 481 SER A N 1
ATOM 3779 C CA . SER A 1 481 ? 44.095 3.252 -49.675 1.00 42.56 481 SER A CA 1
ATOM 3780 C C . SER A 1 481 ? 44.071 1.859 -50.330 1.00 42.56 481 SER A C 1
ATOM 3782 O O . SER A 1 481 ? 45.035 1.104 -50.266 1.00 42.56 481 SER A O 1
ATOM 3784 N N . ASN A 1 482 ? 43.056 1.690 -51.184 1.00 43.00 482 ASN A N 1
ATOM 3785 C CA . ASN A 1 482 ? 42.964 0.739 -52.299 1.00 43.00 482 ASN A CA 1
ATOM 3786 C C . ASN A 1 482 ? 42.725 -0.726 -51.908 1.00 43.00 482 ASN A C 1
ATOM 3788 O O . ASN A 1 482 ? 43.663 -1.473 -51.672 1.00 43.00 482 ASN A O 1
ATOM 3792 N N . ASP A 1 483 ? 41.469 -1.172 -51.939 1.00 36.97 483 ASP A N 1
ATOM 3793 C CA . ASP A 1 483 ? 40.975 -1.966 -53.073 1.00 36.97 483 ASP A CA 1
ATOM 3794 C C . ASP A 1 483 ? 39.544 -2.494 -52.846 1.00 36.97 483 ASP A C 1
ATOM 3796 O O . ASP A 1 483 ? 39.175 -2.949 -51.769 1.00 36.97 483 ASP A O 1
ATOM 3800 N N . SER A 1 484 ? 38.780 -2.441 -53.941 1.00 35.88 484 SER A N 1
ATOM 3801 C CA . SER A 1 484 ? 37.668 -3.314 -54.356 1.00 35.88 484 SER A CA 1
ATOM 3802 C C . SER A 1 484 ? 36.424 -3.518 -53.471 1.00 35.88 484 SER A C 1
ATOM 3804 O O . SER A 1 484 ? 36.435 -4.245 -52.484 1.00 35.88 484 SER A O 1
ATOM 3806 N N . ASP A 1 485 ? 35.306 -2.994 -53.987 1.00 44.41 485 ASP A N 1
ATOM 3807 C CA . ASP A 1 485 ? 34.026 -3.693 -54.189 1.00 44.41 485 ASP A CA 1
ATOM 3808 C C . ASP A 1 485 ? 33.592 -4.719 -53.131 1.00 44.41 485 ASP A C 1
ATOM 3810 O O . ASP A 1 485 ? 33.689 -5.930 -53.320 1.00 44.41 485 ASP A O 1
ATOM 3814 N N . THR A 1 486 ? 32.945 -4.228 -52.077 1.00 37.38 486 THR A N 1
ATOM 3815 C CA . THR A 1 486 ? 31.878 -4.968 -51.386 1.00 37.38 486 THR A CA 1
ATOM 3816 C C . THR A 1 486 ? 30.714 -4.018 -51.114 1.00 37.38 486 THR A C 1
ATOM 3818 O O . THR A 1 486 ? 30.688 -3.255 -50.156 1.00 37.38 486 THR A O 1
ATOM 3821 N N . SER A 1 487 ? 29.734 -4.030 -52.017 1.00 37.31 487 SER A N 1
ATOM 3822 C CA . SER A 1 487 ? 28.456 -3.335 -51.873 1.00 37.31 487 SER A CA 1
ATOM 3823 C C . SER A 1 487 ? 27.488 -4.155 -51.008 1.00 37.31 487 SER A C 1
ATOM 3825 O O . SER A 1 487 ? 26.466 -4.631 -51.504 1.00 37.31 487 SER A O 1
ATOM 3827 N N . SER A 1 488 ? 27.806 -4.371 -49.732 1.00 36.72 488 SER A N 1
ATOM 3828 C CA . SER A 1 488 ? 26.792 -4.803 -48.766 1.00 36.72 488 SER A CA 1
ATOM 3829 C C . SER A 1 488 ? 26.093 -3.553 -48.240 1.00 36.72 488 SER A C 1
ATOM 3831 O O . SER A 1 488 ? 26.677 -2.780 -47.481 1.00 36.72 488 SER A O 1
ATOM 3833 N N . GLU A 1 489 ? 24.867 -3.315 -48.708 1.00 37.75 489 GLU A N 1
ATOM 3834 C CA . GLU A 1 489 ? 23.987 -2.279 -48.165 1.00 37.75 489 GLU A CA 1
ATOM 3835 C C . GLU A 1 489 ? 23.914 -2.441 -46.643 1.00 37.75 489 GLU A C 1
ATOM 3837 O O . GLU A 1 489 ? 23.533 -3.496 -46.139 1.00 37.75 489 GLU A O 1
ATOM 3842 N N . THR A 1 490 ? 24.346 -1.413 -45.909 1.00 38.94 490 THR A N 1
ATOM 3843 C CA . THR A 1 490 ? 24.325 -1.427 -44.447 1.00 38.94 490 THR A CA 1
ATOM 3844 C C . THR A 1 490 ? 22.873 -1.572 -43.984 1.00 38.94 490 THR A C 1
ATOM 3846 O O . THR A 1 490 ? 22.034 -0.769 -44.401 1.00 38.94 490 THR A O 1
ATOM 3849 N N . PRO A 1 491 ? 22.548 -2.563 -43.143 1.00 38.47 491 PRO A N 1
ATOM 3850 C CA . PRO A 1 491 ? 21.188 -2.760 -42.667 1.00 38.47 491 PRO A CA 1
ATOM 3851 C C . PRO A 1 491 ? 20.733 -1.539 -41.862 1.00 38.47 491 PRO A C 1
ATOM 3853 O O . PRO A 1 491 ? 21.382 -1.120 -40.904 1.00 38.47 491 PRO A O 1
ATOM 3856 N N . THR A 1 492 ? 19.619 -0.938 -42.274 1.00 46.19 492 THR A N 1
ATOM 3857 C CA . THR A 1 492 ? 19.009 0.213 -41.607 1.00 46.19 492 THR A CA 1
ATOM 3858 C C . THR A 1 492 ? 17.802 -0.245 -40.793 1.00 46.19 492 THR A C 1
ATOM 3860 O O . THR A 1 492 ? 16.908 -0.917 -41.303 1.00 46.19 492 THR A O 1
ATOM 3863 N N . PHE A 1 493 ? 17.763 0.124 -39.511 1.00 49.78 493 PHE A N 1
ATOM 3864 C CA . PHE A 1 493 ? 16.601 -0.084 -38.651 1.00 49.78 493 PHE A CA 1
ATOM 3865 C C . PHE A 1 493 ? 15.885 1.245 -38.404 1.00 49.78 493 PHE A C 1
ATOM 3867 O O . PHE A 1 493 ? 16.417 2.143 -37.756 1.00 49.78 493 PHE A O 1
ATOM 3874 N N . GLU A 1 494 ? 14.662 1.382 -38.904 1.00 55.50 494 GLU A N 1
ATOM 3875 C CA . GLU A 1 494 ? 13.836 2.560 -38.645 1.00 55.50 494 GLU A CA 1
ATOM 3876 C C . GLU A 1 494 ? 12.993 2.332 -37.383 1.00 55.50 494 GLU A C 1
ATOM 3878 O O . GLU A 1 494 ? 11.882 1.812 -37.443 1.00 55.50 494 GLU A O 1
ATOM 3883 N N . GLY A 1 495 ? 13.550 2.670 -36.219 1.00 62.09 495 GLY A N 1
ATOM 3884 C CA . GLY A 1 495 ? 12.891 2.485 -34.926 1.00 62.09 495 GLY A CA 1
ATOM 3885 C C . GLY A 1 495 ? 13.780 2.866 -33.742 1.00 62.09 495 GLY A C 1
ATOM 3886 O O . GLY A 1 495 ? 14.879 3.389 -33.924 1.00 62.09 495 GLY A O 1
ATOM 3887 N N . PHE A 1 496 ? 13.323 2.609 -32.516 1.00 66.56 496 PHE A N 1
ATOM 3888 C CA . PHE A 1 496 ? 14.101 2.902 -31.303 1.00 66.56 496 PHE A CA 1
ATOM 3889 C C . PHE A 1 496 ? 14.933 1.700 -30.837 1.00 66.56 496 PHE A C 1
ATOM 3891 O O . PHE A 1 496 ? 14.523 0.550 -30.987 1.00 66.56 496 PHE A O 1
ATOM 3898 N N . VAL A 1 497 ? 16.085 1.960 -30.213 1.00 69.75 497 VAL A N 1
ATOM 3899 C CA . VAL A 1 497 ? 16.977 0.918 -29.682 1.00 69.75 497 VAL A CA 1
ATOM 3900 C C . VAL A 1 497 ? 17.304 1.192 -28.213 1.00 69.75 497 VAL A C 1
ATOM 3902 O O . VAL A 1 497 ? 17.836 2.251 -27.876 1.00 69.75 497 VAL A O 1
ATOM 3905 N N . ASN A 1 498 ? 17.015 0.225 -27.338 1.00 71.75 498 ASN A N 1
ATOM 3906 C CA . ASN A 1 498 ? 17.395 0.230 -25.924 1.00 71.75 498 ASN A CA 1
ATOM 3907 C C . ASN A 1 498 ? 18.403 -0.885 -25.639 1.00 71.75 498 ASN A C 1
ATOM 3909 O O . ASN A 1 498 ? 18.214 -2.025 -26.062 1.00 71.75 498 ASN A O 1
ATOM 3913 N N . VAL A 1 499 ? 19.441 -0.571 -24.869 1.00 71.38 499 VAL A N 1
ATOM 3914 C CA . VAL A 1 499 ? 20.464 -1.530 -24.444 1.00 71.38 499 VAL A CA 1
ATOM 3915 C C . VAL A 1 499 ? 20.602 -1.464 -22.929 1.00 71.38 499 VAL A C 1
ATOM 3917 O O . VAL A 1 499 ? 20.920 -0.417 -22.373 1.00 71.38 499 VAL A O 1
ATOM 3920 N N . ILE A 1 500 ? 20.376 -2.583 -22.252 1.00 76.75 500 ILE A N 1
ATOM 3921 C CA . ILE A 1 500 ? 20.622 -2.733 -20.818 1.00 76.75 500 ILE A CA 1
ATOM 3922 C C . ILE A 1 500 ? 21.898 -3.541 -20.645 1.00 76.75 500 ILE A C 1
ATOM 3924 O O . ILE A 1 500 ? 22.021 -4.645 -21.172 1.00 76.75 500 ILE A O 1
ATOM 3928 N N . VAL A 1 501 ? 22.842 -2.987 -19.895 1.00 74.25 501 VAL A N 1
ATOM 3929 C CA . VAL A 1 501 ? 24.177 -3.550 -19.708 1.00 74.25 501 VAL A CA 1
ATOM 3930 C C . VAL A 1 501 ? 24.344 -3.986 -18.259 1.00 74.25 501 VAL A C 1
ATOM 3932 O O . VAL A 1 501 ? 24.117 -3.192 -17.346 1.00 74.25 501 VAL A O 1
ATOM 3935 N N . MET A 1 502 ? 24.749 -5.237 -18.041 1.00 75.12 502 MET A N 1
ATOM 3936 C CA . MET A 1 502 ? 24.925 -5.831 -16.711 1.00 75.12 502 MET A CA 1
ATOM 3937 C C . MET A 1 502 ? 26.245 -6.602 -16.622 1.00 75.12 502 MET A C 1
ATOM 3939 O O . MET A 1 502 ? 26.706 -7.152 -17.617 1.00 75.12 502 MET A O 1
ATOM 3943 N N . GLN A 1 503 ? 26.830 -6.703 -15.424 1.00 74.31 503 GLN A N 1
ATOM 3944 C CA . GLN A 1 503 ? 28.003 -7.568 -15.191 1.00 74.31 503 GLN A CA 1
ATOM 3945 C C . GLN A 1 503 ? 27.653 -9.056 -15.260 1.00 74.31 503 GLN A C 1
ATOM 3947 O O . GLN A 1 503 ? 28.480 -9.873 -15.647 1.00 74.31 503 GLN A O 1
ATOM 3952 N N . LYS A 1 504 ? 26.429 -9.405 -14.857 1.00 76.31 504 LYS A N 1
ATOM 3953 C CA . LYS A 1 504 ? 25.923 -10.773 -14.853 1.00 76.31 504 LYS A CA 1
ATOM 3954 C C . LYS A 1 504 ? 24.434 -10.779 -15.145 1.00 76.31 504 LYS A C 1
ATOM 3956 O O . LYS A 1 504 ? 23.689 -9.977 -14.580 1.00 76.31 504 LYS A O 1
ATOM 3961 N N . LEU A 1 505 ? 23.986 -11.705 -15.986 1.00 77.69 505 LEU A N 1
ATOM 3962 C CA . LEU A 1 505 ? 22.565 -11.818 -16.300 1.00 77.69 505 LEU A CA 1
ATOM 3963 C C . LEU A 1 505 ? 21.787 -12.502 -15.172 1.00 77.69 505 LEU A C 1
ATOM 3965 O O . LEU A 1 505 ? 22.235 -13.520 -14.628 1.00 77.69 505 LEU A O 1
ATOM 3969 N N . PRO A 1 506 ? 20.570 -12.024 -14.875 1.00 85.56 506 PRO A N 1
ATOM 3970 C CA . PRO A 1 506 ? 19.677 -12.728 -13.978 1.00 85.56 506 PRO A CA 1
ATOM 3971 C C . PRO A 1 506 ? 19.143 -14.007 -14.630 1.00 85.56 506 PRO A C 1
ATOM 3973 O O . PRO A 1 506 ? 19.005 -14.121 -15.852 1.00 85.56 506 PRO A O 1
ATOM 3976 N N . LYS A 1 507 ? 18.785 -14.984 -13.787 1.00 84.25 507 LYS A N 1
ATOM 3977 C CA . LYS A 1 507 ? 18.191 -16.257 -14.234 1.00 84.25 507 LYS A CA 1
ATOM 3978 C C . LYS A 1 507 ? 16.909 -16.013 -15.029 1.00 84.25 507 LYS A C 1
ATOM 3980 O O . LYS A 1 507 ? 16.690 -16.631 -16.073 1.00 84.25 507 LYS A O 1
ATOM 3985 N N . ASN A 1 508 ? 16.088 -15.088 -14.543 1.00 86.50 508 ASN A N 1
ATOM 3986 C CA . ASN A 1 508 ? 14.820 -14.731 -15.150 1.00 86.50 508 ASN A CA 1
ATOM 3987 C C . ASN A 1 508 ? 14.892 -13.319 -15.740 1.00 86.50 508 ASN A C 1
ATOM 3989 O O . ASN A 1 508 ? 15.370 -12.389 -15.098 1.00 86.50 508 ASN A O 1
ATOM 3993 N N . LEU A 1 509 ? 14.427 -13.183 -16.981 1.00 85.50 509 LEU A N 1
ATOM 3994 C CA . LEU A 1 509 ? 14.348 -11.912 -17.695 1.00 85.50 509 LEU A CA 1
ATOM 3995 C C . LEU A 1 509 ? 12.969 -11.823 -18.330 1.00 85.50 509 LEU A C 1
ATOM 3997 O O . LEU A 1 509 ? 12.622 -12.689 -19.142 1.00 85.50 509 LEU A O 1
ATOM 4001 N N . TYR A 1 510 ? 12.218 -10.793 -17.962 1.00 85.88 510 TYR A N 1
ATOM 4002 C CA . TYR A 1 510 ? 10.874 -10.545 -18.460 1.00 85.88 510 TYR A CA 1
ATOM 4003 C C . TYR A 1 510 ? 10.804 -9.162 -19.092 1.00 85.88 510 TYR A C 1
ATOM 4005 O O . TYR A 1 510 ? 11.381 -8.201 -18.591 1.00 85.88 510 TYR A O 1
ATOM 4013 N N . PHE A 1 511 ? 10.076 -9.075 -20.198 1.00 81.31 511 PHE A N 1
ATOM 4014 C CA . PHE A 1 511 ? 9.797 -7.817 -20.866 1.00 81.31 511 PHE A CA 1
ATOM 4015 C C . PHE A 1 511 ? 8.310 -7.752 -21.202 1.00 81.31 511 PHE A C 1
ATOM 4017 O O . PHE A 1 511 ? 7.752 -8.720 -21.729 1.00 81.31 511 PHE A O 1
ATOM 4024 N N . ASN A 1 512 ? 7.679 -6.629 -20.873 1.00 77.19 512 ASN A N 1
ATOM 4025 C CA . ASN A 1 512 ? 6.271 -6.374 -21.132 1.00 77.19 512 ASN A CA 1
ATOM 4026 C C . ASN A 1 512 ? 6.083 -4.961 -21.706 1.00 77.19 512 ASN A C 1
ATOM 4028 O O . ASN A 1 512 ? 6.790 -4.027 -21.339 1.00 77.19 512 ASN A O 1
ATOM 4032 N N . SER A 1 513 ? 5.104 -4.786 -22.590 1.00 70.38 513 SER A N 1
ATOM 4033 C CA . SER A 1 513 ? 4.662 -3.472 -23.062 1.00 70.38 513 SER A CA 1
ATOM 4034 C C . SER A 1 513 ? 3.217 -3.3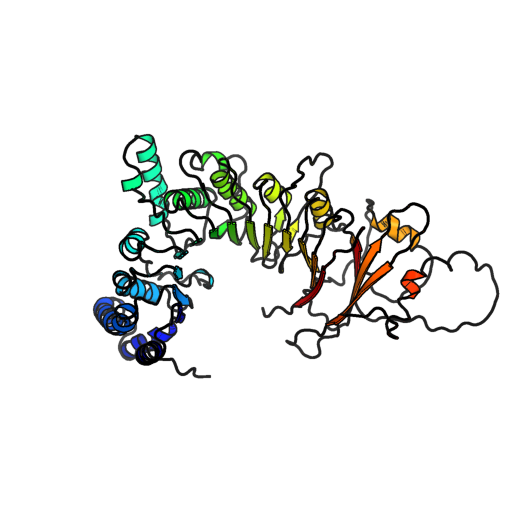25 -22.637 1.00 70.38 513 SER A C 1
ATOM 4036 O O . SER A 1 513 ? 2.342 -4.037 -23.140 1.00 70.38 513 SER A O 1
ATOM 4038 N N . GLN A 1 514 ? 2.961 -2.438 -21.687 1.00 57.44 514 GLN A N 1
ATOM 4039 C CA . GLN A 1 514 ? 1.600 -2.143 -21.267 1.00 57.44 514 GLN A CA 1
ATOM 4040 C C . GLN A 1 514 ? 1.166 -0.847 -21.939 1.00 57.44 514 GLN A C 1
ATOM 4042 O O . GLN A 1 514 ? 1.846 0.164 -21.820 1.00 57.44 514 GLN A O 1
ATOM 4047 N N . LYS A 1 515 ? 0.015 -0.872 -22.616 1.00 46.81 515 LYS A N 1
ATOM 4048 C CA . LYS A 1 515 ? -0.700 0.356 -22.967 1.00 46.81 515 LYS A CA 1
ATOM 4049 C C . LYS A 1 515 ? -1.535 0.757 -21.751 1.00 46.81 515 LYS A C 1
ATOM 4051 O O . LYS A 1 515 ? -2.315 -0.063 -21.262 1.00 46.81 515 LYS A O 1
ATOM 4056 N N . LEU A 1 516 ? -1.378 1.982 -21.253 1.00 44.66 516 LEU A N 1
ATOM 4057 C CA . LEU A 1 516 ? -2.333 2.535 -20.296 1.00 44.66 516 LEU A CA 1
ATOM 4058 C C . LEU A 1 516 ? -3.643 2.842 -21.029 1.00 44.66 516 LEU A C 1
ATOM 4060 O O . LEU A 1 516 ? -3.659 3.576 -22.013 1.00 44.66 516 LEU A O 1
ATOM 4064 N N . SER A 1 517 ? -4.752 2.307 -20.532 1.00 34.66 517 SER A N 1
ATOM 4065 C CA . SER A 1 517 ? -6.028 3.011 -20.633 1.00 34.66 517 SER A CA 1
ATOM 4066 C C . SER A 1 517 ? -5.997 4.108 -19.568 1.00 34.66 517 SER A C 1
ATOM 4068 O O . SER A 1 517 ? -6.039 3.771 -18.382 1.00 34.66 517 SER A O 1
ATOM 4070 N N . MET A 1 518 ? -5.826 5.366 -19.985 1.00 36.78 518 MET A N 1
ATOM 4071 C CA . MET A 1 518 ? -6.103 6.525 -19.127 1.00 36.78 518 MET A CA 1
ATOM 4072 C C . MET A 1 518 ? -7.587 6.589 -18.779 1.00 36.78 518 MET A C 1
ATOM 4074 O O . MET A 1 518 ? -8.410 6.261 -19.669 1.00 36.78 518 MET A O 1
#